Protein AF-0000000075068174 (afdb_homodimer)

Structure (mmCIF, N/CA/C/O backbone):
data_AF-0000000075068174-model_v1
#
loop_
_entity.id
_entity.type
_entity.pdbx_description
1 polymer 'Protein SIEVE ELEMENT OCCLUSION B-like'
#
loop_
_atom_site.group_PDB
_atom_site.id
_atom_site.type_symbol
_atom_site.label_atom_id
_atom_site.label_alt_id
_atom_site.label_comp_id
_atom_site.label_asym_id
_atom_site.label_entity_id
_atom_site.label_seq_id
_atom_site.pdbx_PDB_ins_code
_atom_site.Cartn_x
_atom_site.Cartn_y
_atom_site.Cartn_z
_atom_site.occupancy
_atom_site.B_iso_or_equiv
_atom_site.auth_seq_id
_atom_site.auth_comp_id
_atom_site.auth_asym_id
_atom_site.auth_atom_id
_atom_site.pdbx_PDB_model_num
ATOM 1 N N . MET A 1 1 ? 45.688 10.516 -15.789 1 24.56 1 MET A N 1
ATOM 2 C CA . MET A 1 1 ? 44.562 11.047 -16.531 1 24.56 1 MET A CA 1
ATOM 3 C C . MET A 1 1 ? 43.344 11.258 -15.617 1 24.56 1 MET A C 1
ATOM 5 O O . MET A 1 1 ? 42.844 10.297 -15.023 1 24.56 1 MET A O 1
ATOM 9 N N . SER A 1 2 ? 43.094 12.461 -15.008 1 25.2 2 SER A N 1
ATOM 10 C CA . SER A 1 2 ? 42.375 12.828 -13.797 1 25.2 2 SER A CA 1
ATOM 11 C C . SER A 1 2 ? 40.875 12.891 -14.062 1 25.2 2 SER A C 1
ATOM 13 O O . SER A 1 2 ? 40.406 13.57 -14.984 1 25.2 2 SER A O 1
ATOM 15 N N . LEU A 1 3 ? 40.062 11.859 -13.867 1 28.66 3 LEU A N 1
ATOM 16 C CA . LEU A 1 3 ? 38.656 11.711 -14.164 1 28.66 3 LEU A CA 1
ATOM 17 C C . LEU A 1 3 ? 37.844 12.836 -13.531 1 28.66 3 LEU A C 1
ATOM 19 O O . LEU A 1 3 ? 37.75 12.922 -12.305 1 28.66 3 LEU A O 1
ATOM 23 N N . SER A 1 4 ? 37.719 14 -14.164 1 27.77 4 SER A N 1
ATOM 24 C CA . SER A 1 4 ? 37 15.227 -13.789 1 27.77 4 SER A CA 1
ATOM 25 C C . SER A 1 4 ? 35.5 14.984 -13.672 1 27.77 4 SER A C 1
ATOM 27 O O . SER A 1 4 ? 34.844 14.625 -14.648 1 27.77 4 SER A O 1
ATOM 29 N N . PHE A 1 5 ? 35.062 14.516 -12.516 1 31.42 5 PHE A N 1
ATOM 30 C CA . PHE A 1 5 ? 33.656 14.391 -12.141 1 31.42 5 PHE A CA 1
ATOM 31 C C . PHE A 1 5 ? 32.906 15.703 -12.383 1 31.42 5 PHE A C 1
ATOM 33 O O . PHE A 1 5 ? 33.188 16.719 -11.734 1 31.42 5 PHE A O 1
ATOM 40 N N . SER A 1 6 ? 32.531 15.984 -13.586 1 29.78 6 SER A N 1
ATOM 41 C CA . SER A 1 6 ? 31.719 17.156 -13.93 1 29.78 6 SER A CA 1
ATOM 42 C C . SER A 1 6 ? 30.469 17.25 -13.047 1 29.78 6 SER A C 1
ATOM 44 O O . SER A 1 6 ? 29.688 16.312 -12.961 1 29.78 6 SER A O 1
ATOM 46 N N . THR A 1 7 ? 30.484 17.938 -11.906 1 31.77 7 THR A N 1
ATOM 47 C CA . THR A 1 7 ? 29.484 18.422 -10.961 1 31.77 7 THR A CA 1
ATOM 48 C C . THR A 1 7 ? 28.328 19.062 -11.695 1 31.77 7 THR A C 1
ATOM 50 O O . THR A 1 7 ? 28.453 20.156 -12.242 1 31.77 7 THR A O 1
ATOM 53 N N . ASN A 1 8 ? 27.656 18.469 -12.578 1 33.03 8 ASN A N 1
ATOM 54 C CA . ASN A 1 8 ? 26.5 19.125 -13.188 1 33.03 8 ASN A CA 1
ATOM 55 C C . ASN A 1 8 ? 25.672 19.891 -12.148 1 33.03 8 ASN A C 1
ATOM 57 O O . ASN A 1 8 ? 25.203 19.297 -11.18 1 33.03 8 ASN A O 1
ATOM 61 N N . PRO A 1 9 ? 25.844 21.234 -11.875 1 31.61 9 PRO A N 1
ATOM 62 C CA . PRO A 1 9 ? 25.094 22.031 -10.898 1 31.61 9 PRO A CA 1
ATOM 63 C C . PRO A 1 9 ? 23.594 21.781 -10.961 1 31.61 9 PRO A C 1
ATOM 65 O O . PRO A 1 9 ? 22.938 22.219 -11.914 1 31.61 9 PRO A O 1
ATOM 68 N N . ALA A 1 10 ? 23.062 20.672 -11 1 37.09 10 ALA A N 1
ATOM 69 C CA . ALA A 1 10 ? 21.625 20.562 -10.734 1 37.09 10 ALA A CA 1
ATOM 70 C C . ALA A 1 10 ? 21.125 21.719 -9.875 1 37.09 10 ALA A C 1
ATOM 72 O O . ALA A 1 10 ? 21.578 21.906 -8.75 1 37.09 10 ALA A O 1
ATOM 73 N N . SER A 1 11 ? 20.812 22.969 -10.375 1 37.34 11 SER A N 1
ATOM 74 C CA . SER A 1 11 ? 20.344 24.25 -9.867 1 37.34 11 SER A CA 1
ATOM 75 C C . SER A 1 11 ? 19.438 24.062 -8.648 1 37.34 11 SER A C 1
ATOM 77 O O . SER A 1 11 ? 18.484 23.297 -8.695 1 37.34 11 SER A O 1
ATOM 79 N N . ILE A 1 12 ? 19.734 24.156 -7.445 1 45.12 12 ILE A N 1
ATOM 80 C CA . ILE A 1 12 ? 19.203 24.234 -6.09 1 45.12 12 ILE A CA 1
ATOM 81 C C . ILE A 1 12 ? 17.922 25.078 -6.078 1 45.12 12 ILE A C 1
ATOM 83 O O . ILE A 1 12 ? 17.984 26.312 -6.004 1 45.12 12 ILE A O 1
ATOM 87 N N . ARG A 1 13 ? 17.047 24.953 -6.949 1 51.53 13 ARG A N 1
ATOM 88 C CA . ARG A 1 13 ? 15.836 25.75 -6.984 1 51.53 13 ARG A CA 1
ATOM 89 C C . ARG A 1 13 ? 15.148 25.766 -5.621 1 51.53 13 ARG A C 1
ATOM 91 O O . ARG A 1 13 ? 15.016 24.734 -4.973 1 51.53 13 ARG A O 1
ATOM 98 N N . SER A 1 14 ? 15.258 26.938 -4.945 1 55.69 14 SER A N 1
ATOM 99 C CA . SER A 1 14 ? 14.625 27.359 -3.697 1 55.69 14 SER A CA 1
ATOM 100 C C . SER A 1 14 ? 13.109 27.312 -3.803 1 55.69 14 SER A C 1
ATOM 102 O O . SER A 1 14 ? 12.555 27.266 -4.906 1 55.69 14 SER A O 1
ATOM 104 N N . LEU A 1 15 ? 12.477 26.891 -2.758 1 67.75 15 LEU A N 1
ATOM 105 C CA . LEU A 1 15 ? 11.023 26.969 -2.652 1 67.75 15 LEU A CA 1
ATOM 106 C C . LEU A 1 15 ? 10.5 28.281 -3.223 1 67.75 15 LEU A C 1
ATOM 108 O O . LEU A 1 15 ? 9.32 28.391 -3.572 1 67.75 15 LEU A O 1
ATOM 112 N N . LYS A 1 16 ? 11.477 29.203 -3.445 1 60.44 16 LYS A N 1
ATOM 113 C CA . LYS A 1 16 ? 11.117 30.531 -3.938 1 60.44 16 LYS A CA 1
ATOM 114 C C . LYS A 1 16 ? 10.547 30.453 -5.352 1 60.44 16 LYS A C 1
ATOM 116 O O . LYS A 1 16 ? 9.789 31.328 -5.77 1 60.44 16 LYS A O 1
ATOM 121 N N . HIS A 1 17 ? 10.891 29.391 -5.965 1 61.03 17 HIS A N 1
ATOM 122 C CA . HIS A 1 17 ? 10.367 29.219 -7.312 1 61.03 17 HIS A CA 1
ATOM 123 C C . HIS A 1 17 ? 8.914 28.75 -7.285 1 61.03 17 HIS A C 1
ATOM 125 O O . HIS A 1 17 ? 8.211 28.812 -8.297 1 61.03 17 HIS A O 1
ATOM 131 N N . PHE A 1 18 ? 8.531 28.375 -6.195 1 75.81 18 PHE A N 1
ATOM 132 C CA . PHE A 1 18 ? 7.137 28 -6.023 1 75.81 18 PHE A CA 1
ATOM 133 C C . PHE A 1 18 ? 6.398 29.016 -5.156 1 75.81 18 PHE A C 1
ATOM 135 O O . PHE A 1 18 ? 6.051 28.719 -4.012 1 75.81 18 PHE A O 1
ATOM 142 N N . SER A 1 19 ? 6.293 30.25 -5.812 1 80.38 19 SER A N 1
ATOM 143 C CA . SER A 1 19 ? 5.535 31.266 -5.094 1 80.38 19 SER A CA 1
ATOM 144 C C . SER A 1 19 ? 4.09 30.828 -4.875 1 80.38 19 SER A C 1
ATOM 146 O O . SER A 1 19 ? 3.574 29.984 -5.609 1 80.38 19 SER A O 1
ATOM 148 N N . ASP A 1 20 ? 3.447 31.391 -3.857 1 87.62 20 ASP A N 1
ATOM 149 C CA . ASP A 1 20 ? 2.043 31.094 -3.586 1 87.62 20 ASP A CA 1
ATOM 150 C C . ASP A 1 20 ? 1.179 31.359 -4.816 1 87.62 20 ASP A C 1
ATOM 152 O O . ASP A 1 20 ? 0.221 30.641 -5.082 1 87.62 20 ASP A O 1
ATOM 156 N N . GLU A 1 21 ? 1.522 32.375 -5.508 1 84.62 21 GLU A N 1
ATOM 157 C CA . GLU A 1 21 ? 0.772 32.719 -6.707 1 84.62 21 GLU A CA 1
ATOM 158 C C . GLU A 1 21 ? 0.924 31.641 -7.785 1 84.62 21 GLU A C 1
ATOM 160 O O . GLU A 1 21 ? -0.054 31.266 -8.43 1 84.62 21 GLU A O 1
ATOM 165 N N . ALA A 1 22 ? 2.121 31.25 -7.934 1 84.12 22 ALA A N 1
ATOM 166 C CA . ALA A 1 22 ? 2.379 30.203 -8.922 1 84.12 22 ALA A CA 1
ATOM 167 C C . ALA A 1 22 ? 1.676 28.906 -8.547 1 84.12 22 ALA A C 1
ATOM 169 O O . ALA A 1 22 ? 1.114 28.219 -9.406 1 84.12 22 ALA A O 1
ATOM 170 N N . VAL A 1 23 ? 1.693 28.609 -7.316 1 87.75 23 VAL A N 1
ATOM 171 C CA . VAL A 1 23 ? 1.051 27.406 -6.812 1 87.75 23 VAL A CA 1
ATOM 172 C C . VAL A 1 23 ? -0.462 27.5 -6.992 1 87.75 23 VAL A C 1
ATOM 174 O O . VAL A 1 23 ? -1.105 26.562 -7.457 1 87.75 23 VAL A O 1
ATOM 177 N N . ALA A 1 24 ? -1.008 28.625 -6.641 1 85.88 24 ALA A N 1
ATOM 178 C CA . ALA A 1 24 ? -2.445 28.844 -6.777 1 85.88 24 ALA A CA 1
ATOM 179 C C . ALA A 1 24 ? -2.891 28.656 -8.227 1 85.88 24 ALA A C 1
ATOM 181 O O . ALA A 1 24 ? -3.926 28.047 -8.492 1 85.88 24 ALA A O 1
ATOM 182 N N . ARG A 1 25 ? -2.168 29.141 -9.156 1 83.81 25 ARG A N 1
ATOM 183 C CA . ARG A 1 25 ? -2.482 29 -10.57 1 83.81 25 ARG A CA 1
ATOM 184 C C . ARG A 1 25 ? -2.488 27.516 -10.977 1 83.81 25 ARG A C 1
ATOM 186 O O . ARG A 1 25 ? -3.369 27.078 -11.711 1 83.81 25 ARG A O 1
ATOM 193 N N . SER A 1 26 ? -1.523 26.797 -10.43 1 82.38 26 SER A N 1
ATOM 194 C CA . SER A 1 26 ? -1.394 25.375 -10.758 1 82.38 26 SER A CA 1
ATOM 195 C C . SER A 1 26 ? -2.564 24.578 -10.203 1 82.38 26 SER A C 1
ATOM 197 O O . SER A 1 26 ? -3.047 23.641 -10.852 1 82.38 26 SER A O 1
ATOM 199 N N . ILE A 1 27 ? -3.029 24.906 -9.016 1 85.31 27 ILE A N 1
ATOM 200 C CA . ILE A 1 27 ? -4.062 24.109 -8.352 1 85.31 27 ILE A CA 1
ATOM 201 C C . ILE A 1 27 ? -5.43 24.453 -8.93 1 85.31 27 ILE A C 1
ATOM 203 O O . ILE A 1 27 ? -6.277 23.578 -9.117 1 85.31 27 ILE A O 1
ATOM 207 N N . TYR A 1 28 ? -5.625 25.688 -9.305 1 81.44 28 TYR A N 1
ATOM 208 C CA . TYR A 1 28 ? -6.93 26.078 -9.812 1 81.44 28 TYR A CA 1
ATOM 209 C C . TYR A 1 28 ? -7.098 25.672 -11.273 1 81.44 28 TYR A C 1
ATOM 211 O O . TYR A 1 28 ? -8.219 25.469 -11.742 1 81.44 28 TYR A O 1
ATOM 219 N N . ALA A 1 29 ? -6.047 25.469 -11.898 1 74.81 29 ALA A N 1
ATOM 220 C CA . ALA A 1 29 ? -6.105 25 -13.289 1 74.81 29 ALA A CA 1
ATOM 221 C C . ALA A 1 29 ? -6.555 23.547 -13.359 1 74.81 29 ALA A C 1
ATOM 223 O O . ALA A 1 29 ? -7.141 23.125 -14.359 1 74.81 29 ALA A O 1
ATOM 224 N N . ARG A 1 30 ? -6.309 22.875 -12.32 1 72.5 30 ARG A N 1
ATOM 225 C CA . ARG A 1 30 ? -6.535 21.438 -12.367 1 72.5 30 ARG A CA 1
ATOM 226 C C . ARG A 1 30 ? -7.7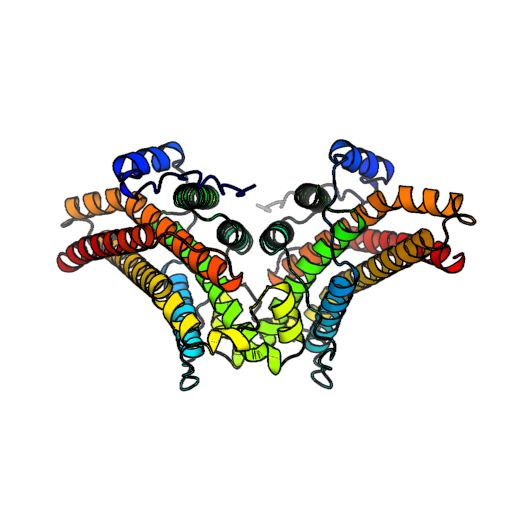34 21.047 -11.508 1 72.5 30 ARG A C 1
ATOM 228 O O . ARG A 1 30 ? -8.281 19.953 -11.664 1 72.5 30 ARG A O 1
ATOM 235 N N . HIS A 1 31 ? -8.047 21.969 -10.719 1 71.75 31 HIS A N 1
ATOM 236 C CA . HIS A 1 31 ? -9.055 21.578 -9.742 1 71.75 31 HIS A CA 1
ATOM 237 C C . HIS A 1 31 ? -10.461 21.875 -10.25 1 71.75 31 HIS A C 1
ATOM 239 O O . HIS A 1 31 ? -10.742 23 -10.672 1 71.75 31 HIS A O 1
ATOM 245 N N . ARG A 1 32 ? -11.203 20.891 -10.422 1 67.25 32 ARG A N 1
ATOM 246 C CA . ARG A 1 32 ? -12.562 21 -10.938 1 67.25 32 ARG A CA 1
ATOM 247 C C . ARG A 1 32 ? -13.578 21.078 -9.805 1 67.25 32 ARG A C 1
ATOM 249 O O . ARG A 1 32 ? -13.406 20.422 -8.766 1 67.25 32 ARG A O 1
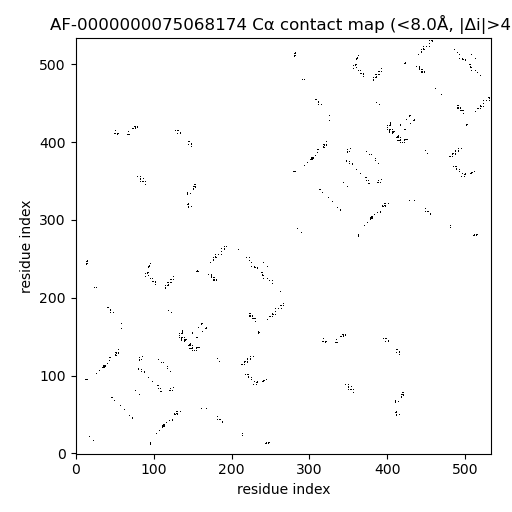ATOM 256 N N . ASP A 1 33 ? -14.461 22.016 -10.055 1 64.88 33 ASP A N 1
ATOM 257 C CA . ASP A 1 33 ? -15.594 22.156 -9.141 1 64.88 33 ASP A CA 1
ATOM 258 C C . ASP A 1 33 ? -16.609 21.047 -9.352 1 64.88 33 ASP A C 1
ATOM 260 O O . ASP A 1 33 ? -16.859 20.625 -10.492 1 64.88 33 ASP A O 1
ATOM 264 N N . GLY A 1 34 ? -16.766 20.109 -8.406 1 68.19 34 GLY A N 1
ATOM 265 C CA . GLY A 1 34 ? -17.812 19.094 -8.422 1 68.19 34 GLY A CA 1
ATOM 266 C C . GLY A 1 34 ? -18.25 18.672 -7.035 1 68.19 34 GLY A C 1
ATOM 267 O O . GLY A 1 34 ? -17.859 19.297 -6.039 1 68.19 34 GLY A O 1
ATOM 268 N N . LYS A 1 35 ? -19.297 17.875 -7.129 1 76.31 35 LYS A N 1
ATOM 269 C CA . LYS A 1 35 ? -19.766 17.328 -5.859 1 76.31 35 LYS A CA 1
ATOM 270 C C . LYS A 1 35 ? -18.641 16.656 -5.086 1 76.31 35 LYS A C 1
ATOM 272 O O . LYS A 1 35 ? -17.875 15.875 -5.652 1 76.31 35 LYS A O 1
ATOM 277 N N . LYS A 1 36 ? -18.547 17.078 -3.863 1 83.25 36 LYS A N 1
ATOM 278 C CA . LYS A 1 36 ? -17.469 16.547 -3.033 1 83.25 36 LYS A CA 1
ATOM 279 C C . LYS A 1 36 ? -17.953 15.383 -2.176 1 83.25 36 LYS A C 1
ATOM 281 O O . LYS A 1 36 ? -19.094 15.367 -1.733 1 83.25 36 LYS A O 1
ATOM 286 N N . ILE A 1 37 ? -17.078 14.398 -2.031 1 87.38 37 ILE A N 1
ATOM 287 C CA . ILE A 1 37 ? -17.344 13.219 -1.206 1 87.38 37 ILE A CA 1
ATOM 288 C C . ILE A 1 37 ? -17.297 13.609 0.271 1 87.38 37 ILE A C 1
ATOM 290 O O . ILE A 1 37 ? -16.406 14.352 0.7 1 87.38 37 ILE A O 1
ATOM 294 N N . LYS A 1 38 ? -18.297 13.195 0.969 1 86.31 38 LYS A N 1
ATOM 295 C CA . LYS A 1 38 ? -18.281 13.383 2.416 1 86.31 38 LYS A CA 1
ATOM 296 C C . LYS A 1 38 ? -17.219 12.5 3.072 1 86.31 38 LYS A C 1
ATOM 298 O O . LYS A 1 38 ? -17.078 11.328 2.736 1 86.31 38 LYS A O 1
ATOM 303 N N . PHE A 1 39 ? -16.438 13.109 3.912 1 90.25 39 PHE A N 1
ATOM 304 C CA . PHE A 1 39 ? -15.32 12.422 4.547 1 90.25 39 PHE A CA 1
ATOM 305 C C . PHE A 1 39 ? -15.25 12.773 6.031 1 90.25 39 PHE A C 1
ATOM 307 O O . PHE A 1 39 ? -15.438 13.93 6.414 1 90.25 39 PHE A O 1
ATOM 314 N N . ASP A 1 40 ? -15.125 11.68 6.863 1 89 40 ASP A N 1
ATOM 315 C CA . ASP A 1 40 ? -15.031 11.844 8.312 1 89 40 ASP A CA 1
ATOM 316 C C . ASP A 1 40 ? -13.648 12.352 8.719 1 89 40 ASP A C 1
ATOM 318 O O . ASP A 1 40 ? -12.82 11.578 9.195 1 89 40 ASP A O 1
ATOM 322 N N . ILE A 1 41 ? -13.445 13.586 8.742 1 92.19 41 ILE A N 1
ATOM 323 C CA . ILE A 1 41 ? -12.148 14.227 8.938 1 92.19 41 ILE A CA 1
ATOM 324 C C . ILE A 1 41 ? -11.688 14.023 10.383 1 92.19 41 ILE A C 1
ATOM 326 O O . ILE A 1 41 ? -10.539 13.633 10.617 1 92.19 41 ILE A O 1
ATOM 330 N N . ASP A 1 42 ? -12.547 14.125 11.352 1 91.44 42 ASP A N 1
ATOM 331 C CA . ASP A 1 42 ? -12.164 14.133 12.758 1 91.44 42 ASP A CA 1
ATOM 332 C C . ASP A 1 42 ? -11.648 12.766 13.195 1 91.44 42 ASP A C 1
ATOM 334 O O . ASP A 1 42 ? -10.617 12.672 13.867 1 91.44 42 ASP A O 1
ATOM 338 N N . ASN A 1 43 ? -12.344 11.75 12.812 1 90.69 43 ASN A N 1
ATOM 339 C CA . ASN A 1 43 ? -11.906 10.406 13.188 1 90.69 43 ASN A CA 1
ATOM 340 C C . ASN A 1 43 ? -10.562 10.055 12.562 1 90.69 43 ASN A C 1
ATOM 342 O O . ASN A 1 43 ? -9.734 9.398 13.188 1 90.69 43 ASN A O 1
ATOM 346 N N . TYR A 1 44 ? -10.336 10.516 11.352 1 94 44 TYR A N 1
ATOM 347 C CA . TYR A 1 44 ? -9.062 10.242 10.695 1 94 44 TYR A CA 1
ATOM 348 C C . TYR A 1 44 ? -7.93 11.031 11.352 1 94 44 TYR A C 1
ATOM 350 O O . TYR A 1 44 ? -6.824 10.516 11.516 1 94 44 TYR A O 1
ATOM 358 N N . ILE A 1 45 ? -8.211 12.242 11.758 1 94.88 45 ILE A N 1
ATOM 359 C CA . ILE A 1 45 ? -7.211 13.031 12.461 1 94.88 45 ILE A CA 1
ATOM 360 C C . ILE A 1 45 ? -6.812 12.32 13.758 1 94.88 45 ILE A C 1
ATOM 362 O O . ILE A 1 45 ? -5.625 12.219 14.078 1 94.88 45 ILE A O 1
ATOM 366 N N . ALA A 1 46 ? -7.781 11.836 14.438 1 92.38 46 ALA A N 1
ATOM 367 C CA . ALA A 1 46 ? -7.52 11.148 15.703 1 92.38 46 ALA A CA 1
ATOM 368 C C . ALA A 1 46 ? -6.68 9.891 15.477 1 92.38 46 ALA A C 1
ATOM 370 O O . ALA A 1 46 ? -5.758 9.609 16.25 1 92.38 46 ALA A O 1
ATOM 371 N N . LEU A 1 47 ? -7.004 9.156 14.469 1 92.12 47 LEU A N 1
ATOM 372 C CA . LEU A 1 47 ? -6.273 7.934 14.156 1 92.12 47 LEU A CA 1
ATOM 373 C C . LEU A 1 47 ? -4.832 8.242 13.766 1 92.12 47 LEU A C 1
ATOM 375 O O . LEU A 1 47 ? -3.904 7.578 14.234 1 92.12 47 LEU A O 1
ATOM 379 N N . VAL A 1 48 ? -4.703 9.211 12.914 1 94.5 48 VAL A N 1
ATOM 380 C CA . VAL A 1 48 ? -3.377 9.602 12.453 1 94.5 48 VAL A CA 1
ATOM 381 C C . VAL A 1 48 ? -2.537 10.078 13.641 1 94.5 48 VAL A C 1
ATOM 383 O O . VAL A 1 48 ? -1.362 9.719 13.758 1 94.5 48 VAL A O 1
ATOM 386 N N . ASP A 1 49 ? -3.133 10.836 14.477 1 93.12 49 ASP A N 1
ATOM 387 C CA . ASP A 1 49 ? -2.455 11.312 15.68 1 93.12 49 ASP A CA 1
ATOM 388 C C . ASP A 1 49 ? -1.977 10.148 16.547 1 93.12 49 ASP A C 1
ATOM 390 O O . ASP A 1 49 ? -0.834 10.141 17 1 93.12 49 ASP A O 1
ATOM 394 N N . SER A 1 50 ? -2.773 9.195 16.688 1 90.88 50 SER A N 1
ATOM 395 C CA . SER A 1 50 ? -2.432 8.008 17.469 1 90.88 50 SER A CA 1
ATOM 396 C C . SER A 1 50 ? -1.263 7.254 16.844 1 90.88 50 SER A C 1
ATOM 398 O O . SER A 1 50 ? -0.337 6.844 17.547 1 90.88 50 SER A O 1
ATOM 400 N N . ILE A 1 51 ? -1.29 7.09 15.555 1 93.12 51 ILE A N 1
ATOM 401 C CA . ILE A 1 51 ? -0.262 6.332 14.852 1 93.12 51 ILE A CA 1
ATOM 402 C C . ILE A 1 51 ? 1.081 7.047 14.977 1 93.12 51 ILE A C 1
ATOM 404 O O . ILE A 1 51 ? 2.084 6.441 15.352 1 93.12 51 ILE A O 1
ATOM 408 N N . ILE A 1 52 ? 1.065 8.328 14.641 1 91 52 ILE A N 1
ATOM 409 C CA . ILE A 1 52 ? 2.309 9.094 14.617 1 91 52 ILE A CA 1
ATOM 410 C C . ILE A 1 52 ? 2.898 9.156 16.031 1 91 52 ILE A C 1
ATOM 412 O O . ILE A 1 52 ? 4.098 8.945 16.203 1 91 52 ILE A O 1
ATOM 416 N N . THR A 1 53 ? 2.09 9.352 17.016 1 88.56 53 THR A N 1
ATOM 417 C CA . THR A 1 53 ? 2.559 9.461 18.391 1 88.56 53 THR A CA 1
ATOM 418 C C . THR A 1 53 ? 3.1 8.125 18.891 1 88.56 53 THR A C 1
ATOM 420 O O . THR A 1 53 ? 4.145 8.07 19.547 1 88.56 53 THR A O 1
ATOM 423 N N . THR A 1 54 ? 2.43 7.074 18.594 1 87.56 54 THR A N 1
ATOM 424 C CA . THR A 1 54 ? 2.855 5.75 19.047 1 87.56 54 THR A CA 1
ATOM 425 C C . THR A 1 54 ? 4.133 5.324 18.328 1 87.56 54 THR A C 1
ATOM 427 O O . THR A 1 54 ? 5.043 4.766 18.938 1 87.56 54 THR A O 1
ATOM 430 N N . ALA A 1 55 ? 4.141 5.594 17.031 1 83.56 55 ALA A N 1
ATOM 431 C CA . ALA A 1 55 ? 5.34 5.258 16.266 1 83.56 55 ALA A CA 1
ATOM 432 C C . ALA A 1 55 ? 6.555 6.023 16.766 1 83.56 55 ALA A C 1
ATOM 434 O O . ALA A 1 55 ? 7.648 5.469 16.875 1 83.56 55 ALA A O 1
ATOM 435 N N . ASP A 1 56 ? 6.355 7.234 17.062 1 79.19 56 ASP A N 1
ATOM 436 C CA . ASP A 1 56 ? 7.438 8.07 17.578 1 79.19 56 ASP A CA 1
ATOM 437 C C . ASP A 1 56 ? 7.938 7.539 18.922 1 79.19 56 ASP A C 1
ATOM 439 O O . ASP A 1 56 ? 9.141 7.57 19.203 1 79.19 56 ASP A O 1
ATOM 443 N N . ARG A 1 57 ? 7.066 7.059 19.719 1 78.88 57 ARG A N 1
ATOM 444 C CA . ARG A 1 57 ? 7.445 6.496 21 1 78.88 57 ARG A CA 1
ATOM 445 C C . ARG A 1 57 ? 8.297 5.242 20.828 1 78.88 57 ARG A C 1
ATOM 447 O O . ARG A 1 57 ? 9.258 5.023 21.562 1 78.88 57 ARG A O 1
ATOM 454 N N . ILE A 1 58 ? 7.945 4.453 19.844 1 75.06 58 ILE A N 1
ATOM 455 C CA . ILE A 1 58 ? 8.695 3.238 19.547 1 75.06 58 ILE A CA 1
ATOM 456 C C . ILE A 1 58 ? 10.109 3.602 19.109 1 75.06 58 ILE A C 1
ATOM 458 O O . ILE A 1 58 ? 11.086 2.982 19.547 1 75.06 58 ILE A O 1
ATOM 462 N N . THR A 1 59 ? 10.242 4.602 18.312 1 71.31 59 THR A N 1
ATOM 463 C CA . THR A 1 59 ? 11.539 5.02 17.797 1 71.31 59 THR A CA 1
ATOM 464 C C . THR A 1 59 ? 12.414 5.57 18.922 1 71.31 59 THR A C 1
ATOM 466 O O . THR A 1 59 ? 13.641 5.461 18.859 1 71.31 59 THR A O 1
ATOM 469 N N . LYS A 1 60 ? 11.766 6.117 19.922 1 71.94 60 LYS A N 1
ATOM 470 C CA . LYS A 1 60 ? 12.508 6.711 21.031 1 71.94 60 LYS A CA 1
ATOM 471 C C . LYS A 1 60 ? 12.781 5.68 22.125 1 71.94 60 LYS A C 1
ATOM 473 O O . LYS A 1 60 ? 13.461 5.973 23.109 1 71.94 60 LYS A O 1
ATOM 478 N N . GLY A 1 61 ? 12.406 4.398 21.875 1 67.44 61 GLY A N 1
ATOM 479 C CA . GLY A 1 61 ? 12.68 3.322 22.812 1 67.44 61 GLY A CA 1
ATOM 480 C C . GLY A 1 61 ? 11.75 3.318 24.016 1 67.44 61 GLY A C 1
ATOM 481 O O . GLY A 1 61 ? 12.031 2.672 25.016 1 67.44 61 GLY A O 1
ATOM 482 N N . ASN A 1 62 ? 10.812 4.211 24.078 1 60.03 62 ASN A N 1
ATOM 483 C CA . ASN A 1 62 ? 9.875 4.254 25.188 1 60.03 62 ASN A CA 1
ATOM 484 C C . ASN A 1 62 ? 8.703 3.295 24.969 1 60.03 62 ASN A C 1
ATOM 486 O O . ASN A 1 62 ? 7.766 3.607 24.234 1 60.03 62 ASN A O 1
ATOM 490 N N . LYS A 1 63 ? 8.875 2.16 25.266 1 57.03 63 LYS A N 1
ATOM 491 C CA . LYS A 1 63 ? 7.871 1.114 25.094 1 57.03 63 LYS A CA 1
ATOM 492 C C . LYS A 1 63 ? 6.723 1.282 26.078 1 57.03 63 LYS A C 1
ATOM 494 O O . LYS A 1 63 ? 5.695 0.613 25.969 1 57.03 63 LYS A O 1
ATOM 499 N N . GLU A 1 64 ? 6.828 2.111 27.172 1 53.72 64 GLU A N 1
ATOM 500 C CA . GLU A 1 64 ? 5.863 2.162 28.266 1 53.72 64 GLU A CA 1
ATOM 501 C C . GLU A 1 64 ? 4.633 2.98 27.875 1 53.72 64 GLU A C 1
ATOM 503 O O . GLU A 1 64 ? 4.742 3.965 27.141 1 53.72 64 GLU A O 1
ATOM 508 N N . GLY A 1 65 ? 3.318 2.414 28.156 1 51.84 65 GLY A N 1
ATOM 509 C CA . GLY A 1 65 ? 2.049 3.09 28.375 1 51.84 65 GLY A CA 1
ATOM 510 C C . GLY A 1 65 ? 1.238 3.25 27.109 1 51.84 65 GLY A C 1
ATOM 511 O O . GLY A 1 65 ? 0.641 4.305 26.875 1 51.84 65 GLY A O 1
ATOM 512 N N . PHE A 1 66 ? 1.377 2.336 26.234 1 57 66 PHE A N 1
ATOM 513 C CA . PHE A 1 66 ? 0.541 2.52 25.062 1 57 66 PHE A CA 1
ATOM 514 C C . PHE A 1 66 ? -0.936 2.527 25.438 1 57 66 PHE A C 1
ATOM 516 O O . PHE A 1 66 ? -1.393 1.666 26.188 1 57 66 PHE A O 1
ATOM 523 N N . LYS A 1 67 ? -1.572 3.732 25.438 1 56.81 67 LYS A N 1
ATOM 524 C CA . LYS A 1 67 ? -3.006 3.781 25.719 1 56.81 67 LYS A CA 1
ATOM 525 C C . LYS A 1 67 ? -3.818 3.455 24.469 1 56.81 67 LYS A C 1
ATOM 527 O O . LYS A 1 67 ? -3.543 3.979 23.375 1 56.81 67 LYS A O 1
ATOM 532 N N . PHE A 1 68 ? -4.523 2.268 24.516 1 58.06 68 PHE A N 1
ATOM 533 C CA . PHE A 1 68 ? -5.551 1.99 23.516 1 58.06 68 PHE A CA 1
ATOM 534 C C . PHE A 1 68 ? -6.551 3.137 23.438 1 58.06 68 PHE A C 1
ATOM 536 O O . PHE A 1 68 ? -6.898 3.734 24.469 1 58.06 68 PHE A O 1
ATOM 543 N N . SER A 1 69 ? -6.547 3.803 22.391 1 54.09 69 SER A N 1
ATOM 544 C CA . SER A 1 69 ? -7.66 4.738 22.297 1 54.09 69 SER A CA 1
ATOM 545 C C . SER A 1 69 ? -9 4.027 22.484 1 54.09 69 SER A C 1
ATOM 547 O O . SER A 1 69 ? -9.234 2.979 21.875 1 54.09 69 SER A O 1
ATOM 549 N N . ASP A 1 70 ? -9.602 4.129 23.734 1 50.91 70 ASP A N 1
ATOM 550 C CA . ASP A 1 70 ? -10.906 3.562 24.047 1 50.91 70 ASP A CA 1
ATOM 551 C C . ASP A 1 70 ? -11.875 3.715 22.875 1 50.91 70 ASP A C 1
ATOM 553 O O . ASP A 1 70 ? -12.859 2.979 22.781 1 50.91 70 ASP A O 1
ATOM 557 N N . ASP A 1 71 ? -11.773 4.793 22.188 1 52.03 71 ASP A N 1
ATOM 558 C CA . ASP A 1 71 ? -12.836 5.082 21.234 1 52.03 71 ASP A CA 1
ATOM 559 C C . ASP A 1 71 ? -12.578 4.379 19.906 1 52.03 71 ASP A C 1
ATOM 561 O O . ASP A 1 71 ? -11.539 4.598 19.266 1 52.03 71 ASP A O 1
ATOM 565 N N . PHE A 1 72 ? -13.133 3.102 19.859 1 54.78 72 PHE A N 1
ATOM 566 C CA . PHE A 1 72 ? -13.18 2.449 18.562 1 54.78 72 PHE A CA 1
ATOM 567 C C . PHE A 1 72 ? -13.469 3.461 17.453 1 54.78 72 PHE A C 1
ATOM 569 O O . PHE A 1 72 ? -14.586 3.973 17.344 1 54.78 72 PHE A O 1
ATOM 576 N N . LEU A 1 73 ? -12.375 4.176 17.016 1 66.12 73 LEU A N 1
ATOM 577 C CA . LEU A 1 73 ? -12.578 5.094 15.906 1 66.12 73 LEU A CA 1
ATOM 578 C C . LEU A 1 73 ? -12.953 4.336 14.633 1 66.12 73 LEU A C 1
ATOM 580 O O . LEU A 1 73 ? -12.242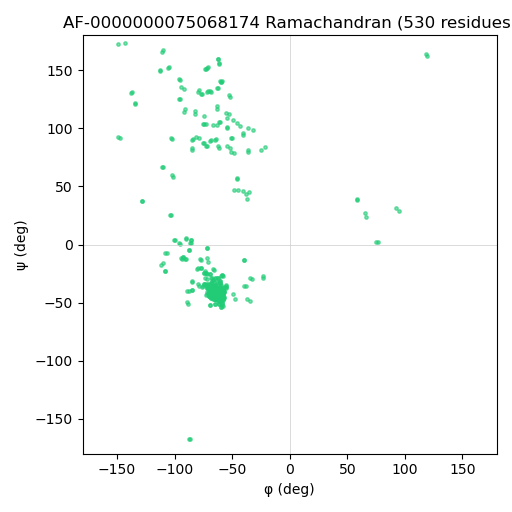 3.426 14.211 1 66.12 73 LEU A O 1
ATOM 584 N N . ASN A 1 74 ? -14.32 4.156 14.484 1 72.38 74 ASN A N 1
ATOM 585 C CA . ASN A 1 74 ? -14.836 3.467 13.312 1 72.38 74 ASN A CA 1
ATOM 586 C C . ASN A 1 74 ? -14.734 4.34 12.062 1 72.38 74 ASN A C 1
ATOM 588 O O . ASN A 1 74 ? -15.305 5.43 12.016 1 72.38 74 ASN A O 1
ATOM 592 N N . VAL A 1 75 ? -13.758 4.027 11.25 1 83.81 75 VAL A N 1
ATOM 593 C CA . VAL A 1 75 ? -13.656 4.738 9.977 1 83.81 75 VAL A CA 1
ATOM 594 C C . VAL A 1 75 ? -13.93 3.781 8.82 1 83.81 75 VAL A C 1
ATOM 596 O O . VAL A 1 75 ? -13.898 2.562 9 1 83.81 75 VAL A O 1
ATOM 599 N N . ASP A 1 76 ? -14.461 4.352 7.762 1 84.19 76 ASP A N 1
ATOM 600 C CA . ASP A 1 76 ? -14.578 3.656 6.484 1 84.19 76 ASP A CA 1
ATOM 601 C C . ASP A 1 76 ? -13.508 4.125 5.5 1 84.19 76 ASP A C 1
ATOM 603 O O . ASP A 1 76 ? -13.742 5.039 4.707 1 84.19 76 ASP A O 1
ATOM 607 N N . PRO A 1 77 ? -12.43 3.416 5.539 1 88 77 PRO A N 1
ATOM 608 C CA . PRO A 1 77 ? -11.297 3.936 4.777 1 88 77 PRO A CA 1
ATOM 609 C C . PRO A 1 77 ? -11.43 3.699 3.277 1 88 77 PRO A C 1
ATOM 611 O O . PRO A 1 77 ? -11.758 2.59 2.852 1 88 77 PRO A O 1
ATOM 614 N N . PRO A 1 78 ? -11.242 4.754 2.494 1 90 78 PRO A N 1
ATOM 615 C CA . PRO A 1 78 ? -11.117 4.547 1.049 1 90 78 PRO A CA 1
ATOM 616 C C . PRO A 1 78 ? -9.789 3.902 0.657 1 90 78 PRO A C 1
ATOM 618 O O . PRO A 1 78 ? -8.883 4.594 0.183 1 90 78 PRO A O 1
ATOM 621 N N . ILE A 1 79 ? -9.719 2.623 0.714 1 88.06 79 ILE A N 1
ATOM 622 C CA . ILE A 1 79 ? -8.492 1.843 0.638 1 88.06 79 ILE A CA 1
ATOM 623 C C . ILE A 1 79 ? -7.816 2.072 -0.714 1 88.06 79 ILE A C 1
ATOM 625 O O . ILE A 1 79 ? -6.602 2.283 -0.782 1 88.06 79 ILE A O 1
ATOM 629 N N . PHE A 1 80 ? -8.57 1.993 -1.794 1 88.44 80 PHE A N 1
ATOM 630 C CA . PHE A 1 80 ? -8.023 2.188 -3.131 1 88.44 80 PHE A CA 1
ATOM 631 C C . PHE A 1 80 ? -7.355 3.555 -3.248 1 88.44 80 PHE A C 1
ATOM 633 O O . PHE A 1 80 ? -6.246 3.666 -3.77 1 88.44 80 PHE A O 1
ATOM 640 N N . THR A 1 81 ? -8.023 4.578 -2.768 1 93.25 81 THR A N 1
ATOM 641 C CA . THR A 1 81 ? -7.508 5.945 -2.805 1 93.25 81 THR A CA 1
ATOM 642 C C . THR A 1 81 ? -6.25 6.07 -1.95 1 93.25 81 THR A C 1
ATOM 644 O O . THR A 1 81 ? -5.262 6.676 -2.375 1 93.25 81 THR A O 1
ATOM 647 N N . LEU A 1 82 ? -6.254 5.52 -0.782 1 94.88 82 LEU A N 1
ATOM 648 C CA . LEU A 1 82 ? -5.094 5.574 0.104 1 94.88 82 LEU A CA 1
ATOM 649 C C . LEU A 1 82 ? -3.896 4.875 -0.525 1 94.88 82 LEU A C 1
ATOM 651 O O . LEU A 1 82 ? -2.764 5.348 -0.406 1 94.88 82 LEU A O 1
ATOM 655 N N . ASN A 1 83 ? -4.141 3.793 -1.217 1 92.94 83 ASN A N 1
ATOM 656 C CA . ASN A 1 83 ? -3.062 3.086 -1.9 1 92.94 83 ASN A CA 1
ATOM 657 C C . ASN A 1 83 ? -2.48 3.918 -3.039 1 92.94 83 ASN A C 1
ATOM 659 O O . ASN A 1 83 ? -1.277 3.871 -3.297 1 92.94 83 ASN A O 1
ATOM 663 N N . GLN A 1 84 ? -3.357 4.598 -3.723 1 95.31 84 GLN A N 1
ATOM 664 C CA . GLN A 1 84 ? -2.879 5.488 -4.777 1 95.31 84 GLN A CA 1
ATOM 665 C C . GLN A 1 84 ? -1.933 6.543 -4.215 1 95.31 84 GLN A C 1
ATOM 667 O O . GLN A 1 84 ? -0.875 6.809 -4.793 1 95.31 84 GLN A O 1
ATOM 672 N N . ILE A 1 85 ? -2.332 7.133 -3.104 1 97.19 85 ILE A N 1
ATOM 673 C CA . ILE A 1 85 ? -1.505 8.156 -2.475 1 97.19 85 ILE A CA 1
ATOM 674 C C . ILE A 1 85 ? -0.187 7.543 -2.008 1 97.19 85 ILE A C 1
ATOM 676 O O . ILE A 1 85 ? 0.884 8.117 -2.23 1 97.19 85 ILE A O 1
ATOM 680 N N . SER A 1 86 ? -0.305 6.387 -1.393 1 94.81 86 SER A N 1
ATOM 681 C CA . SER A 1 86 ? 0.887 5.695 -0.913 1 94.81 86 SER A CA 1
ATOM 682 C C . SER A 1 86 ? 1.864 5.426 -2.051 1 94.81 86 SER A C 1
ATOM 684 O O . SER A 1 86 ? 3.08 5.535 -1.872 1 94.81 86 SER A O 1
ATOM 686 N N . THR A 1 87 ? 1.328 5.039 -3.166 1 94.44 87 THR A N 1
ATOM 687 C CA . THR A 1 87 ? 2.164 4.793 -4.336 1 94.44 87 THR A CA 1
ATOM 688 C C . THR A 1 87 ? 2.93 6.051 -4.727 1 94.44 87 THR A C 1
ATOM 690 O O . THR A 1 87 ? 4.141 6.004 -4.961 1 94.44 87 THR A O 1
ATOM 693 N N . GLU A 1 88 ? 2.256 7.188 -4.742 1 93.88 88 GLU A N 1
ATOM 694 C CA . GLU A 1 88 ? 2.912 8.445 -5.066 1 93.88 88 GLU A CA 1
ATOM 695 C C . GLU A 1 88 ? 3.98 8.797 -4.035 1 93.88 88 GLU A C 1
ATOM 697 O O . GLU A 1 88 ? 5.055 9.281 -4.387 1 93.88 88 GLU A O 1
ATOM 702 N N . LEU A 1 89 ? 3.689 8.531 -2.785 1 93.69 89 LEU A N 1
ATOM 703 C CA . LEU A 1 89 ? 4.598 8.883 -1.699 1 93.69 89 LEU A CA 1
ATOM 704 C C . LEU A 1 89 ? 5.859 8.031 -1.745 1 93.69 89 LEU A C 1
ATOM 706 O O . LEU A 1 89 ? 6.906 8.438 -1.23 1 93.69 89 LEU A O 1
ATOM 710 N N . THR A 1 90 ? 5.742 6.879 -2.326 1 88.5 90 THR A N 1
ATOM 711 C CA . THR A 1 90 ? 6.887 5.973 -2.322 1 88.5 90 THR A CA 1
ATOM 712 C C . THR A 1 90 ? 7.688 6.109 -3.613 1 88.5 90 THR A C 1
ATOM 714 O O . THR A 1 90 ? 8.656 5.379 -3.826 1 88.5 90 THR A O 1
ATOM 717 N N . ARG A 1 91 ? 7.215 7.004 -4.41 1 82.69 91 ARG A N 1
ATOM 718 C CA . ARG A 1 91 ? 7.973 7.262 -5.633 1 82.69 91 ARG A CA 1
ATOM 719 C C . ARG A 1 91 ? 9.359 7.809 -5.312 1 82.69 91 ARG A C 1
ATOM 721 O O . ARG A 1 91 ? 9.508 8.641 -4.418 1 82.69 91 ARG A O 1
ATOM 728 N N . LYS A 1 92 ? 10.398 7.164 -5.68 1 68.44 92 LYS A N 1
ATOM 729 C CA . LYS A 1 92 ? 11.773 7.602 -5.449 1 68.44 92 LYS A CA 1
ATOM 730 C C . LYS A 1 92 ? 12.117 8.828 -6.301 1 68.44 92 LYS A C 1
ATOM 732 O O . LYS A 1 92 ? 12.352 8.703 -7.504 1 68.44 92 LYS A O 1
ATOM 737 N N . ALA A 1 93 ? 11.867 9.93 -5.793 1 65.56 93 ALA A N 1
ATOM 738 C CA . ALA A 1 93 ? 12.211 11.086 -6.621 1 65.56 93 ALA A CA 1
ATOM 739 C C . ALA A 1 93 ? 12.633 12.273 -5.766 1 65.56 93 ALA A C 1
ATOM 741 O O . ALA A 1 93 ? 11.797 13.086 -5.363 1 65.56 93 ALA A O 1
ATOM 742 N N . PRO A 1 94 ? 13.922 12.281 -5.578 1 67.62 94 PRO A N 1
ATOM 743 C CA . PRO A 1 94 ? 14.352 13.438 -4.785 1 67.62 94 PRO A CA 1
ATOM 744 C C . PRO A 1 94 ? 14.258 14.75 -5.562 1 67.62 94 PRO A C 1
ATOM 746 O O . PRO A 1 94 ? 14.258 14.742 -6.797 1 67.62 94 PRO A O 1
ATOM 749 N N . GLY A 1 95 ? 14.055 15.844 -4.84 1 76.5 95 GLY A N 1
ATOM 750 C CA . GLY A 1 95 ? 14.102 17.203 -5.367 1 76.5 95 GLY A CA 1
ATOM 751 C C . GLY A 1 95 ? 12.781 17.938 -5.23 1 76.5 95 GLY A C 1
ATOM 752 O O . GLY A 1 95 ? 11.727 17.312 -5.078 1 76.5 95 GLY A O 1
ATOM 753 N N . ILE A 1 96 ? 12.914 19.188 -5.375 1 82.19 96 ILE A N 1
ATOM 754 C CA . ILE A 1 96 ? 11.781 20.094 -5.168 1 82.19 96 ILE A CA 1
ATOM 755 C C . ILE A 1 96 ? 10.766 19.906 -6.293 1 82.19 96 ILE A C 1
ATOM 757 O O . ILE A 1 96 ? 9.555 19.891 -6.043 1 82.19 96 ILE A O 1
ATOM 761 N N . GLU A 1 97 ? 11.25 19.766 -7.477 1 84.06 97 GLU A N 1
ATOM 762 C CA . GLU A 1 97 ? 10.367 19.625 -8.633 1 84.06 97 GLU A CA 1
ATOM 763 C C . GLU A 1 97 ? 9.57 18.328 -8.562 1 84.06 97 GLU A C 1
ATOM 765 O O . GLU A 1 97 ? 8.383 18.297 -8.898 1 84.06 97 GLU A O 1
ATOM 770 N N . LYS A 1 98 ? 10.234 17.391 -8.102 1 88.81 98 LYS A N 1
ATOM 771 C CA . LYS A 1 98 ? 9.562 16.094 -7.992 1 88.81 98 LYS A CA 1
ATOM 772 C C . LYS A 1 98 ? 8.531 16.109 -6.867 1 88.81 98 LYS A C 1
ATOM 774 O O . LYS A 1 98 ? 7.469 15.484 -6.98 1 88.81 98 LYS A O 1
ATOM 779 N N . ALA A 1 99 ? 8.906 16.797 -5.812 1 91.56 99 ALA A N 1
ATOM 780 C CA . ALA A 1 99 ? 7.938 16.922 -4.723 1 91.56 99 ALA A CA 1
ATOM 781 C C . ALA A 1 99 ? 6.695 17.688 -5.18 1 91.56 99 ALA A C 1
ATOM 783 O O . ALA A 1 99 ? 5.574 17.312 -4.836 1 91.56 99 ALA A O 1
ATOM 784 N N . HIS A 1 100 ? 6.875 18.719 -5.961 1 91.19 100 HIS A N 1
ATOM 785 C CA . HIS A 1 100 ? 5.77 19.5 -6.508 1 91.19 100 HIS A CA 1
ATOM 786 C C . HIS A 1 100 ? 4.902 18.656 -7.43 1 91.19 100 HIS A C 1
ATOM 788 O O . HIS A 1 100 ? 3.674 18.656 -7.316 1 91.19 100 HIS A O 1
ATOM 794 N N . GLN A 1 101 ? 5.527 17.953 -8.289 1 91.56 101 GLN A N 1
ATOM 795 C CA . GLN A 1 101 ? 4.793 17.094 -9.219 1 91.56 101 GLN A CA 1
ATOM 796 C C . GLN A 1 101 ? 3.996 16.031 -8.469 1 91.56 101 GLN A C 1
ATOM 798 O O . GLN A 1 101 ? 2.842 15.766 -8.805 1 91.56 101 GLN A O 1
ATOM 803 N N . THR A 1 102 ? 4.66 15.43 -7.531 1 94.44 102 THR A N 1
ATOM 804 C CA . THR A 1 102 ? 3.988 14.422 -6.719 1 94.44 102 THR A CA 1
ATOM 805 C C . THR A 1 102 ? 2.793 15.031 -5.988 1 94.44 102 THR A C 1
ATOM 807 O O . THR A 1 102 ? 1.733 14.406 -5.898 1 94.44 102 THR A O 1
ATOM 810 N N . THR A 1 103 ? 3 16.219 -5.492 1 95.06 103 THR A N 1
ATOM 811 C CA . THR A 1 103 ? 1.916 16.922 -4.816 1 95.06 103 THR A CA 1
ATOM 812 C C . THR A 1 103 ? 0.737 17.141 -5.762 1 95.06 103 THR A C 1
ATOM 814 O O . THR A 1 103 ? -0.412 16.891 -5.395 1 95.06 103 THR A O 1
ATOM 817 N N . LEU A 1 104 ? 1.022 17.547 -6.957 1 93.5 104 LEU A N 1
ATOM 818 C CA . LEU A 1 104 ? -0.035 17.781 -7.934 1 93.5 104 LEU A CA 1
ATOM 819 C C . LEU A 1 104 ? -0.728 16.469 -8.297 1 93.5 104 LEU A C 1
ATOM 821 O O . LEU A 1 104 ? -1.945 16.438 -8.484 1 93.5 104 LEU A O 1
ATOM 825 N N . ASN A 1 105 ? 0.011 15.422 -8.406 1 93.94 105 ASN A N 1
ATOM 826 C CA . ASN A 1 105 ? -0.571 14.109 -8.68 1 93.94 105 ASN A CA 1
ATOM 827 C C . ASN A 1 105 ? -1.526 13.68 -7.566 1 93.94 105 ASN A C 1
ATOM 829 O O . ASN A 1 105 ? -2.6 13.141 -7.84 1 93.94 105 ASN A O 1
ATOM 833 N N . ILE A 1 106 ? -1.132 13.906 -6.336 1 96.44 106 ILE A N 1
ATOM 834 C CA . ILE A 1 106 ? -1.968 13.555 -5.195 1 96.44 106 ILE A CA 1
ATOM 835 C C . ILE A 1 106 ? -3.254 14.375 -5.227 1 96.44 106 ILE A C 1
ATOM 837 O O . ILE A 1 106 ? -4.344 13.844 -4.992 1 96.44 106 ILE A O 1
ATOM 841 N N . LEU A 1 107 ? -3.131 15.633 -5.543 1 95.25 107 LEU A N 1
ATOM 842 C CA . LEU A 1 107 ? -4.309 16.484 -5.633 1 95.25 107 LEU A CA 1
ATOM 843 C C . LEU A 1 107 ? -5.25 16.016 -6.734 1 95.25 107 LEU A C 1
ATOM 845 O O . LEU A 1 107 ? -6.469 16.109 -6.602 1 95.25 107 LEU A O 1
ATOM 849 N N . GLU A 1 108 ? -4.664 15.477 -7.746 1 93.5 108 GLU A N 1
ATOM 850 C CA . GLU A 1 108 ? -5.48 14.93 -8.828 1 93.5 108 GLU A CA 1
ATOM 851 C C . GLU A 1 108 ? -6.211 13.664 -8.383 1 93.5 108 GLU A C 1
ATOM 853 O O . GLU A 1 108 ? -7.387 13.477 -8.711 1 93.5 108 GLU A O 1
ATOM 858 N N . ILE A 1 109 ? -5.551 12.805 -7.711 1 94.38 109 ILE A N 1
ATOM 859 C CA . ILE A 1 109 ? -6.156 11.594 -7.16 1 94.38 109 ILE A CA 1
ATOM 860 C C . ILE A 1 109 ? -7.344 11.969 -6.277 1 94.38 109 ILE A C 1
ATOM 862 O O . ILE A 1 109 ? -8.367 11.289 -6.277 1 94.38 109 ILE A O 1
ATOM 866 N N . LEU A 1 110 ? -7.199 13.109 -5.582 1 95.19 110 LEU A N 1
ATOM 867 C CA . LEU A 1 110 ? -8.156 13.469 -4.543 1 95.19 110 LEU A CA 1
ATOM 868 C C . LEU A 1 110 ? -9.109 14.555 -5.035 1 95.19 110 LEU A C 1
ATOM 870 O O . LEU A 1 110 ? -9.656 15.312 -4.234 1 95.19 110 LEU A O 1
ATOM 874 N N . VAL A 1 111 ? -9.312 14.648 -6.277 1 92.5 111 VAL A N 1
ATOM 875 C CA . VAL A 1 111 ? -10.055 15.75 -6.883 1 92.5 111 VAL A CA 1
ATOM 876 C C . VAL A 1 111 ? -11.477 15.781 -6.336 1 92.5 111 VAL A C 1
ATOM 878 O O . VAL A 1 111 ? -12.055 16.859 -6.148 1 92.5 111 VAL A O 1
ATOM 881 N N . SER A 1 112 ? -12.062 14.656 -5.992 1 91.81 112 SER A N 1
ATOM 882 C CA . SER A 1 112 ? -13.461 14.57 -5.582 1 91.81 112 SER A CA 1
ATOM 883 C C . SER A 1 112 ? -13.617 14.836 -4.09 1 91.81 112 SER A C 1
ATOM 885 O O . SER A 1 112 ? -14.734 14.867 -3.57 1 91.81 112 SER A O 1
ATOM 887 N N . TYR A 1 113 ? -12.57 15.117 -3.398 1 92.81 113 TYR A N 1
ATOM 888 C CA . TYR A 1 113 ? -12.625 15.359 -1.96 1 92.81 113 TYR A CA 1
ATOM 889 C C . TYR A 1 113 ? -12.492 16.844 -1.649 1 92.81 113 TYR A C 1
ATOM 891 O O . TYR A 1 113 ? -11.898 17.594 -2.428 1 92.81 113 TYR A O 1
ATOM 899 N N . PRO A 1 114 ? -13.078 17.266 -0.505 1 91.62 114 PRO A N 1
ATOM 900 C CA . PRO A 1 114 ? -12.812 18.641 -0.062 1 91.62 114 PRO A CA 1
ATOM 901 C C . PRO A 1 114 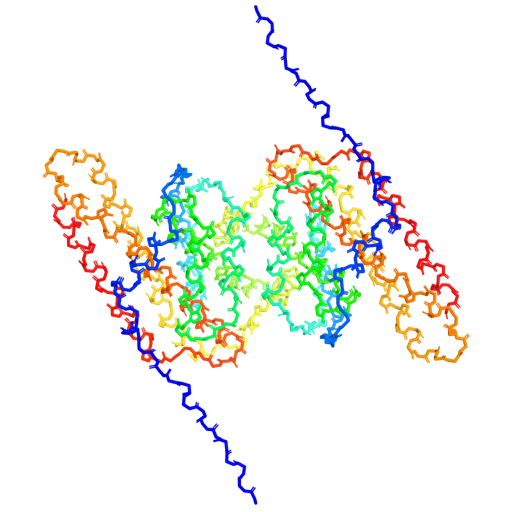? -11.336 18.891 0.255 1 91.62 114 PRO A C 1
ATOM 903 O O . PRO A 1 114 ? -10.609 17.938 0.563 1 91.62 114 PRO A O 1
ATOM 906 N N . TRP A 1 115 ? -10.922 20.094 0.254 1 91.31 115 TRP A N 1
ATOM 907 C CA . TRP A 1 115 ? -9.516 20.453 0.392 1 91.31 115 TRP A CA 1
ATOM 908 C C . TRP A 1 115 ? -8.961 19.969 1.726 1 91.31 115 TRP A C 1
ATOM 910 O O . TRP A 1 115 ? -7.844 19.438 1.784 1 91.31 115 TRP A O 1
ATOM 920 N N . GLU A 1 116 ? -9.719 20.156 2.783 1 90.94 116 GLU A N 1
ATOM 921 C CA . GLU A 1 116 ? -9.242 19.703 4.094 1 90.94 116 GLU A CA 1
ATOM 922 C C . GLU A 1 116 ? -9.039 18.203 4.125 1 90.94 116 GLU A C 1
ATOM 924 O O . GLU A 1 116 ? -8.078 17.703 4.719 1 90.94 116 GLU A O 1
ATOM 929 N N . ALA A 1 117 ? -9.961 17.562 3.443 1 95 117 ALA A N 1
ATOM 930 C CA . ALA A 1 117 ? -9.875 16.094 3.4 1 95 117 ALA A CA 1
ATOM 931 C C . ALA A 1 117 ? -8.641 15.648 2.629 1 95 117 ALA A C 1
ATOM 933 O O . ALA A 1 117 ? -8.055 14.602 2.938 1 95 117 ALA A O 1
ATOM 934 N N . LYS A 1 118 ? -8.203 16.422 1.657 1 96.56 118 LYS A N 1
ATOM 935 C CA . LYS A 1 118 ? -7.035 16.062 0.856 1 96.56 118 LYS A CA 1
ATOM 936 C C . LYS A 1 118 ? -5.781 16 1.72 1 96.56 118 LYS A C 1
ATOM 938 O O . LYS A 1 118 ? -4.988 15.062 1.604 1 96.56 118 LYS A O 1
ATOM 943 N N . ALA A 1 119 ? -5.633 16.969 2.566 1 97.56 119 ALA A N 1
ATOM 944 C CA . ALA A 1 119 ? -4.488 17 3.469 1 97.56 119 ALA A CA 1
ATOM 945 C C . ALA A 1 119 ? -4.559 15.844 4.469 1 97.56 119 ALA A C 1
ATOM 947 O O . ALA A 1 119 ? -3.557 15.172 4.723 1 97.56 119 ALA A O 1
ATOM 948 N N . VAL A 1 120 ? -5.754 15.594 4.973 1 97.56 120 VAL A N 1
ATOM 949 C CA . VAL A 1 120 ? -5.945 14.547 5.973 1 97.56 120 VAL A CA 1
ATOM 950 C C . VAL A 1 120 ? -5.664 13.18 5.348 1 97.56 120 VAL A C 1
ATOM 952 O O . VAL A 1 120 ? -4.984 12.344 5.945 1 97.56 120 VAL A O 1
ATOM 955 N N . LEU A 1 121 ? -6.152 12.969 4.176 1 97.94 121 LEU A N 1
ATOM 956 C CA . LEU A 1 121 ? -5.953 11.695 3.494 1 97.94 121 LEU A CA 1
ATOM 957 C C . LEU A 1 121 ? -4.48 11.477 3.17 1 97.94 121 LEU A C 1
ATOM 959 O O . LEU A 1 121 ? -3.973 10.359 3.295 1 97.94 121 LEU A O 1
ATOM 963 N N . THR A 1 122 ? -3.82 12.5 2.762 1 98.38 122 THR A N 1
ATOM 964 C CA . THR A 1 122 ? -2.393 12.391 2.477 1 98.38 122 THR A CA 1
ATOM 965 C C . THR A 1 122 ? -1.614 12.039 3.738 1 98.38 122 THR A C 1
ATOM 967 O O . THR A 1 122 ? -0.762 11.148 3.717 1 98.38 122 THR A O 1
ATOM 970 N N . LEU A 1 123 ? -1.938 12.727 4.793 1 98.31 123 LEU A N 1
ATOM 971 C CA . LEU A 1 123 ? -1.268 12.43 6.059 1 98.31 123 LEU A CA 1
ATOM 972 C C . LEU A 1 123 ? -1.608 11.023 6.539 1 98.31 123 LEU A C 1
ATOM 974 O O . LEU A 1 123 ? -0.769 10.352 7.141 1 98.31 123 LEU A O 1
ATOM 978 N N . THR A 1 124 ? -2.846 10.633 6.305 1 97.44 124 THR A N 1
ATOM 979 C CA . THR A 1 124 ? -3.262 9.281 6.668 1 97.44 124 THR A CA 1
ATOM 980 C C . THR A 1 124 ? -2.416 8.242 5.934 1 97.44 124 THR A C 1
ATOM 982 O O . THR A 1 124 ? -1.934 7.289 6.539 1 97.44 124 THR A O 1
ATOM 985 N N . ALA A 1 125 ? -2.273 8.445 4.648 1 97.31 125 ALA A N 1
ATOM 986 C CA . ALA A 1 125 ? -1.444 7.531 3.869 1 97.31 125 ALA A CA 1
ATOM 987 C C . ALA A 1 125 ? -0.01 7.512 4.391 1 97.31 125 ALA A C 1
ATOM 989 O O . ALA A 1 125 ? 0.588 6.441 4.539 1 97.31 125 ALA A O 1
ATOM 990 N N . PHE A 1 126 ? 0.528 8.633 4.676 1 96.88 126 PHE A N 1
ATOM 991 C CA . PHE A 1 126 ? 1.87 8.727 5.238 1 96.88 126 PHE A CA 1
ATOM 992 C C . PHE A 1 126 ? 1.956 7.988 6.566 1 96.88 126 PHE A C 1
ATOM 994 O O . PHE A 1 126 ? 2.873 7.191 6.777 1 96.88 126 PHE A O 1
ATOM 1001 N N . ALA A 1 127 ? 1.059 8.344 7.441 1 96.31 127 ALA A N 1
ATOM 1002 C CA . ALA A 1 127 ? 1.062 7.754 8.773 1 96.31 127 ALA A CA 1
ATOM 1003 C C . ALA A 1 127 ? 0.966 6.23 8.703 1 96.31 127 ALA A C 1
ATOM 1005 O O . ALA A 1 127 ? 1.601 5.523 9.484 1 96.31 127 ALA A O 1
ATOM 1006 N N . THR A 1 128 ? 0.161 5.75 7.832 1 94.88 128 THR A N 1
ATOM 1007 C CA . THR A 1 128 ? -0.011 4.309 7.676 1 94.88 128 THR A CA 1
ATOM 1008 C C . THR A 1 128 ? 1.309 3.645 7.293 1 94.88 128 THR A C 1
ATOM 1010 O O . THR A 1 128 ? 1.694 2.635 7.887 1 94.88 128 THR A O 1
ATOM 1013 N N . GLU A 1 129 ? 1.976 4.211 6.332 1 92.06 129 GLU A N 1
ATOM 1014 C CA . GLU A 1 129 ? 3.264 3.666 5.914 1 92.06 129 GLU A CA 1
ATOM 1015 C C . GLU A 1 129 ? 4.297 3.771 7.035 1 92.06 129 GLU A C 1
ATOM 1017 O O . GLU A 1 129 ? 5.027 2.816 7.305 1 92.06 129 GLU A O 1
ATOM 1022 N N . TYR A 1 130 ? 4.324 4.934 7.605 1 90.75 130 TYR A N 1
ATOM 1023 C CA . TYR A 1 130 ? 5.27 5.191 8.688 1 90.75 130 TYR A CA 1
ATOM 1024 C C . TYR A 1 130 ? 5.02 4.254 9.859 1 90.75 130 TYR A C 1
ATOM 1026 O O . TYR A 1 130 ? 5.957 3.646 10.391 1 90.75 130 TYR A O 1
ATOM 1034 N N . GLY A 1 131 ? 3.799 4.168 10.266 1 91.62 131 GLY A N 1
ATOM 1035 C CA . GLY A 1 131 ? 3.438 3.27 11.344 1 91.62 131 GLY A CA 1
ATOM 1036 C C . GLY A 1 131 ? 3.732 1.814 11.039 1 91.62 131 GLY A C 1
ATOM 1037 O O . GLY A 1 131 ? 4.188 1.069 11.906 1 91.62 131 GLY A O 1
ATOM 1038 N N . ASP A 1 132 ? 3.424 1.425 9.852 1 91.94 132 ASP A N 1
ATOM 1039 C CA . ASP A 1 132 ? 3.654 0.047 9.422 1 91.94 132 ASP A CA 1
ATOM 1040 C C . ASP A 1 132 ? 5.133 -0.321 9.531 1 91.94 132 ASP A C 1
ATOM 1042 O O . ASP A 1 132 ? 5.473 -1.429 9.953 1 91.94 132 ASP A O 1
ATOM 1046 N N . ILE A 1 133 ? 5.973 0.56 9.102 1 87.94 133 ILE A N 1
ATOM 1047 C CA . ILE A 1 133 ? 7.41 0.329 9.156 1 87.94 133 ILE A CA 1
ATOM 1048 C C . ILE A 1 133 ? 7.836 0.069 10.602 1 87.94 133 ILE A C 1
ATOM 1050 O O . ILE A 1 133 ? 8.555 -0.896 10.875 1 87.94 133 ILE A O 1
ATOM 1054 N N . TRP A 1 134 ? 7.406 0.843 11.453 1 86.62 134 TRP A N 1
ATOM 1055 C CA . TRP A 1 134 ? 7.859 0.719 12.828 1 86.62 134 TRP A CA 1
ATOM 1056 C C . TRP A 1 134 ? 7.188 -0.466 13.516 1 86.62 134 TRP A C 1
ATOM 1058 O O . TRP A 1 134 ? 7.797 -1.122 14.367 1 86.62 134 TRP A O 1
ATOM 1068 N N . HIS A 1 135 ? 5.953 -0.7 13.195 1 89.75 135 HIS A N 1
ATOM 1069 C CA . HIS A 1 135 ? 5.266 -1.878 13.711 1 89.75 135 HIS A CA 1
ATOM 1070 C C . HIS A 1 135 ? 5.988 -3.158 13.312 1 89.75 135 HIS A C 1
ATOM 1072 O O . HIS A 1 135 ? 6.234 -4.027 14.156 1 89.75 135 HIS A O 1
ATOM 1078 N N . LEU A 1 136 ? 6.281 -3.271 12.07 1 90.31 136 LEU A N 1
ATOM 1079 C CA . LEU A 1 136 ? 6.969 -4.457 11.562 1 90.31 136 LEU A CA 1
ATOM 1080 C C . LEU A 1 136 ? 8.375 -4.547 12.141 1 90.31 136 LEU A C 1
ATOM 1082 O O . LEU A 1 136 ? 8.859 -5.645 12.43 1 90.31 136 LEU A O 1
ATOM 1086 N N . ASN A 1 137 ? 9 -3.395 12.219 1 84.94 137 ASN A N 1
ATOM 1087 C CA . ASN A 1 137 ? 10.328 -3.396 12.828 1 84.94 137 ASN A CA 1
ATOM 1088 C C . ASN A 1 137 ? 10.297 -3.945 14.25 1 84.94 137 ASN A C 1
ATOM 1090 O O . ASN A 1 137 ? 11.219 -4.652 14.672 1 84.94 137 ASN A O 1
ATOM 1094 N N . HIS A 1 138 ? 9.312 -3.645 14.961 1 83 138 HIS A N 1
ATOM 1095 C CA . HIS A 1 138 ? 9.164 -4.078 16.344 1 83 138 HIS A CA 1
ATOM 1096 C C . HIS A 1 138 ? 8.93 -5.582 16.438 1 83 138 HIS A C 1
ATOM 1098 O O . HIS A 1 138 ? 9.43 -6.238 17.344 1 83 138 HIS A O 1
ATOM 1104 N N . TYR A 1 139 ? 8.266 -6.184 15.516 1 87.38 139 TYR A N 1
ATOM 1105 C CA . TYR A 1 139 ? 7.82 -7.566 15.656 1 87.38 139 TYR A CA 1
ATOM 1106 C C . TYR A 1 139 ? 8.625 -8.492 14.75 1 87.38 139 TYR A C 1
ATOM 1108 O O . TYR A 1 139 ? 8.492 -9.711 14.82 1 87.38 139 TYR A O 1
ATOM 1116 N N . SER A 1 140 ? 9.461 -7.961 13.898 1 86.25 140 SER A N 1
ATOM 1117 C CA . SER A 1 140 ? 10.164 -8.75 12.898 1 86.25 140 SER A CA 1
ATOM 1118 C C . SER A 1 140 ? 11.016 -9.836 13.539 1 86.25 140 SER A C 1
ATOM 1120 O O . SER A 1 140 ? 11.266 -10.883 12.938 1 86.25 140 SER A O 1
ATOM 1122 N N . LEU A 1 141 ? 11.43 -9.594 14.781 1 81.88 141 LEU A N 1
ATOM 1123 C CA . LEU A 1 141 ? 12.273 -10.586 15.445 1 81.88 141 LEU A CA 1
ATOM 1124 C C . LEU A 1 141 ? 11.422 -11.555 16.266 1 81.88 141 LEU A C 1
ATOM 1126 O O . LEU A 1 141 ? 11.906 -12.609 16.688 1 81.88 141 LEU A O 1
ATOM 1130 N N . LEU A 1 142 ? 10.188 -11.242 16.422 1 83.12 142 LEU A N 1
ATOM 1131 C CA . LEU A 1 142 ? 9.336 -12.016 17.328 1 83.12 142 LEU A CA 1
ATOM 1132 C C . LEU A 1 142 ? 8.336 -12.859 16.531 1 83.12 142 LEU A C 1
ATOM 1134 O O . LEU A 1 142 ? 7.852 -13.875 17.031 1 83.12 142 LEU A O 1
ATOM 1138 N N . ASP A 1 143 ? 8.047 -12.492 15.328 1 88.06 143 ASP A N 1
ATOM 1139 C CA . ASP A 1 143 ? 7 -13.094 14.516 1 88.06 143 ASP A CA 1
ATOM 1140 C C . ASP A 1 143 ? 7.492 -13.359 13.094 1 88.06 143 ASP A C 1
ATOM 1142 O O . ASP A 1 143 ? 7.855 -12.43 12.375 1 88.06 143 ASP A O 1
ATOM 1146 N N . PRO A 1 144 ? 7.438 -14.648 12.688 1 88.62 144 PRO A N 1
ATOM 1147 C CA . PRO A 1 144 ? 7.934 -14.984 11.352 1 88.62 144 PRO A CA 1
ATOM 1148 C C . PRO A 1 144 ? 7.176 -14.266 10.242 1 88.62 144 PRO A C 1
ATOM 1150 O O . PRO A 1 144 ? 7.762 -13.945 9.203 1 88.62 144 PRO A O 1
ATOM 1153 N N . LEU A 1 145 ? 5.902 -14.125 10.414 1 91.38 145 LEU A N 1
ATOM 1154 C CA . LEU A 1 145 ? 5.137 -13.391 9.422 1 91.38 145 LEU A CA 1
ATOM 1155 C C . LEU A 1 145 ? 5.617 -11.945 9.328 1 91.38 145 LEU A C 1
ATOM 1157 O O . LEU A 1 145 ? 5.828 -11.422 8.227 1 91.38 145 LEU A O 1
ATOM 1161 N N . ALA A 1 146 ? 5.785 -11.305 10.492 1 91.12 146 ALA A N 1
ATOM 1162 C CA . ALA A 1 146 ? 6.312 -9.938 10.516 1 91.12 146 ALA A CA 1
ATOM 1163 C C . ALA A 1 146 ? 7.707 -9.875 9.898 1 91.12 146 ALA A C 1
ATOM 1165 O O . ALA A 1 146 ? 8.055 -8.898 9.234 1 91.12 146 ALA A O 1
ATOM 1166 N N . ASN A 1 147 ? 8.453 -10.875 10.148 1 89.44 147 ASN A N 1
ATOM 1167 C CA . ASN A 1 147 ? 9.797 -10.938 9.578 1 89.44 147 ASN A CA 1
ATOM 1168 C C . ASN A 1 147 ? 9.758 -10.953 8.055 1 89.44 147 ASN A C 1
ATOM 1170 O O . ASN A 1 147 ? 10.438 -10.156 7.402 1 89.44 147 ASN A O 1
ATOM 1174 N N . SER A 1 148 ? 8.977 -11.836 7.477 1 90.62 148 SER A N 1
ATOM 1175 C CA . SER A 1 148 ? 8.852 -11.938 6.027 1 90.62 148 SER A CA 1
ATOM 1176 C C . SER A 1 148 ? 8.273 -10.664 5.434 1 90.62 148 SER A C 1
ATOM 1178 O O . SER A 1 148 ? 8.734 -10.188 4.395 1 90.62 148 SER A O 1
ATOM 1180 N N . LEU A 1 149 ? 7.273 -10.086 6.078 1 92.69 149 LEU A N 1
ATOM 1181 C CA . LEU A 1 149 ? 6.664 -8.844 5.613 1 92.69 149 LEU A CA 1
ATOM 1182 C C . LEU A 1 149 ? 7.676 -7.707 5.629 1 92.69 149 LEU A C 1
ATOM 1184 O O . LEU A 1 149 ? 7.711 -6.891 4.703 1 92.69 149 LEU A O 1
ATOM 1188 N N . SER A 1 150 ? 8.477 -7.633 6.684 1 90.38 150 SER A N 1
ATOM 1189 C CA . SER A 1 150 ? 9.477 -6.574 6.801 1 90.38 150 SER A CA 1
ATOM 1190 C C . SER A 1 150 ? 10.477 -6.629 5.652 1 90.38 150 SER A C 1
ATOM 1192 O O . SER A 1 150 ? 10.945 -5.59 5.184 1 90.38 150 SER A O 1
ATOM 1194 N N . MET A 1 151 ? 10.781 -7.77 5.156 1 88.81 151 MET A N 1
ATOM 1195 C CA . MET A 1 151 ? 11.719 -7.934 4.051 1 88.81 151 MET A CA 1
ATOM 1196 C C . MET A 1 151 ? 11.133 -7.387 2.752 1 88.81 151 MET A C 1
ATOM 1198 O O . MET A 1 151 ? 11.812 -6.668 2.016 1 88.81 151 MET A O 1
ATOM 1202 N N . ILE A 1 152 ? 9.891 -7.672 2.518 1 90.62 152 ILE A N 1
ATOM 1203 C CA . ILE A 1 152 ? 9.258 -7.254 1.272 1 90.62 152 ILE A CA 1
ATOM 1204 C C . ILE A 1 152 ? 8.984 -5.754 1.308 1 90.62 152 ILE A C 1
ATOM 1206 O O . ILE A 1 152 ? 9.078 -5.074 0.282 1 90.62 152 ILE A O 1
ATOM 1210 N N . LYS A 1 153 ? 8.672 -5.234 2.486 1 88.88 153 LYS A N 1
ATOM 1211 C CA . LYS A 1 153 ? 8.352 -3.814 2.607 1 88.88 153 LYS A CA 1
ATOM 1212 C C . LYS A 1 153 ? 9.617 -2.982 2.793 1 88.88 153 LYS A C 1
ATOM 1214 O O . LYS A 1 153 ? 9.547 -1.758 2.924 1 88.88 153 LYS A O 1
ATOM 1219 N N . GLY A 1 154 ? 10.711 -3.621 2.734 1 82.38 154 GLY A N 1
ATOM 1220 C CA . GLY A 1 154 ? 11.984 -2.924 2.816 1 82.38 154 GLY A CA 1
ATOM 1221 C C . GLY A 1 154 ? 12.211 -2.258 4.16 1 82.38 154 GLY A C 1
ATOM 1222 O O . GLY A 1 154 ? 12.719 -1.135 4.227 1 82.38 154 GLY A O 1
ATOM 1223 N N . VAL A 1 155 ? 11.586 -2.83 5.125 1 79.5 155 VAL A N 1
ATOM 1224 C CA . VAL A 1 155 ? 11.789 -2.287 6.461 1 79.5 155 VAL A CA 1
ATOM 1225 C C . VAL A 1 155 ? 13.234 -2.518 6.895 1 79.5 155 VAL A C 1
ATOM 1227 O O . VAL A 1 155 ? 13.75 -3.635 6.793 1 79.5 155 VAL A O 1
ATOM 1230 N N . PRO A 1 156 ? 13.984 -1.233 6.762 1 60.78 156 PRO A N 1
ATOM 1231 C CA . PRO A 1 156 ? 15.367 -1.42 7.203 1 60.78 156 PRO A CA 1
ATOM 1232 C C . PRO A 1 156 ? 15.469 -2.18 8.523 1 60.78 156 PRO A C 1
ATOM 1234 O O . PRO A 1 156 ? 14.57 -2.096 9.359 1 60.78 156 PRO A O 1
ATOM 1237 N N . PHE A 1 157 ? 15.844 -3.414 8.406 1 53.66 157 PHE A N 1
ATOM 1238 C CA . PHE A 1 157 ? 16.156 -3.889 9.75 1 53.66 157 PHE A CA 1
ATOM 1239 C C . PHE A 1 157 ? 16.812 -2.789 10.578 1 53.66 157 PHE A C 1
ATOM 1241 O O . PHE A 1 157 ? 18.016 -2.561 10.477 1 53.66 157 PHE A O 1
ATOM 1248 N N . LEU A 1 158 ? 16.203 -1.705 10.281 1 49.16 158 LEU A N 1
ATOM 1249 C CA . LEU A 1 158 ? 16.562 -0.543 11.086 1 49.16 158 LEU A CA 1
ATOM 1250 C C . LEU A 1 158 ? 17.141 -0.97 12.43 1 49.16 158 LEU A C 1
ATOM 1252 O O . LEU A 1 158 ? 17.547 -0.127 13.234 1 49.16 158 LEU A O 1
ATOM 1256 N N . LYS A 1 159 ? 16.828 -2.049 12.93 1 48.53 159 LYS A N 1
ATOM 1257 C CA . LYS A 1 159 ? 17.562 -2.402 14.133 1 48.53 159 LYS A CA 1
ATOM 1258 C C . LYS A 1 159 ? 19.016 -1.953 14.039 1 48.53 159 LYS A C 1
ATOM 1260 O O . LYS A 1 159 ? 19.578 -1.427 15 1 48.53 159 LYS A O 1
ATOM 1265 N N . LYS A 1 160 ? 19.5 -2.279 12.953 1 47.75 160 LYS A N 1
ATOM 1266 C CA . LYS A 1 160 ? 20.922 -1.954 12.922 1 47.75 160 LYS A CA 1
ATOM 1267 C C . LYS A 1 160 ? 21.141 -0.446 12.828 1 47.75 160 LYS A C 1
ATOM 1269 O O . LYS A 1 160 ? 22.016 0.1 13.5 1 47.75 160 LYS A O 1
ATOM 1274 N N . GLN A 1 161 ? 20.391 0.277 12.016 1 49.09 161 GLN A N 1
ATOM 1275 C CA . GLN A 1 161 ? 20.688 1.689 11.797 1 49.09 161 GLN A CA 1
ATOM 1276 C C . GLN A 1 161 ? 20 2.561 12.852 1 49.09 161 GLN A C 1
ATOM 1278 O O . GLN A 1 161 ? 20.547 3.605 13.234 1 49.09 161 GLN A O 1
ATOM 1283 N N . LEU A 1 162 ? 18.719 2.23 13.227 1 51.44 162 LEU A N 1
ATOM 1284 C CA . LEU A 1 162 ? 18 3.049 14.203 1 51.44 162 LEU A CA 1
ATOM 1285 C C . LEU A 1 162 ? 18.781 3.109 15.523 1 51.44 162 LEU A C 1
ATOM 1287 O O . LEU A 1 162 ? 18.625 4.062 16.297 1 51.44 162 LEU A O 1
ATOM 1291 N N . ASN A 1 163 ? 19.484 2.094 15.633 1 53.97 163 ASN A N 1
ATOM 1292 C CA . ASN A 1 163 ? 20.281 2.182 16.859 1 53.97 163 ASN A CA 1
ATOM 1293 C C . ASN A 1 163 ? 21.391 3.223 16.734 1 53.97 163 ASN A C 1
ATOM 1295 O O . ASN A 1 163 ? 22.062 3.541 17.719 1 53.97 163 ASN A O 1
ATOM 1299 N N . SER A 1 164 ? 21.328 3.713 15.461 1 58.47 164 SER A N 1
ATOM 1300 C CA . SER A 1 164 ? 22.422 4.672 15.422 1 58.47 164 SER A CA 1
ATOM 1301 C C . SER A 1 164 ? 21.938 6.086 15.711 1 58.47 164 SER A C 1
ATOM 1303 O O . SER A 1 164 ? 20.812 6.449 15.344 1 58.47 164 SER A O 1
ATOM 1305 N N . ILE A 1 165 ? 22.484 6.707 16.625 1 61 165 ILE A N 1
ATOM 1306 C CA . ILE A 1 165 ? 22.312 8.117 16.953 1 61 165 ILE A CA 1
ATOM 1307 C C . ILE A 1 165 ? 22.109 8.93 15.68 1 61 165 ILE A C 1
ATOM 1309 O O . ILE A 1 165 ? 21.281 9.844 15.648 1 61 165 ILE A O 1
ATOM 1313 N N . LYS A 1 166 ? 22.672 8.422 14.664 1 63.41 166 LYS A N 1
ATOM 1314 C CA . LYS A 1 166 ? 22.594 9.156 13.398 1 63.41 166 LYS A CA 1
ATOM 1315 C C . LYS A 1 166 ? 21.188 9.055 12.805 1 63.41 166 LYS A C 1
ATOM 1317 O O . LYS A 1 166 ? 20.641 10.047 12.32 1 63.41 166 LYS A O 1
ATOM 1322 N N . TYR A 1 167 ? 20.578 7.969 13 1 62.22 167 TYR A N 1
ATOM 1323 C CA . TYR A 1 167 ? 19.25 7.754 12.438 1 62.22 167 TYR A CA 1
ATOM 1324 C C . TYR A 1 167 ? 18.203 8.586 13.172 1 62.22 167 TYR A C 1
ATOM 1326 O O . TYR A 1 167 ? 17.328 9.18 12.547 1 62.22 167 TYR A O 1
ATOM 1334 N N . ARG A 1 168 ? 18.484 8.688 14.352 1 68.44 168 ARG A N 1
ATOM 1335 C CA . ARG A 1 168 ? 17.531 9.461 15.148 1 68.44 168 ARG A CA 1
ATOM 1336 C C . ARG A 1 168 ? 17.609 10.945 14.797 1 68.44 168 ARG A C 1
ATOM 1338 O O . ARG A 1 168 ? 16.594 11.625 14.727 1 68.44 168 ARG A O 1
ATOM 1345 N N . GLN A 1 169 ? 18.734 11.297 14.555 1 71.62 169 GLN A N 1
ATOM 1346 C CA . GLN A 1 169 ? 18.953 12.711 14.273 1 71.62 169 GLN A CA 1
ATOM 1347 C C . GLN A 1 169 ? 18.391 13.094 12.906 1 71.62 169 GLN A C 1
ATOM 1349 O O . GLN A 1 169 ? 17.797 14.172 12.75 1 71.62 169 GLN A O 1
ATOM 1354 N N . VAL A 1 170 ? 18.484 12.18 12.023 1 72.44 170 VAL A N 1
ATOM 1355 C CA . VAL A 1 170 ? 18.078 12.492 10.656 1 72.44 170 VAL A CA 1
ATOM 1356 C C . VAL A 1 170 ? 16.562 12.539 10.57 1 72.44 170 VAL A C 1
ATOM 1358 O O . VAL A 1 170 ? 16 13.266 9.742 1 72.44 170 VAL A O 1
ATOM 1361 N N . LEU A 1 171 ? 15.914 11.844 11.492 1 81 171 LEU A N 1
ATOM 1362 C CA . LEU A 1 171 ? 14.453 11.781 11.438 1 81 171 LEU A CA 1
ATOM 1363 C C . LEU A 1 171 ? 13.836 12.961 12.188 1 81 171 LEU A C 1
ATOM 1365 O O . LEU A 1 171 ? 12.633 13.203 12.07 1 81 171 LEU A O 1
ATOM 1369 N N . LEU A 1 172 ? 14.641 13.766 12.82 1 83.81 172 LEU A N 1
ATOM 1370 C CA . LEU A 1 172 ? 14.125 14.852 13.648 1 83.81 172 LEU A CA 1
ATOM 1371 C C . LEU A 1 172 ? 13.398 15.883 12.797 1 83.81 172 LEU A C 1
ATOM 1373 O O . LEU A 1 172 ? 12.258 16.25 13.094 1 83.81 172 LEU A O 1
ATOM 1377 N N . CYS A 1 173 ? 14.047 16.234 11.734 1 87.56 173 CYS A N 1
ATOM 1378 C CA . CYS A 1 173 ? 13.477 17.297 10.906 1 87.56 173 CYS A CA 1
ATOM 1379 C C . CYS A 1 173 ? 12.211 16.812 10.211 1 87.56 173 CYS A C 1
ATOM 1381 O O . CYS A 1 173 ? 11.156 17.438 10.336 1 87.56 173 CYS A O 1
ATOM 1383 N N . PRO A 1 174 ? 12.234 15.68 9.508 1 90.19 174 PRO A N 1
ATOM 1384 C CA . PRO A 1 174 ? 11 15.219 8.875 1 90.19 174 PRO A CA 1
ATOM 1385 C C . PRO A 1 174 ? 9.875 14.969 9.883 1 90.19 174 PRO A C 1
ATOM 1387 O O . PRO A 1 174 ? 8.711 15.25 9.594 1 90.19 174 PRO A O 1
ATOM 1390 N N . ASN A 1 175 ? 10.219 14.508 11.031 1 89.19 175 ASN A N 1
ATOM 1391 C CA . ASN A 1 175 ? 9.195 14.266 12.039 1 89.19 175 ASN A CA 1
ATOM 1392 C C . ASN A 1 175 ? 8.578 15.562 12.547 1 89.19 175 ASN A C 1
ATOM 1394 O O . ASN A 1 175 ? 7.367 15.648 12.758 1 89.19 175 ASN A O 1
ATOM 1398 N N . SER A 1 176 ? 9.43 16.516 12.758 1 93.38 176 SER A N 1
ATOM 1399 C CA . SER A 1 176 ? 8.938 17.812 13.188 1 93.38 176 SER A CA 1
ATOM 1400 C C . SER A 1 176 ? 7.988 18.422 12.156 1 93.38 176 SER A C 1
ATOM 1402 O O . SER A 1 176 ? 6.961 19 12.508 1 93.38 176 SER A O 1
ATOM 1404 N N . LEU A 1 177 ? 8.344 18.25 10.922 1 95.88 177 LEU A N 1
ATOM 1405 C CA . LEU A 1 177 ? 7.496 18.75 9.836 1 95.88 177 LEU A CA 1
ATOM 1406 C C . LEU A 1 177 ? 6.133 18.047 9.859 1 95.88 177 LEU A C 1
ATOM 1408 O O . LEU A 1 177 ? 5.098 18.703 9.727 1 95.88 177 LEU A O 1
ATOM 1412 N N . ILE A 1 178 ? 6.141 16.797 10.062 1 96.56 178 ILE A N 1
ATOM 1413 C CA . ILE A 1 178 ? 4.91 16 10.055 1 96.56 178 ILE A CA 1
ATOM 1414 C C . ILE A 1 178 ? 4.031 16.422 11.234 1 96.56 178 ILE A C 1
ATOM 1416 O O . ILE A 1 178 ? 2.816 16.578 11.086 1 96.56 178 ILE A O 1
ATOM 1420 N N . TYR A 1 179 ? 4.621 16.656 12.375 1 95.81 179 TYR A N 1
ATOM 1421 C CA . TYR A 1 179 ? 3.855 17.109 13.531 1 95.81 179 TYR A CA 1
ATOM 1422 C C . TYR A 1 179 ? 3.225 18.469 13.273 1 95.81 179 TYR A C 1
ATOM 1424 O O . TYR A 1 179 ? 2.082 18.719 13.664 1 95.81 179 TYR A O 1
ATOM 1432 N N . SER A 1 180 ? 3.977 19.297 12.688 1 97.38 180 SER A N 1
ATOM 1433 C CA . SER A 1 180 ? 3.457 20.625 12.352 1 97.38 180 SER A CA 1
ATOM 1434 C C . SER A 1 180 ? 2.305 20.516 11.352 1 97.38 180 SER A C 1
ATOM 1436 O O . SER A 1 180 ? 1.334 21.281 11.445 1 97.38 180 SER A O 1
ATOM 1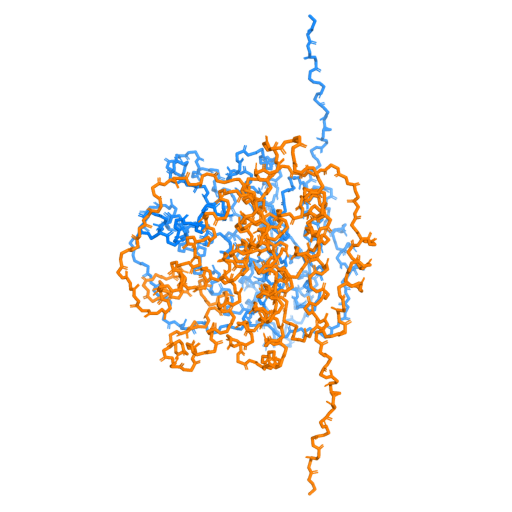438 N N . CYS A 1 181 ? 2.432 19.609 10.391 1 98 181 CYS A N 1
ATOM 1439 C CA . CYS A 1 181 ? 1.347 19.391 9.438 1 98 181 CYS A CA 1
ATOM 1440 C C . CYS A 1 181 ? 0.092 18.906 10.148 1 98 181 CYS A C 1
ATOM 1442 O O . CYS A 1 181 ? -1.016 19.344 9.844 1 98 181 CYS A O 1
ATOM 1444 N N . LEU A 1 182 ? 0.297 17.969 11.07 1 97.56 182 LEU A N 1
ATOM 1445 C CA . LEU A 1 182 ? -0.831 17.469 11.844 1 97.56 182 LEU A CA 1
ATOM 1446 C C . LEU A 1 182 ? -1.511 18.594 12.609 1 97.56 182 LEU A C 1
ATOM 1448 O O . LEU A 1 182 ? -2.74 18.688 12.633 1 97.56 182 LEU A O 1
ATOM 1452 N N . ARG A 1 183 ? -0.745 19.484 13.195 1 97.12 183 ARG A N 1
ATOM 1453 C CA . ARG A 1 183 ? -1.286 20.641 13.914 1 97.12 183 ARG A CA 1
ATOM 1454 C C . ARG A 1 183 ? -2.051 21.562 12.969 1 97.12 183 ARG A C 1
ATOM 1456 O O . ARG A 1 183 ? -3.133 22.047 13.312 1 97.12 183 ARG A O 1
ATOM 1463 N N . ALA A 1 184 ? -1.508 21.797 11.836 1 97.56 184 ALA A N 1
ATOM 1464 C CA . ALA A 1 184 ? -2.172 22.656 10.859 1 97.56 184 ALA A CA 1
ATOM 1465 C C . ALA A 1 184 ? -3.523 22.078 10.453 1 97.56 184 ALA A C 1
ATOM 1467 O O . ALA A 1 184 ? -4.512 22.797 10.336 1 97.56 184 ALA A O 1
ATOM 1468 N N . ILE A 1 185 ? -3.551 20.797 10.211 1 97.56 185 ILE A N 1
ATOM 1469 C CA . ILE A 1 185 ? -4.773 20.094 9.82 1 97.56 185 ILE A CA 1
ATOM 1470 C C . ILE A 1 185 ? -5.809 20.219 10.938 1 97.56 185 ILE A C 1
ATOM 1472 O O . ILE A 1 185 ? -6.988 20.469 10.672 1 97.56 185 ILE A O 1
ATOM 1476 N N . LYS A 1 186 ? -5.371 20.078 12.156 1 96 186 LYS A N 1
ATOM 1477 C CA . LYS A 1 186 ? -6.266 20.219 13.305 1 96 186 LYS A CA 1
ATOM 1478 C C . LYS A 1 186 ? -6.836 21.641 13.375 1 96 186 LYS A C 1
ATOM 1480 O O . LYS A 1 186 ? -8.031 21.812 13.609 1 96 186 LYS A O 1
ATOM 1485 N N . TYR A 1 187 ? -5.957 22.609 13.18 1 95.69 187 TYR A N 1
ATOM 1486 C CA . TYR A 1 187 ? -6.402 24 13.195 1 95.69 187 TYR A CA 1
ATOM 1487 C C . TYR A 1 187 ? -7.43 24.25 12.094 1 95.69 187 TYR A C 1
ATOM 1489 O O . TYR A 1 187 ? -8.461 24.891 12.336 1 95.69 187 TYR A O 1
ATOM 1497 N N . MET A 1 188 ? -7.184 23.75 10.891 1 94.62 188 MET A N 1
ATOM 1498 C CA . MET A 1 188 ? -8.109 23.922 9.773 1 94.62 188 MET A CA 1
ATOM 1499 C C . MET A 1 188 ? -9.469 23.312 10.102 1 94.62 188 MET A C 1
ATOM 1501 O O . MET A 1 188 ? -10.508 23.922 9.828 1 94.62 188 MET A O 1
ATOM 1505 N N . SER A 1 189 ? -9.453 22.094 10.641 1 93.12 189 SER A N 1
ATOM 1506 C CA . SER A 1 189 ? -10.695 21.406 10.984 1 93.12 189 SER A CA 1
ATOM 1507 C C . SER A 1 189 ? -11.477 22.172 12.047 1 93.12 189 SER A C 1
ATOM 1509 O O . SER A 1 189 ? -12.695 22.297 11.953 1 93.12 189 SER A O 1
ATOM 1511 N N . GLN A 1 190 ? -10.812 22.719 13.047 1 92.56 190 GLN A N 1
ATOM 1512 C CA . GLN A 1 190 ? -11.445 23.484 14.117 1 92.56 190 GLN A CA 1
ATOM 1513 C C . GLN A 1 190 ? -12.062 24.781 13.578 1 92.56 190 GLN A C 1
ATOM 1515 O O . GLN A 1 190 ? -13.18 25.141 13.945 1 92.56 190 GLN A O 1
ATOM 1520 N N . LEU A 1 191 ? -11.336 25.438 12.758 1 91.31 191 LEU A N 1
ATOM 1521 C CA . LEU A 1 191 ? -11.805 26.688 12.18 1 91.31 191 LEU A CA 1
ATOM 1522 C C . LEU A 1 191 ? -13.047 26.453 11.328 1 91.31 191 LEU A C 1
ATOM 1524 O O . LEU A 1 191 ? -14.008 27.234 11.391 1 91.31 191 LEU A O 1
ATOM 1528 N N . LYS A 1 192 ? -13.016 25.438 10.578 1 87.94 192 LYS A N 1
ATOM 1529 C CA . LYS A 1 192 ? -14.172 25.125 9.75 1 87.94 192 LYS A CA 1
ATOM 1530 C C . LYS A 1 192 ? -15.414 24.875 10.602 1 87.94 192 LYS A C 1
ATOM 1532 O O . LYS A 1 192 ? -16.516 25.297 10.242 1 87.94 192 LYS A O 1
ATOM 1537 N N . LYS A 1 193 ? -15.266 24.188 11.664 1 86.5 193 LYS A N 1
ATOM 1538 C CA . LYS A 1 193 ? -16.375 23.906 12.57 1 86.5 193 LYS A CA 1
ATOM 1539 C C . LYS A 1 193 ? -16.922 25.188 13.203 1 86.5 193 LYS A C 1
ATOM 1541 O O . LYS A 1 193 ? -18.125 25.359 13.344 1 86.5 193 LYS A O 1
ATOM 1546 N N . HIS A 1 194 ? -16.031 26.094 13.484 1 85 194 HIS A N 1
ATOM 1547 C CA . HIS A 1 194 ? -16.438 27.359 14.094 1 85 194 HIS A CA 1
ATOM 1548 C C . HIS A 1 194 ? -17.172 28.25 13.094 1 85 194 HIS A C 1
ATOM 1550 O O . HIS A 1 194 ? -18.156 28.906 13.445 1 85 194 HIS A O 1
ATOM 1556 N N . PHE A 1 195 ? -16.672 28.266 11.914 1 82.88 195 PHE A N 1
ATOM 1557 C CA . PHE A 1 195 ? -17.281 29.141 10.914 1 82.88 195 PHE A CA 1
ATOM 1558 C C . PHE A 1 195 ? -18.609 28.578 10.445 1 82.88 195 PHE A C 1
ATOM 1560 O O . PHE A 1 195 ? -19.484 29.328 9.984 1 82.88 195 PHE A O 1
ATOM 1567 N N . LYS A 1 196 ? -18.781 27.328 10.469 1 75.38 196 LYS A N 1
ATOM 1568 C CA . LYS A 1 196 ? -20.062 26.719 10.125 1 75.38 196 LYS A CA 1
ATOM 1569 C C . LYS A 1 196 ? -21.141 27.109 11.133 1 75.38 196 LYS A C 1
ATOM 1571 O O . LYS A 1 196 ? -22.297 27.312 10.773 1 75.38 196 LYS A O 1
ATOM 1576 N N . HIS A 1 197 ? -20.781 27.25 12.359 1 69.06 197 HIS A N 1
ATOM 1577 C CA . HIS A 1 197 ? -21.734 27.531 13.422 1 69.06 197 HIS A CA 1
ATOM 1578 C C . HIS A 1 197 ? -22 29.031 13.523 1 69.06 197 HIS A C 1
ATOM 1580 O O . HIS A 1 197 ? -23.094 29.438 13.953 1 69.06 197 HIS A O 1
ATOM 1586 N N . ASP A 1 198 ? -20.906 29.875 13.188 1 63.09 198 ASP A N 1
ATOM 1587 C CA . ASP A 1 198 ? -21.078 31.297 13.43 1 63.09 198 ASP A CA 1
ATOM 1588 C C . ASP A 1 198 ? -21.391 32.031 12.125 1 63.09 198 ASP A C 1
ATOM 1590 O O . ASP A 1 198 ? -20.516 32.656 11.539 1 63.09 198 ASP A O 1
ATOM 1594 N N . VAL A 1 199 ? -22.453 31.719 11.352 1 57.94 199 VAL A N 1
ATOM 1595 C CA . VAL A 1 199 ? -22.891 32.188 10.039 1 57.94 199 VAL A CA 1
ATOM 1596 C C . VAL A 1 199 ? -22.875 33.719 10.008 1 57.94 199 VAL A C 1
ATOM 1598 O O . VAL A 1 199 ? -22.484 34.312 9.008 1 57.94 199 VAL A O 1
ATOM 1601 N N . ASN A 1 200 ? -23.297 34.406 10.953 1 56.66 200 ASN A N 1
ATOM 1602 C CA . ASN A 1 200 ? -23.641 35.812 10.766 1 56.66 200 ASN A CA 1
ATOM 1603 C C . ASN A 1 200 ? -22.438 36.719 10.984 1 56.66 200 ASN A C 1
ATOM 1605 O O . ASN A 1 200 ? -22.203 37.625 10.195 1 56.66 200 ASN A O 1
ATOM 1609 N N . GLN A 1 201 ? -21.688 36.656 12.055 1 55.84 201 GLN A N 1
ATOM 1610 C CA . GLN A 1 201 ? -20.828 37.719 12.562 1 55.84 201 GLN A CA 1
ATOM 1611 C C . GLN A 1 201 ? -19.422 37.625 11.984 1 55.84 201 GLN A C 1
ATOM 1613 O O . GLN A 1 201 ? -18.734 38.625 11.867 1 55.84 201 GLN A O 1
ATOM 1618 N N . LEU A 1 202 ? -19.141 36.406 11.312 1 64.19 202 LEU A N 1
ATOM 1619 C CA . LEU A 1 202 ? -17.734 36.281 10.953 1 64.19 202 LEU A CA 1
ATOM 1620 C C . LEU A 1 202 ? -17.578 35.938 9.477 1 64.19 202 LEU A C 1
ATOM 1622 O O . LEU A 1 202 ? -16.641 35.25 9.094 1 64.19 202 LEU A O 1
ATOM 1626 N N . SER A 1 203 ? -18.531 36.625 8.852 1 72.31 203 SER A N 1
ATOM 1627 C CA . SER A 1 203 ? -18.672 36.219 7.449 1 72.31 203 SER A CA 1
ATOM 1628 C C . SER A 1 203 ? -17.422 36.594 6.648 1 72.31 203 SER A C 1
ATOM 1630 O O . SER A 1 203 ? -16.938 35.781 5.859 1 72.31 203 SER A O 1
ATOM 1632 N N . GLU A 1 204 ? -16.891 37.812 6.918 1 78.69 204 GLU A N 1
ATOM 1633 C CA . GLU A 1 204 ? -15.727 38.219 6.156 1 78.69 204 GLU A CA 1
ATOM 1634 C C . GLU A 1 204 ? -14.508 37.344 6.488 1 78.69 204 GLU A C 1
ATOM 1636 O O . GLU A 1 204 ? -13.75 36.969 5.594 1 78.69 204 GLU A O 1
ATOM 1641 N N . LEU A 1 205 ? -14.453 37.094 7.738 1 78.75 205 LEU A N 1
ATOM 1642 C CA . LEU A 1 205 ? -13.352 36.281 8.211 1 78.75 205 LEU A CA 1
ATOM 1643 C C . LEU A 1 205 ? -13.453 34.844 7.656 1 78.75 205 LEU A C 1
ATOM 1645 O O . LEU A 1 205 ? -12.453 34.281 7.246 1 78.75 205 LEU A O 1
ATOM 1649 N N . SER A 1 206 ? -14.641 34.406 7.594 1 80.94 206 SER A N 1
ATOM 1650 C CA . SER A 1 206 ? -14.891 33.062 7.074 1 80.94 206 SER A CA 1
ATOM 1651 C C . SER A 1 206 ? -14.562 32.969 5.59 1 80.94 206 SER A C 1
ATOM 1653 O O . SER A 1 206 ? -14.008 31.969 5.129 1 80.94 206 SER A O 1
ATOM 1655 N N . SER A 1 207 ? -14.875 33.969 4.961 1 82.5 207 SER A N 1
ATOM 1656 C CA . SER A 1 207 ? -14.586 34.031 3.529 1 82.5 207 SER A CA 1
ATOM 1657 C C . SER A 1 207 ? -13.086 34.094 3.271 1 82.5 207 SER A C 1
ATOM 1659 O O . SER A 1 207 ? -12.57 33.469 2.354 1 82.5 207 SER A O 1
ATOM 1661 N N . ALA A 1 208 ? -12.438 34.906 4.02 1 82 208 ALA A N 1
ATOM 1662 C CA . ALA A 1 208 ? -10.984 35.062 3.895 1 82 208 ALA A CA 1
ATOM 1663 C C . ALA A 1 208 ? -10.289 33.719 4.168 1 82 208 ALA A C 1
ATOM 1665 O O . ALA A 1 208 ? -9.359 33.344 3.449 1 82 208 ALA A O 1
ATOM 1666 N N . PHE A 1 209 ? -10.773 33.062 5.199 1 85.81 209 PHE A N 1
ATOM 1667 C CA . PHE A 1 209 ? -10.219 31.75 5.547 1 85.81 209 PHE A CA 1
ATOM 1668 C C . PHE A 1 209 ? -10.477 30.75 4.438 1 85.81 209 PHE A C 1
ATOM 1670 O O . PHE A 1 209 ? -9.57 30.016 4.035 1 85.81 209 PHE A O 1
ATOM 1677 N N . SER A 1 210 ? -11.633 30.781 3.887 1 84.56 210 SER A N 1
ATOM 1678 C CA . SER A 1 210 ? -12.031 29.812 2.863 1 84.56 210 SER A CA 1
ATOM 1679 C C . SER A 1 210 ? -11.18 29.969 1.606 1 84.56 210 SER A C 1
ATOM 1681 O O . SER A 1 210 ? -10.891 28.969 0.934 1 84.56 210 SER A O 1
ATOM 1683 N N . ARG A 1 211 ? -10.727 31.125 1.38 1 84.94 211 ARG A N 1
ATOM 1684 C CA . ARG A 1 211 ? -9.938 31.391 0.181 1 84.94 211 ARG A CA 1
ATOM 1685 C C . ARG A 1 211 ? -8.516 30.875 0.332 1 84.94 211 ARG A C 1
ATOM 1687 O O . ARG A 1 211 ? -7.836 30.594 -0.662 1 84.94 211 ARG A O 1
ATOM 1694 N N . GLN A 1 212 ? -8.094 30.672 1.538 1 89.69 212 GLN A N 1
ATOM 1695 C CA . GLN A 1 212 ? -6.723 30.25 1.791 1 89.69 212 GLN A CA 1
ATOM 1696 C C . GLN A 1 212 ? -6.613 28.734 1.88 1 89.69 212 GLN A C 1
ATOM 1698 O O . GLN A 1 212 ? -5.52 28.172 1.785 1 89.69 212 GLN A O 1
ATOM 1703 N N . ILE A 1 213 ? -7.703 28.031 1.968 1 91.38 213 ILE A N 1
ATOM 1704 C CA . ILE A 1 213 ? -7.727 26.625 2.305 1 91.38 213 ILE A CA 1
ATOM 1705 C C . ILE A 1 213 ? -7.035 25.812 1.204 1 91.38 213 ILE A C 1
ATOM 1707 O O . ILE A 1 213 ? -6.219 24.938 1.487 1 91.38 213 ILE A O 1
ATOM 1711 N N . PRO A 1 214 ? -7.273 26.156 -0.084 1 92.56 214 PRO A N 1
ATOM 1712 C CA . PRO A 1 214 ? -6.609 25.375 -1.136 1 92.56 214 PRO A CA 1
ATOM 1713 C C . PRO A 1 214 ? -5.09 25.516 -1.101 1 92.56 214 PRO A C 1
ATOM 1715 O O . PRO A 1 214 ? -4.375 24.516 -1.234 1 92.56 214 PRO A O 1
ATOM 1718 N N . LEU A 1 215 ? -4.629 26.672 -0.873 1 93.81 215 LEU A N 1
ATOM 1719 C CA . LEU A 1 215 ? -3.193 26.922 -0.836 1 93.81 215 LEU A CA 1
ATOM 1720 C C . LEU A 1 215 ? -2.559 26.25 0.382 1 93.81 215 LEU A C 1
ATOM 1722 O O . LEU A 1 215 ? -1.486 25.656 0.279 1 93.81 215 LEU A O 1
ATOM 1726 N N . VAL A 1 216 ? -3.207 26.422 1.518 1 95.69 216 VAL A N 1
ATOM 1727 C CA . VAL A 1 216 ? -2.721 25.797 2.738 1 95.69 216 VAL A CA 1
ATOM 1728 C C . VAL A 1 216 ? -2.668 24.281 2.553 1 95.69 216 VAL A C 1
ATOM 1730 O O . VAL A 1 216 ? -1.683 23.641 2.922 1 95.69 216 VAL A O 1
ATOM 1733 N N . SER A 1 217 ? -3.746 23.734 1.973 1 96 217 SER A N 1
ATOM 1734 C CA . SER A 1 217 ? -3.793 22.297 1.734 1 96 217 SER A CA 1
ATOM 1735 C C . SER A 1 217 ? -2.648 21.844 0.834 1 96 217 SER A C 1
ATOM 1737 O O . SER A 1 217 ? -2.014 20.828 1.093 1 96 217 SER A O 1
ATOM 1739 N N . TYR A 1 218 ? -2.395 22.609 -0.159 1 95.62 218 TYR A N 1
ATOM 1740 C CA . TYR A 1 218 ? -1.28 22.297 -1.047 1 95.62 218 TYR A CA 1
ATOM 1741 C C . TYR A 1 218 ? 0.032 22.219 -0.275 1 95.62 218 TYR A C 1
ATOM 1743 O O . TYR A 1 218 ? 0.79 21.266 -0.408 1 95.62 218 TYR A O 1
ATOM 1751 N N . TRP A 1 219 ? 0.317 23.203 0.451 1 96.19 219 TRP A N 1
ATOM 1752 C CA . TRP A 1 219 ? 1.602 23.281 1.14 1 96.19 219 TRP A CA 1
ATOM 1753 C C . TRP A 1 219 ? 1.72 22.156 2.178 1 96.19 219 TRP A C 1
ATOM 1755 O O . TRP A 1 219 ? 2.795 21.594 2.361 1 96.19 219 TRP A O 1
ATOM 1765 N N . VAL A 1 220 ? 0.669 21.906 2.855 1 97.88 220 VAL A N 1
ATOM 1766 C CA . VAL A 1 220 ? 0.681 20.812 3.818 1 97.88 220 VAL A CA 1
ATOM 1767 C C . VAL A 1 220 ? 1.018 19.5 3.107 1 97.88 220 VAL A C 1
ATOM 1769 O O . VAL A 1 220 ? 1.89 18.75 3.553 1 97.88 220 VAL A O 1
ATOM 1772 N N . ILE A 1 221 ? 0.397 19.234 2 1 97.81 221 ILE A N 1
ATOM 1773 C CA . ILE A 1 221 ? 0.646 18 1.239 1 97.81 221 ILE A CA 1
ATOM 1774 C C . ILE A 1 221 ? 2.084 18 0.729 1 97.81 221 ILE A C 1
ATOM 1776 O O . ILE A 1 221 ? 2.773 16.984 0.805 1 97.81 221 ILE A O 1
ATOM 1780 N N . HIS A 1 222 ? 2.49 19.141 0.236 1 96.5 222 HIS A N 1
ATOM 1781 C CA . HIS A 1 222 ? 3.854 19.266 -0.268 1 96.5 222 HIS A CA 1
ATOM 1782 C C . HIS A 1 222 ? 4.875 18.938 0.818 1 96.5 222 HIS A C 1
ATOM 1784 O O . HIS A 1 222 ? 5.875 18.266 0.556 1 96.5 222 HIS A O 1
ATOM 1790 N N . ILE A 1 223 ? 4.668 19.438 1.959 1 96.88 223 ILE A N 1
ATOM 1791 C CA . ILE A 1 223 ? 5.582 19.203 3.074 1 96.88 223 ILE A CA 1
ATOM 1792 C C . ILE A 1 223 ? 5.574 17.734 3.459 1 96.88 223 ILE A C 1
ATOM 1794 O O . ILE A 1 223 ? 6.629 17.141 3.732 1 96.88 223 ILE A O 1
ATOM 1798 N N . ILE A 1 224 ? 4.402 17.094 3.496 1 96.88 224 ILE A N 1
ATOM 1799 C CA . ILE A 1 224 ? 4.305 15.664 3.787 1 96.88 224 ILE A CA 1
ATOM 1800 C C . ILE A 1 224 ? 5.117 14.875 2.764 1 96.88 224 ILE A C 1
ATOM 1802 O O . ILE A 1 224 ? 5.875 13.969 3.127 1 96.88 224 ILE A O 1
ATOM 1806 N N . VAL A 1 225 ? 4.961 15.234 1.487 1 95.88 225 VAL A N 1
ATOM 1807 C CA . VAL A 1 225 ? 5.672 14.57 0.401 1 95.88 225 VAL A CA 1
ATOM 1808 C C . VAL A 1 225 ? 7.18 14.727 0.602 1 95.88 225 VAL A C 1
ATOM 1810 O O . VAL A 1 225 ? 7.926 13.75 0.513 1 95.88 225 VAL A O 1
ATOM 1813 N N . ALA A 1 226 ? 7.594 15.906 0.894 1 93.69 226 ALA A N 1
ATOM 1814 C CA . ALA A 1 226 ? 9.016 16.172 1.081 1 93.69 226 ALA A CA 1
ATOM 1815 C C . ALA A 1 226 ? 9.57 15.391 2.268 1 93.69 226 ALA A C 1
ATOM 1817 O O . ALA A 1 226 ? 10.672 14.852 2.199 1 93.69 226 ALA A O 1
ATOM 1818 N N . ALA A 1 227 ? 8.812 15.406 3.338 1 93.19 227 ALA A N 1
ATOM 1819 C CA . ALA A 1 227 ? 9.227 14.656 4.523 1 93.19 227 ALA A CA 1
ATOM 1820 C C . ALA A 1 227 ? 9.344 13.164 4.215 1 93.19 227 ALA A C 1
ATOM 1822 O O . ALA A 1 227 ? 10.305 12.516 4.629 1 93.19 227 ALA A O 1
ATOM 1823 N N . GLN A 1 228 ? 8.359 12.617 3.533 1 93 228 GLN A N 1
ATOM 1824 C CA . GLN A 1 228 ? 8.383 11.211 3.154 1 93 228 GLN A CA 1
ATOM 1825 C C . GLN A 1 228 ? 9.602 10.891 2.295 1 93 228 GLN A C 1
ATOM 1827 O O . GLN A 1 228 ? 10.25 9.859 2.482 1 93 228 GLN A O 1
ATOM 1832 N N . PHE A 1 229 ? 9.859 11.75 1.322 1 90.19 229 PHE A N 1
ATOM 1833 C CA . PHE A 1 229 ? 11.016 11.539 0.454 1 90.19 229 PHE A CA 1
ATOM 1834 C C . PHE A 1 229 ? 12.305 11.547 1.261 1 90.19 229 PHE A C 1
ATOM 1836 O O . PHE A 1 229 ? 13.219 10.758 0.985 1 90.19 229 PHE A O 1
ATOM 1843 N N . GLU A 1 230 ? 12.375 12.43 2.24 1 88.69 230 GLU A N 1
ATOM 1844 C CA . GLU A 1 230 ? 13.547 12.492 3.109 1 88.69 230 GLU A CA 1
ATOM 1845 C C . GLU A 1 230 ? 13.719 11.203 3.908 1 88.69 230 GLU A C 1
ATOM 1847 O O . GLU A 1 230 ? 14.82 10.656 3.992 1 88.69 230 GLU A O 1
ATOM 1852 N N . ILE A 1 231 ? 12.703 10.719 4.477 1 85.75 231 ILE A N 1
ATOM 1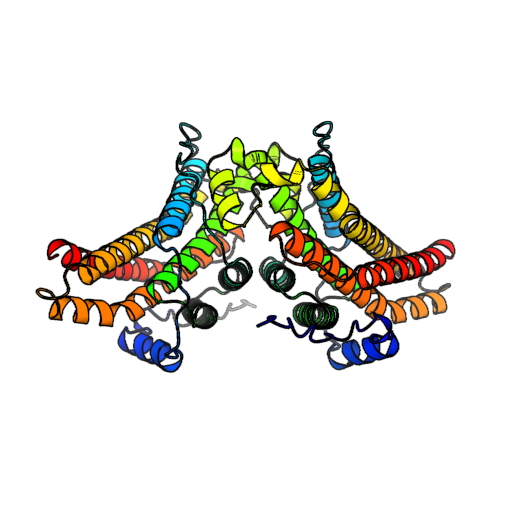853 C CA . ILE A 1 231 ? 12.734 9.484 5.258 1 85.75 231 ILE A CA 1
ATOM 1854 C C . ILE A 1 231 ? 13.141 8.312 4.359 1 85.75 231 ILE A C 1
ATOM 1856 O O . ILE A 1 231 ? 13.984 7.496 4.738 1 85.75 231 ILE A O 1
ATOM 1860 N N . SER A 1 232 ? 12.508 8.25 3.195 1 83.56 232 SER A N 1
ATOM 1861 C CA . SER A 1 232 ? 12.797 7.176 2.25 1 83.56 232 SER A CA 1
ATOM 1862 C C . SER A 1 232 ? 14.266 7.195 1.831 1 83.56 232 SER A C 1
ATOM 1864 O O . SER A 1 232 ? 14.883 6.141 1.654 1 83.56 232 SER A O 1
ATOM 1866 N N . SER A 1 233 ? 14.758 8.359 1.545 1 82.31 233 SER A N 1
ATOM 1867 C CA . SER A 1 233 ? 16.156 8.469 1.161 1 82.31 233 SER A CA 1
ATOM 1868 C C . SER A 1 233 ? 17.078 7.91 2.244 1 82.31 233 SER A C 1
ATOM 1870 O O . SER A 1 233 ? 18.062 7.242 1.94 1 82.31 233 SER A O 1
ATOM 1872 N N . TYR A 1 234 ? 16.766 8.164 3.414 1 77.81 234 TYR A N 1
ATOM 1873 C CA . TYR A 1 234 ? 17.562 7.66 4.527 1 77.81 234 TYR A CA 1
ATOM 1874 C C . TYR A 1 234 ? 17.438 6.145 4.641 1 77.81 234 TYR A C 1
ATOM 1876 O O . TYR A 1 234 ? 18.438 5.449 4.852 1 77.81 234 TYR A O 1
ATOM 1884 N N . LEU A 1 235 ? 16.281 5.637 4.555 1 74.31 235 LEU A N 1
ATOM 1885 C CA . LEU A 1 235 ? 16.047 4.203 4.672 1 74.31 235 LEU A CA 1
ATOM 1886 C C . LEU A 1 235 ? 16.75 3.443 3.549 1 74.31 235 LEU A C 1
ATOM 1888 O O . LEU A 1 235 ? 17.172 2.299 3.736 1 74.31 235 LEU A O 1
ATOM 1892 N N . ASN A 1 236 ? 16.891 4.113 2.447 1 73.62 236 ASN A N 1
ATOM 1893 C CA . ASN A 1 236 ? 17.516 3.471 1.291 1 73.62 236 ASN A CA 1
ATOM 1894 C C . ASN A 1 236 ? 18.969 3.867 1.147 1 73.62 236 ASN A C 1
ATOM 1896 O O . ASN A 1 236 ? 19.625 3.5 0.17 1 73.62 236 ASN A O 1
ATOM 1900 N N . ASP A 1 237 ? 19.453 4.633 2.08 1 75.25 237 ASP A N 1
ATOM 1901 C CA . ASP A 1 237 ? 20.844 5.082 2.104 1 75.25 237 ASP A CA 1
ATOM 1902 C C . ASP A 1 237 ? 21.188 5.859 0.834 1 75.25 237 ASP A C 1
ATOM 1904 O O . ASP A 1 237 ? 22.188 5.582 0.187 1 75.25 237 ASP A O 1
ATOM 1908 N N . THR A 1 238 ? 20.234 6.637 0.403 1 77.62 238 THR A N 1
ATOM 1909 C CA . THR A 1 238 ? 20.453 7.539 -0.722 1 77.62 238 THR A CA 1
ATOM 1910 C C . THR A 1 238 ? 20.453 8.992 -0.256 1 77.62 238 THR A C 1
ATOM 1912 O O . THR A 1 238 ? 20.156 9.281 0.905 1 77.62 238 THR A O 1
ATOM 1915 N N . GLU A 1 239 ? 20.938 9.805 -1.151 1 76.75 239 GLU A N 1
ATOM 1916 C CA . GLU A 1 239 ? 21 11.219 -0.807 1 76.75 239 GLU A CA 1
ATOM 1917 C C . GLU A 1 239 ? 19.609 11.789 -0.553 1 76.75 239 GLU A C 1
ATOM 1919 O O . GLU A 1 239 ? 18.672 11.508 -1.304 1 76.75 239 GLU A O 1
ATOM 1924 N N . GLY A 1 240 ? 19.484 12.539 0.503 1 78 240 GLY A N 1
ATOM 1925 C CA . GLY A 1 240 ? 18.219 13.156 0.865 1 78 240 GLY A CA 1
ATOM 1926 C C . GLY A 1 240 ? 18 14.5 0.196 1 78 240 GLY A C 1
ATOM 1927 O O . GLY A 1 240 ? 18.656 14.82 -0.798 1 78 240 GLY A O 1
ATOM 1928 N N . GLN A 1 241 ? 17.016 15.164 0.71 1 82.31 241 GLN A N 1
ATOM 1929 C CA . GLN A 1 241 ? 16.688 16.5 0.225 1 82.31 241 GLN A CA 1
ATOM 1930 C C . GLN A 1 241 ? 17.734 17.516 0.677 1 82.31 241 GLN A C 1
ATOM 1932 O O . GLN A 1 241 ? 18.344 17.359 1.741 1 82.31 241 GLN A O 1
ATOM 1937 N N . PRO A 1 242 ? 17.906 18.562 -0.147 1 83.5 242 PRO A N 1
ATOM 1938 C CA . PRO A 1 242 ? 18.781 19.641 0.31 1 83.5 242 PRO A CA 1
ATOM 1939 C C . PRO A 1 242 ? 18.312 20.281 1.612 1 83.5 242 PRO A C 1
ATOM 1941 O O . PRO A 1 242 ? 17.109 20.516 1.784 1 83.5 242 PRO A O 1
ATOM 1944 N N . GLN A 1 243 ? 19.281 20.594 2.512 1 84.12 243 GLN A N 1
ATOM 1945 C CA . GLN A 1 243 ? 18.938 21.141 3.822 1 84.12 243 GLN A CA 1
ATOM 1946 C C . GLN A 1 243 ? 18.219 22.469 3.691 1 84.12 243 GLN A C 1
ATOM 1948 O O . GLN A 1 243 ? 17.297 22.766 4.465 1 84.12 243 GLN A O 1
ATOM 1953 N N . ASN A 1 244 ? 18.656 23.266 2.816 1 87.38 244 ASN A N 1
ATOM 1954 C CA . ASN A 1 244 ? 18.016 24.562 2.602 1 87.38 244 ASN A CA 1
ATOM 1955 C C . ASN A 1 244 ? 16.531 24.391 2.244 1 87.38 244 ASN A C 1
ATOM 1957 O O . ASN A 1 244 ? 15.703 25.188 2.66 1 87.38 244 ASN A O 1
ATOM 1961 N N . TYR A 1 245 ? 16.25 23.406 1.513 1 90.06 245 TYR A N 1
ATOM 1962 C CA . TYR A 1 245 ? 14.875 23.094 1.146 1 90.06 245 TYR A CA 1
ATOM 1963 C C . TYR A 1 245 ? 14.055 22.703 2.373 1 90.06 245 TYR A C 1
ATOM 1965 O O . TYR A 1 245 ? 12.945 23.203 2.564 1 90.06 245 TYR A O 1
ATOM 1973 N N . LEU A 1 246 ? 14.57 21.953 3.211 1 90.31 246 LEU A N 1
ATOM 1974 C CA . LEU A 1 246 ? 13.875 21.516 4.426 1 90.31 246 LEU A CA 1
ATOM 1975 C C . LEU A 1 246 ? 13.672 22.703 5.375 1 90.31 246 LEU A C 1
ATOM 1977 O O . LEU A 1 246 ? 12.633 22.797 6.023 1 90.31 246 LEU A O 1
ATOM 1981 N N . ASP A 1 247 ? 14.594 23.531 5.434 1 91.19 247 ASP A N 1
ATOM 1982 C CA . ASP A 1 247 ? 14.484 24.719 6.258 1 91.19 247 ASP A CA 1
ATOM 1983 C C . ASP A 1 247 ? 13.367 25.641 5.758 1 91.19 247 ASP A C 1
ATOM 1985 O O . ASP A 1 247 ? 12.609 26.188 6.555 1 91.19 247 ASP A O 1
ATOM 1989 N N . GLU A 1 248 ? 13.352 25.797 4.512 1 92.94 248 GLU A N 1
ATOM 1990 C CA . GLU A 1 248 ? 12.305 26.609 3.914 1 92.94 248 GLU A CA 1
ATOM 1991 C C . GLU A 1 248 ? 10.922 26.031 4.18 1 92.94 248 GLU A C 1
ATOM 1993 O O . GLU A 1 248 ? 9.961 26.766 4.398 1 92.94 248 GLU A O 1
ATOM 1998 N N . LEU A 1 249 ? 10.867 24.797 4.121 1 94.5 249 LEU A N 1
ATOM 1999 C CA . LEU A 1 249 ? 9.594 24.141 4.41 1 94.5 249 LEU A CA 1
ATOM 2000 C C . LEU A 1 249 ? 9.195 24.359 5.867 1 94.5 249 LEU A C 1
ATOM 2002 O O . LEU A 1 249 ? 8.016 24.547 6.168 1 94.5 249 LEU A O 1
ATOM 2006 N N . SER A 1 250 ? 10.172 24.328 6.738 1 95.12 250 SER A N 1
ATOM 2007 C CA . SER A 1 250 ? 9.914 24.609 8.148 1 95.12 250 SER A CA 1
ATOM 2008 C C . SER A 1 250 ? 9.375 26.016 8.352 1 95.12 250 SER A C 1
ATOM 2010 O O . SER A 1 250 ? 8.438 26.234 9.125 1 95.12 250 SER A O 1
ATOM 2012 N N . GLU A 1 251 ? 9.93 26.891 7.648 1 95 251 GLU A N 1
ATOM 2013 C CA . GLU A 1 251 ? 9.469 28.281 7.727 1 95 251 GLU A CA 1
ATOM 2014 C C . GLU A 1 251 ? 8.055 28.406 7.18 1 95 251 GLU A C 1
ATOM 2016 O O . GLU A 1 251 ? 7.238 29.156 7.734 1 95 251 GLU A O 1
ATOM 2021 N N . LYS A 1 252 ? 7.832 27.797 6.117 1 94.69 252 LYS A N 1
ATOM 2022 C CA . LYS A 1 252 ? 6.516 27.859 5.48 1 94.69 252 LYS A CA 1
ATOM 2023 C C . LYS A 1 252 ? 5.434 27.312 6.41 1 94.69 252 LYS A C 1
ATOM 2025 O O . LYS A 1 252 ? 4.379 27.938 6.566 1 94.69 252 LYS A O 1
ATOM 2030 N N . ILE A 1 253 ? 5.656 26.156 7.004 1 97.12 253 ILE A N 1
ATOM 2031 C CA . ILE A 1 253 ? 4.637 25.547 7.852 1 97.12 253 ILE A CA 1
ATOM 2032 C C . ILE A 1 253 ? 4.453 26.391 9.117 1 97.12 253 ILE A C 1
ATOM 2034 O O . ILE A 1 253 ? 3.342 26.484 9.641 1 97.12 253 ILE A O 1
ATOM 2038 N N . ASP A 1 254 ? 5.484 26.984 9.57 1 96.75 254 ASP A N 1
ATOM 2039 C CA . ASP A 1 254 ? 5.367 27.875 10.711 1 96.75 254 ASP A CA 1
ATOM 2040 C C . ASP A 1 254 ? 4.492 29.094 10.375 1 96.75 254 ASP A C 1
ATOM 2042 O O . ASP A 1 254 ? 3.678 29.516 11.195 1 96.75 254 ASP A O 1
ATOM 2046 N N . SER A 1 255 ? 4.742 29.625 9.25 1 96 255 SER A N 1
ATOM 2047 C CA . SER A 1 255 ? 3.924 30.75 8.805 1 96 255 SER A CA 1
ATOM 2048 C C . SER A 1 255 ? 2.453 30.359 8.703 1 96 255 SER A C 1
ATOM 2050 O O . SER A 1 255 ? 1.572 31.125 9.102 1 96 255 SER A O 1
ATOM 2052 N N . ILE A 1 256 ? 2.189 29.219 8.188 1 96.12 256 ILE A N 1
ATOM 2053 C CA . ILE A 1 256 ? 0.829 28.703 8.055 1 96.12 256 ILE A CA 1
ATOM 2054 C C . ILE A 1 256 ? 0.207 28.531 9.445 1 96.12 256 ILE A C 1
ATOM 2056 O O . ILE A 1 256 ? -0.924 28.969 9.68 1 96.12 256 ILE A O 1
ATOM 2060 N N . LEU A 1 257 ? 0.94 27.984 10.312 1 97.25 257 LEU A N 1
ATOM 2061 C CA . LEU A 1 257 ? 0.45 27.75 11.672 1 97.25 257 LEU A CA 1
ATOM 2062 C C . LEU A 1 257 ? 0.155 29.078 12.375 1 97.25 257 LEU A C 1
ATOM 2064 O O . LEU A 1 257 ? -0.845 29.188 13.086 1 97.25 257 LEU A O 1
ATOM 2068 N N . ASN A 1 258 ? 0.992 30 12.156 1 95.81 258 ASN A N 1
ATOM 2069 C CA . ASN A 1 258 ? 0.76 31.328 12.734 1 95.81 258 ASN A CA 1
ATOM 2070 C C . ASN A 1 258 ? -0.512 31.969 12.18 1 95.81 258 ASN A C 1
ATOM 2072 O O . ASN A 1 258 ? -1.299 32.531 12.93 1 95.81 258 ASN A O 1
ATOM 2076 N N . THR A 1 259 ? -0.668 31.891 10.922 1 94 259 THR A N 1
ATOM 2077 C CA . THR A 1 259 ? -1.858 32.438 10.289 1 94 259 THR A CA 1
ATOM 2078 C C . THR A 1 259 ? -3.117 31.75 10.797 1 94 259 THR A C 1
ATOM 2080 O O . THR A 1 259 ? -4.082 32.406 11.188 1 94 259 THR A O 1
ATOM 2083 N N . LEU A 1 260 ? -3.119 30.469 10.812 1 94.5 260 LEU A N 1
ATOM 2084 C CA . LEU A 1 260 ? -4.273 29.703 11.281 1 94.5 260 LEU A CA 1
ATOM 2085 C C . LEU A 1 260 ? -4.523 29.953 12.766 1 94.5 260 LEU A C 1
ATOM 2087 O O . LEU A 1 260 ? -5.672 30.078 13.195 1 94.5 260 LEU A O 1
ATOM 2091 N N . GLY A 1 261 ? -3.445 30.016 13.461 1 93.62 261 GLY A N 1
ATOM 2092 C CA . GLY A 1 261 ? -3.553 30.328 14.883 1 93.62 261 GLY A CA 1
ATOM 2093 C C . GLY A 1 261 ? -4.184 31.688 15.148 1 93.62 261 GLY A C 1
ATOM 2094 O O . GLY A 1 261 ? -4.961 31.828 16.094 1 93.62 261 GLY A O 1
ATOM 2095 N N . SER A 1 262 ? -3.85 32.625 14.344 1 91.62 262 SER A N 1
ATOM 2096 C CA . SER A 1 262 ? -4.434 33.938 14.484 1 91.62 262 SER A CA 1
ATOM 2097 C C . SER A 1 262 ? -5.941 33.906 14.25 1 91.62 262 SER A C 1
ATOM 2099 O O . SER A 1 262 ? -6.695 34.594 14.953 1 91.62 262 SER A O 1
ATOM 2101 N N . TYR A 1 263 ? -6.379 33.125 13.305 1 88.56 263 TYR A N 1
ATOM 2102 C CA . TYR A 1 263 ? -7.809 32.969 13.07 1 88.56 263 TYR A CA 1
ATOM 2103 C C . TYR A 1 263 ? -8.492 32.344 14.273 1 88.56 263 TYR A C 1
ATOM 2105 O O . TYR A 1 263 ? -9.594 32.75 14.656 1 88.56 263 TYR A O 1
ATOM 2113 N N . LEU A 1 264 ? -7.855 31.406 14.805 1 90.12 264 LEU A N 1
ATOM 2114 C CA . LEU A 1 264 ? -8.43 30.672 15.922 1 90.12 264 LEU A CA 1
ATOM 2115 C C . LEU A 1 264 ? -8.57 31.578 17.141 1 90.12 264 LEU A C 1
ATOM 2117 O O . LEU A 1 264 ? -9.484 31.406 17.953 1 90.12 264 LEU A O 1
ATOM 2121 N N . ASN A 1 265 ? -7.664 32.5 17.266 1 88.44 265 ASN A N 1
ATOM 2122 C CA . ASN A 1 265 ? -7.707 33.406 18.406 1 88.44 265 ASN A CA 1
ATOM 2123 C C . ASN A 1 265 ? -8.844 34.438 18.266 1 88.44 265 ASN A C 1
ATOM 2125 O O . ASN A 1 265 ? -9.289 35 19.25 1 88.44 265 ASN A O 1
ATOM 2129 N N . ILE A 1 266 ? -9.227 34.625 17.078 1 81.75 266 ILE A N 1
ATOM 2130 C CA . ILE A 1 266 ? -10.289 35.594 16.812 1 81.75 266 ILE A CA 1
ATOM 2131 C C . ILE A 1 266 ? -11.648 34.938 16.984 1 81.75 266 ILE A C 1
ATOM 2133 O O . ILE A 1 266 ? -12.586 35.562 17.5 1 81.75 266 ILE A O 1
ATOM 2137 N N . VAL A 1 267 ? -11.758 33.781 16.578 1 78 267 VAL A N 1
ATOM 2138 C CA . VAL A 1 267 ? -13.047 33.125 16.656 1 78 267 VAL A CA 1
ATOM 2139 C C . VAL A 1 267 ? -13.258 32.562 18.062 1 78 267 VAL A C 1
ATOM 2141 O O . VAL A 1 267 ? -14.383 32.531 18.562 1 78 267 VAL A O 1
ATOM 2144 N N . MET B 1 1 ? -48.188 -1.139 -5.312 1 24.75 1 MET B N 1
ATOM 2145 C CA . MET B 1 1 ? -47.375 -0.764 -6.473 1 24.75 1 MET B CA 1
ATOM 2146 C C . MET B 1 1 ? -46 -1.41 -6.414 1 24.75 1 MET B C 1
ATOM 2148 O O . MET B 1 1 ? -45.25 -1.171 -5.473 1 24.75 1 MET B O 1
ATOM 2152 N N . SER B 1 2 ? -45.75 -2.621 -7.02 1 25.53 2 SER B N 1
ATOM 2153 C CA . SER B 1 2 ? -44.75 -3.664 -6.781 1 25.53 2 SER B CA 1
ATOM 2154 C C . SER B 1 2 ? -43.406 -3.295 -7.383 1 25.53 2 SER B C 1
ATOM 2156 O O . SER B 1 2 ? -43.312 -2.957 -8.57 1 25.53 2 SER B O 1
ATOM 2158 N N . LEU B 1 3 ? -42.5 -2.668 -6.695 1 29.75 3 LEU B N 1
ATOM 2159 C CA . LEU B 1 3 ? -41.188 -2.158 -7.145 1 29.75 3 LEU B CA 1
ATOM 2160 C C . LEU B 1 3 ? -40.406 -3.248 -7.852 1 29.75 3 LEU B C 1
ATOM 2162 O O . LEU B 1 3 ? -39.969 -4.223 -7.223 1 29.75 3 LEU B O 1
ATOM 2166 N N . SER B 1 4 ? -40.625 -3.512 -9.117 1 28.58 4 SER B N 1
ATOM 2167 C CA . SER B 1 4 ? -40 -4.477 -10.023 1 28.58 4 SER B CA 1
ATOM 2168 C C . SER B 1 4 ? -38.5 -4.207 -10.195 1 28.58 4 SER B C 1
ATOM 2170 O O . SER B 1 4 ? -38.125 -3.141 -10.672 1 28.58 4 SER B O 1
ATOM 2172 N N . PHE B 1 5 ? -37.688 -4.688 -9.266 1 31.81 5 PHE B N 1
ATOM 2173 C CA . PHE B 1 5 ? -36.219 -4.719 -9.352 1 31.81 5 PHE B CA 1
ATOM 2174 C C . PHE B 1 5 ? -35.781 -5.277 -10.695 1 31.81 5 PHE B C 1
ATOM 2176 O O . PHE B 1 5 ? -36 -6.453 -10.984 1 31.81 5 PHE B O 1
ATOM 2183 N N . SER B 1 6 ? -35.812 -4.512 -11.742 1 30.55 6 SER B N 1
ATOM 2184 C CA . SER B 1 6 ? -35.312 -4.895 -13.055 1 30.55 6 SER B CA 1
ATOM 2185 C C . SER B 1 6 ? -33.875 -5.469 -12.961 1 30.55 6 SER B C 1
ATOM 2187 O O . SER B 1 6 ? -32.969 -4.812 -12.445 1 30.55 6 SER B O 1
ATOM 2189 N N . THR B 1 7 ? -33.719 -6.781 -12.805 1 32.56 7 THR B N 1
ATOM 2190 C CA . THR B 1 7 ? -32.594 -7.684 -12.875 1 32.56 7 THR B CA 1
ATOM 2191 C C . THR B 1 7 ? -31.75 -7.395 -14.117 1 32.56 7 THR B C 1
ATOM 2193 O O . THR B 1 7 ? -32.188 -7.652 -15.242 1 32.56 7 THR B O 1
ATOM 2196 N N . ASN B 1 8 ? -31.25 -6.262 -14.336 1 34.25 8 ASN B N 1
ATOM 2197 C CA . ASN B 1 8 ? -30.375 -6.066 -15.492 1 34.25 8 ASN B CA 1
ATOM 2198 C C . ASN B 1 8 ? -29.438 -7.25 -15.688 1 34.25 8 ASN B C 1
ATOM 2200 O O . ASN B 1 8 ? -28.656 -7.582 -14.789 1 34.25 8 ASN B O 1
ATOM 2204 N N . PRO B 1 9 ? -29.734 -8.305 -16.578 1 30.33 9 PRO B N 1
ATOM 2205 C CA . PRO B 1 9 ? -28.875 -9.477 -16.797 1 30.33 9 PRO B CA 1
ATOM 2206 C C . PRO B 1 9 ? -27.422 -9.109 -17.031 1 30.33 9 PRO B C 1
ATOM 2208 O O . PRO B 1 9 ? -27.062 -8.578 -18.094 1 30.33 9 PRO B O 1
ATOM 2211 N N . ALA B 1 10 ? -26.828 -8.281 -16.297 1 40.16 10 ALA B N 1
ATOM 2212 C CA . ALA B 1 10 ? -25.375 -8.281 -16.359 1 40.16 10 ALA B CA 1
ATOM 2213 C C . ALA B 1 10 ? -24.844 -9.609 -16.891 1 40.16 10 ALA B C 1
ATOM 2215 O O . ALA B 1 10 ? -25.062 -10.656 -16.281 1 40.16 10 ALA B O 1
ATOM 2216 N N . SER B 1 11 ? -24.734 -9.938 -18.25 1 37.94 11 SER B N 1
ATOM 2217 C CA . SER B 1 11 ? -24.312 -11.094 -19.047 1 37.94 11 SER B CA 1
ATOM 2218 C C . SER B 1 11 ? -23.141 -11.812 -18.391 1 37.94 11 SER B C 1
ATOM 2220 O O . SER B 1 11 ? -22.125 -11.188 -18.078 1 37.94 11 SER B O 1
ATOM 2222 N N . ILE B 1 12 ? -23.156 -12.859 -17.703 1 45.16 12 ILE B N 1
ATOM 2223 C CA . ILE B 1 12 ? -22.328 -13.883 -17.094 1 45.16 12 ILE B CA 1
ATOM 2224 C C . ILE B 1 12 ? -21.203 -14.281 -18.031 1 45.16 12 ILE B C 1
ATOM 2226 O O . ILE B 1 12 ? -21.375 -15.148 -18.891 1 45.16 12 ILE B O 1
ATOM 2230 N N . ARG B 1 13 ? -20.531 -13.438 -18.625 1 51.94 13 ARG B N 1
ATOM 2231 C CA . ARG B 1 13 ? -19.484 -13.805 -19.578 1 51.94 13 ARG B CA 1
ATOM 2232 C C . ARG B 1 13 ? -18.484 -14.758 -18.953 1 51.94 13 ARG B C 1
ATOM 2234 O O . ARG B 1 13 ? -18.047 -14.555 -17.812 1 51.94 13 ARG B O 1
ATOM 2241 N N . SER B 1 14 ? -18.531 -16.016 -19.391 1 57 14 SER B N 1
ATOM 2242 C CA . SER B 1 14 ? -17.656 -17.156 -19.094 1 57 14 SER B CA 1
ATOM 2243 C C . SER B 1 14 ? -16.219 -16.859 -19.516 1 57 14 SER B C 1
ATOM 2245 O O . SER B 1 14 ? -15.969 -15.945 -20.297 1 57 14 SER B O 1
ATOM 2247 N N . LEU B 1 15 ? -15.289 -17.297 -18.703 1 68.75 15 LEU B N 1
ATOM 2248 C CA . LEU B 1 15 ? -13.875 -17.25 -19.047 1 68.75 15 LEU B CA 1
ATOM 2249 C C . LEU B 1 15 ? -13.664 -17.609 -20.516 1 68.75 15 LEU B C 1
ATOM 2251 O O . LEU B 1 15 ? -12.625 -17.281 -21.094 1 68.75 15 LEU B O 1
ATOM 2255 N N . LYS B 1 16 ? -14.742 -18.156 -21.094 1 61.19 16 LYS B N 1
ATOM 2256 C CA . LYS B 1 16 ? -14.672 -18.609 -22.484 1 61.19 16 LYS B CA 1
ATOM 2257 C C . LYS B 1 16 ? -14.5 -17.438 -23.438 1 61.19 16 LYS B C 1
ATOM 2259 O O . LYS B 1 16 ? -13.984 -17.594 -24.547 1 61.19 16 LYS B O 1
ATOM 2264 N N . HIS B 1 17 ? -14.867 -16.328 -22.922 1 61.53 17 HIS B N 1
ATOM 2265 C CA . HIS B 1 17 ? -14.703 -15.133 -23.75 1 61.53 17 HIS B CA 1
ATOM 2266 C C . HIS B 1 17 ? -13.25 -14.672 -23.781 1 61.53 17 HIS B C 1
ATOM 2268 O O . HIS B 1 17 ? -12.859 -13.883 -24.641 1 61.53 17 HIS B O 1
ATOM 2274 N N . PHE B 1 18 ? -12.555 -15.195 -22.938 1 76.12 18 PHE B N 1
ATOM 2275 C CA . PHE B 1 18 ? -11.125 -14.906 -22.922 1 76.12 18 PHE B CA 1
ATOM 2276 C C . PHE B 1 18 ? -10.312 -16.125 -23.328 1 76.12 18 PHE B C 1
ATOM 2278 O O . PHE B 1 18 ? -9.648 -16.75 -22.5 1 76.12 18 PHE B O 1
ATOM 2285 N N . SER B 1 19 ? -10.547 -16.438 -24.688 1 80.38 19 SER B N 1
ATOM 2286 C CA . SER B 1 19 ? -9.758 -17.547 -25.203 1 80.38 19 SER B CA 1
ATOM 2287 C C . SER B 1 19 ? -8.266 -17.25 -25.125 1 80.38 19 SER B C 1
ATOM 2289 O O . SER B 1 19 ? -7.855 -16.094 -25.078 1 80.38 19 SER B O 1
ATOM 2291 N N . ASP B 1 20 ? -7.449 -18.297 -25.078 1 87.56 20 ASP B N 1
ATOM 2292 C CA . ASP B 1 20 ? -6 -18.141 -25.047 1 87.56 20 ASP B CA 1
ATOM 2293 C C . ASP B 1 20 ? -5.516 -17.312 -26.234 1 87.56 20 ASP B C 1
ATOM 2295 O O . ASP B 1 20 ? -4.574 -16.516 -26.094 1 87.56 20 ASP B O 1
ATOM 2299 N N . GLU B 1 21 ? -6.133 -17.484 -27.312 1 84.5 21 GLU B N 1
ATOM 2300 C CA . GLU B 1 21 ? -5.762 -16.719 -28.5 1 84.5 21 GLU B CA 1
ATOM 2301 C C . GLU B 1 21 ? -6.055 -15.234 -28.328 1 84.5 21 GLU B C 1
ATOM 2303 O O . GLU B 1 21 ? -5.238 -14.391 -28.688 1 84.5 21 GLU B O 1
ATOM 2308 N N . ALA B 1 22 ? -7.203 -15.008 -27.812 1 83.81 22 ALA B N 1
ATOM 2309 C CA . ALA B 1 22 ? -7.578 -13.617 -27.562 1 83.81 22 ALA B CA 1
ATOM 2310 C C . ALA B 1 22 ? -6.652 -12.961 -26.547 1 83.81 22 ALA B C 1
ATOM 2312 O O . ALA B 1 22 ? -6.25 -11.812 -26.703 1 83.81 22 ALA B O 1
ATOM 2313 N N . VAL B 1 23 ? -6.324 -13.695 -25.562 1 87.5 23 VAL B N 1
ATOM 2314 C CA . VAL B 1 23 ? -5.434 -13.211 -24.516 1 87.5 23 VAL B CA 1
ATOM 2315 C C . VAL B 1 23 ? -4.043 -12.969 -25.094 1 87.5 23 VAL B C 1
ATOM 2317 O O . VAL B 1 23 ? -3.43 -11.93 -24.844 1 87.5 23 VAL B O 1
ATOM 2320 N N . ALA B 1 24 ? -3.572 -13.891 -25.875 1 85.44 24 ALA B N 1
ATOM 2321 C CA . ALA B 1 24 ? -2.256 -13.758 -26.484 1 85.44 24 ALA B CA 1
ATOM 2322 C C . ALA B 1 24 ? -2.18 -12.5 -27.344 1 85.44 24 ALA B C 1
ATOM 2324 O O . ALA B 1 24 ? -1.181 -11.773 -27.312 1 85.44 24 ALA B O 1
ATOM 2325 N N . ARG B 1 25 ? -3.168 -12.203 -28.094 1 83.56 25 ARG B N 1
ATOM 2326 C CA . ARG B 1 25 ? -3.211 -11.008 -28.922 1 83.56 25 ARG B CA 1
ATOM 2327 C C . ARG B 1 25 ? -3.129 -9.742 -28.062 1 83.56 25 ARG B C 1
ATOM 2329 O O . ARG B 1 25 ? -2.424 -8.797 -28.406 1 83.56 25 ARG B O 1
ATOM 2336 N N . SER B 1 26 ? -3.832 -9.797 -26.922 1 82.31 26 SER B N 1
ATOM 2337 C CA . SER B 1 26 ? -3.865 -8.648 -26.031 1 82.31 26 SER B CA 1
ATOM 2338 C C . SER B 1 26 ? -2.5 -8.398 -25.391 1 82.31 26 SER B C 1
ATOM 2340 O O . SER B 1 26 ? -2.094 -7.254 -25.203 1 82.31 26 SER B O 1
ATOM 2342 N N . ILE B 1 27 ? -1.788 -9.453 -25.062 1 85.31 27 ILE B N 1
ATOM 2343 C CA . ILE B 1 27 ? -0.522 -9.32 -24.344 1 85.31 27 ILE B CA 1
ATOM 2344 C C . ILE B 1 27 ? 0.582 -8.922 -25.328 1 85.31 27 ILE B C 1
ATOM 2346 O O . ILE B 1 27 ? 1.441 -8.102 -25 1 85.31 27 ILE B O 1
ATOM 2350 N N . TYR B 1 28 ? 0.52 -9.414 -26.516 1 80.81 28 TYR B N 1
ATOM 2351 C CA . TYR B 1 28 ? 1.586 -9.125 -27.469 1 80.81 28 TYR B CA 1
ATOM 2352 C C . TYR B 1 28 ? 1.41 -7.746 -28.094 1 80.81 28 TYR B C 1
ATOM 2354 O O . TYR B 1 28 ? 2.383 -7.133 -28.531 1 80.81 28 TYR B O 1
ATOM 2362 N N . ALA B 1 29 ? 0.276 -7.273 -28.031 1 74.31 29 ALA B N 1
ATOM 2363 C CA . ALA B 1 29 ? 0.025 -5.926 -28.531 1 74.31 29 ALA B CA 1
ATOM 2364 C C . ALA B 1 29 ? 0.617 -4.867 -27.609 1 74.31 29 ALA B C 1
ATOM 2366 O O . ALA B 1 29 ? 0.956 -3.768 -28.047 1 74.31 29 ALA B O 1
ATOM 2367 N N . ARG B 1 30 ? 0.759 -5.238 -26.438 1 71.06 30 ARG B N 1
ATOM 2368 C CA . ARG B 1 30 ? 1.138 -4.238 -25.438 1 71.06 30 ARG B CA 1
ATOM 2369 C C . ARG B 1 30 ? 2.553 -4.484 -24.922 1 71.06 30 ARG B C 1
ATOM 2371 O O . ARG B 1 30 ? 3.172 -3.59 -24.344 1 71.06 30 ARG B O 1
ATOM 2378 N N . HIS B 1 31 ? 2.959 -5.637 -25.172 1 71.62 31 HIS B N 1
ATOM 2379 C CA . HIS B 1 31 ? 4.215 -6.004 -24.531 1 71.62 31 HIS B CA 1
ATOM 2380 C C . HIS B 1 31 ? 5.41 -5.688 -25.422 1 71.62 31 HIS B C 1
ATOM 2382 O O . HIS B 1 31 ? 5.457 -6.113 -26.578 1 71.62 31 HIS B O 1
ATOM 2388 N N . ARG B 1 32 ? 6.191 -4.805 -25.016 1 66.56 32 ARG B N 1
ATOM 2389 C CA . ARG B 1 32 ? 7.355 -4.332 -25.766 1 66.56 32 ARG B CA 1
ATOM 2390 C C . ARG B 1 32 ? 8.602 -5.125 -25.391 1 66.56 32 ARG B C 1
ATOM 2392 O O . ARG B 1 32 ? 8.773 -5.512 -24.234 1 66.56 32 ARG B O 1
ATOM 2399 N N . ASP B 1 33 ? 9.234 -5.473 -26.469 1 64.81 33 ASP B N 1
ATOM 2400 C CA . ASP B 1 33 ? 10.523 -6.145 -26.328 1 64.81 33 ASP B CA 1
ATOM 2401 C C . ASP B 1 33 ? 11.617 -5.152 -25.922 1 64.81 33 ASP B C 1
ATOM 2403 O O . ASP B 1 33 ? 11.68 -4.043 -26.453 1 64.81 33 ASP B O 1
ATOM 2407 N N . GLY B 1 34 ? 12.023 -5.164 -24.641 1 67.94 34 GLY B N 1
ATOM 2408 C CA . GLY B 1 34 ? 13.164 -4.379 -24.188 1 67.94 34 GLY B CA 1
ATOM 2409 C C . GLY B 1 34 ? 13.992 -5.082 -23.125 1 67.94 34 GLY B C 1
ATOM 2410 O O . GLY B 1 34 ? 13.781 -6.266 -22.859 1 67.94 34 GLY B O 1
ATOM 2411 N N . LYS B 1 35 ? 15.078 -4.391 -22.859 1 75.5 35 LYS B N 1
ATOM 2412 C CA . LYS B 1 35 ? 15.922 -4.914 -21.797 1 75.5 35 LYS B CA 1
ATOM 2413 C C . LYS B 1 35 ? 15.117 -5.168 -20.516 1 75.5 35 LYS B C 1
ATOM 2415 O O . LYS B 1 35 ? 14.352 -4.305 -20.078 1 75.5 35 LYS B O 1
ATOM 2420 N N . LYS B 1 36 ? 15.281 -6.379 -20.078 1 82.69 36 LYS B N 1
ATOM 2421 C CA . LYS B 1 36 ? 14.523 -6.762 -18.891 1 82.69 36 LYS B CA 1
ATOM 2422 C C . LYS B 1 36 ? 15.352 -6.578 -17.625 1 82.69 36 LYS B C 1
ATOM 2424 O O . LYS B 1 36 ? 16.562 -6.781 -17.641 1 82.69 36 LYS B O 1
ATOM 2429 N N . ILE B 1 37 ? 14.688 -6.125 -16.562 1 86.94 37 ILE B N 1
ATOM 2430 C CA . ILE B 1 37 ? 15.297 -5.934 -15.258 1 86.94 37 ILE B CA 1
ATOM 2431 C C . ILE B 1 37 ? 15.594 -7.289 -14.617 1 86.94 37 ILE B C 1
ATOM 2433 O O . ILE B 1 37 ? 14.766 -8.203 -14.672 1 86.94 37 ILE B O 1
ATOM 2437 N N . LYS B 1 38 ? 16.766 -7.406 -14.125 1 86.12 38 LYS B N 1
ATOM 2438 C CA . LYS B 1 38 ? 17.109 -8.609 -13.367 1 86.12 38 LYS B CA 1
ATOM 2439 C C . LYS B 1 38 ? 16.359 -8.641 -12.039 1 86.12 38 LYS B C 1
ATOM 2441 O O . LYS B 1 38 ? 16.266 -7.629 -11.344 1 86.12 38 LYS B O 1
ATOM 2446 N N . PHE B 1 39 ? 15.781 -9.781 -11.781 1 90.31 39 PHE B N 1
ATOM 2447 C CA . PHE B 1 39 ? 14.953 -9.938 -10.594 1 90.31 39 PHE B CA 1
ATOM 2448 C C . PHE B 1 39 ? 15.219 -11.273 -9.914 1 90.31 39 PHE B C 1
ATOM 2450 O O . PHE B 1 39 ? 15.359 -12.305 -10.586 1 90.31 39 PHE B O 1
ATOM 2457 N N . ASP B 1 40 ? 15.453 -11.18 -8.547 1 89.12 40 ASP B N 1
ATOM 2458 C CA . ASP B 1 40 ? 15.719 -12.375 -7.758 1 89.12 40 ASP B CA 1
ATOM 2459 C C . ASP B 1 40 ? 14.438 -13.18 -7.527 1 89.12 40 ASP B C 1
ATOM 2461 O O . ASP B 1 40 ? 13.859 -13.133 -6.441 1 89.12 40 ASP B O 1
ATOM 2465 N N . ILE B 1 41 ? 14.102 -14.039 -8.398 1 92.19 41 ILE B N 1
ATOM 2466 C CA . ILE B 1 41 ? 12.836 -14.758 -8.422 1 92.19 41 ILE B CA 1
ATOM 2467 C C . ILE B 1 41 ? 12.789 -15.75 -7.262 1 92.19 41 ILE B C 1
ATOM 2469 O O . ILE B 1 41 ? 11.797 -15.82 -6.531 1 92.19 41 ILE B O 1
ATOM 2473 N N . ASP B 1 42 ? 13.852 -16.438 -6.965 1 91.44 42 ASP B N 1
ATOM 2474 C CA . ASP B 1 42 ? 13.859 -17.531 -6 1 91.44 42 ASP B CA 1
ATOM 2475 C C . ASP B 1 42 ? 13.641 -17.031 -4.582 1 91.44 42 ASP B C 1
ATOM 2477 O O . ASP B 1 42 ? 12.844 -17.594 -3.826 1 91.44 42 ASP B O 1
ATOM 2481 N N . ASN B 1 43 ? 14.328 -15.984 -4.238 1 90.62 43 ASN B N 1
ATOM 2482 C CA . ASN B 1 43 ? 14.164 -15.438 -2.893 1 90.62 43 ASN B CA 1
ATOM 2483 C C . ASN B 1 43 ? 12.758 -14.906 -2.67 1 90.62 43 ASN B C 1
ATOM 2485 O O . ASN B 1 43 ? 12.203 -15.039 -1.577 1 90.62 43 ASN B O 1
ATOM 2489 N N . TYR B 1 44 ? 12.164 -14.336 -3.713 1 94 44 TYR B N 1
ATOM 2490 C CA . TYR B 1 44 ? 10.805 -13.82 -3.578 1 94 44 TYR B CA 1
ATOM 2491 C C . TYR B 1 44 ? 9.805 -14.961 -3.467 1 94 44 TYR B C 1
ATOM 2493 O O . TYR B 1 44 ? 8.844 -14.875 -2.693 1 94 44 TYR B O 1
ATOM 2501 N N . ILE B 1 45 ? 10.031 -16.016 -4.191 1 94.81 45 ILE B N 1
ATOM 2502 C CA . ILE B 1 45 ? 9.164 -17.188 -4.086 1 94.81 45 ILE B CA 1
ATOM 2503 C C . ILE B 1 45 ? 9.195 -17.734 -2.662 1 94.81 45 ILE B C 1
ATOM 2505 O O . ILE B 1 45 ? 8.156 -18.047 -2.084 1 94.81 45 ILE B O 1
ATOM 2509 N N . ALA B 1 46 ? 10.359 -17.797 -2.123 1 92.31 46 ALA B N 1
ATOM 2510 C CA . ALA B 1 46 ? 10.516 -18.328 -0.768 1 92.31 46 ALA B CA 1
ATOM 2511 C C . ALA B 1 46 ? 9.805 -17.438 0.249 1 92.31 46 ALA B C 1
ATOM 2513 O O . ALA B 1 46 ? 9.148 -17.938 1.166 1 92.31 46 ALA B O 1
ATOM 2514 N N . LEU B 1 47 ? 9.945 -16.172 0.089 1 92.19 47 LEU B N 1
ATOM 2515 C CA . LEU B 1 47 ? 9.312 -15.211 0.999 1 92.19 47 LEU B CA 1
ATOM 2516 C C . LEU B 1 47 ? 7.789 -15.297 0.899 1 92.19 47 LEU B C 1
ATOM 2518 O O . LEU B 1 47 ? 7.098 -15.32 1.919 1 92.19 47 LEU B O 1
ATOM 2522 N N . VAL B 1 48 ? 7.328 -15.312 -0.31 1 94.5 48 VAL B N 1
ATOM 2523 C CA . VAL B 1 48 ? 5.891 -15.383 -0.545 1 94.5 48 VAL B CA 1
ATOM 2524 C C . VAL B 1 48 ? 5.332 -16.672 0.044 1 94.5 48 VAL B C 1
ATOM 2526 O O . VAL B 1 48 ? 4.277 -16.672 0.684 1 94.5 48 VAL B O 1
ATOM 2529 N N . ASP B 1 49 ? 6.035 -17.734 -0.173 1 93.12 49 ASP B N 1
ATOM 2530 C CA . ASP B 1 49 ? 5.633 -19.031 0.379 1 93.12 49 ASP B CA 1
ATOM 2531 C C . ASP B 1 49 ? 5.535 -18.969 1.901 1 93.12 49 ASP B C 1
ATOM 2533 O O . ASP B 1 49 ? 4.559 -19.438 2.486 1 93.12 49 ASP B O 1
ATOM 2537 N N . SER B 1 50 ? 6.445 -18.359 2.516 1 91 50 SER B N 1
ATOM 2538 C CA . SER B 1 50 ? 6.461 -18.203 3.967 1 91 50 SER B CA 1
ATOM 2539 C C . SER B 1 50 ? 5.266 -17.375 4.445 1 91 50 SER B C 1
ATOM 2541 O O . SER B 1 50 ? 4.605 -17.734 5.418 1 91 50 SER B O 1
ATOM 2543 N N . ILE B 1 51 ? 4.988 -16.297 3.768 1 93.12 51 ILE B N 1
ATOM 2544 C CA . ILE B 1 51 ? 3.908 -15.398 4.16 1 93.12 51 ILE B CA 1
ATOM 2545 C C . ILE B 1 51 ? 2.568 -16.109 4.043 1 93.12 51 ILE B C 1
ATOM 2547 O O . ILE B 1 51 ? 1.775 -16.125 4.988 1 93.12 51 ILE B O 1
ATOM 2551 N N . ILE B 1 52 ? 2.342 -16.703 2.881 1 91.25 52 ILE B N 1
ATOM 2552 C CA . ILE B 1 52 ? 1.055 -17.344 2.611 1 91.25 52 ILE B CA 1
ATOM 2553 C C . ILE B 1 52 ? 0.839 -18.5 3.576 1 91.25 52 ILE B C 1
ATOM 2555 O O . ILE B 1 52 ? -0.241 -18.641 4.156 1 91.25 52 ILE B O 1
ATOM 2559 N N . THR B 1 53 ? 1.859 -19.266 3.836 1 88.75 53 THR B N 1
ATOM 2560 C CA . THR B 1 53 ? 1.747 -20.422 4.723 1 88.75 53 THR B CA 1
ATOM 2561 C C . THR B 1 53 ? 1.508 -19.984 6.16 1 88.75 53 THR B C 1
ATOM 2563 O O . THR B 1 53 ? 0.677 -20.562 6.867 1 88.75 53 THR B O 1
ATOM 2566 N N . THR B 1 54 ? 2.195 -19 6.605 1 87.81 54 THR B N 1
ATOM 2567 C CA . THR B 1 54 ? 2.053 -18.516 7.973 1 87.81 54 THR B CA 1
ATOM 2568 C C . THR B 1 54 ? 0.69 -17.844 8.172 1 87.81 54 THR B C 1
ATOM 2570 O O . THR B 1 54 ? 0.039 -18.047 9.195 1 87.81 54 THR B O 1
ATOM 2573 N N . ALA B 1 55 ? 0.313 -17.047 7.172 1 83.69 55 ALA B N 1
ATOM 2574 C CA . ALA B 1 55 ? -0.994 -16.391 7.254 1 83.69 55 ALA B CA 1
ATOM 2575 C C . ALA B 1 55 ? -2.115 -17.422 7.309 1 83.69 55 ALA B C 1
ATOM 2577 O O . ALA B 1 55 ? -3.078 -17.266 8.062 1 83.69 55 ALA B O 1
ATOM 2578 N N . ASP B 1 56 ? -1.988 -18.406 6.535 1 79.75 56 ASP B N 1
ATOM 2579 C CA .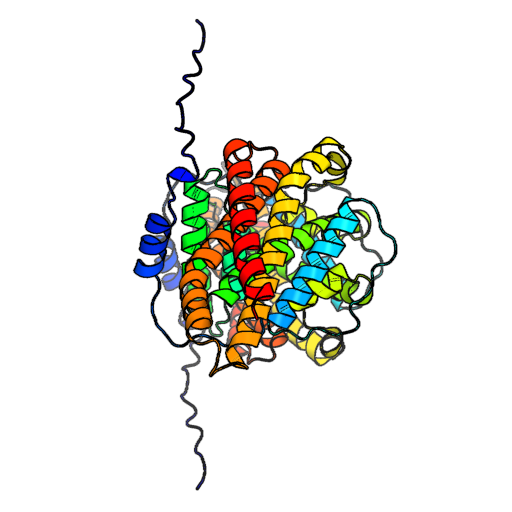 ASP B 1 56 ? -2.986 -19.484 6.512 1 79.75 56 ASP B CA 1
ATOM 2580 C C . ASP B 1 56 ? -3.061 -20.188 7.863 1 79.75 56 ASP B C 1
ATOM 2582 O O . ASP B 1 56 ? -4.145 -20.562 8.32 1 79.75 56 ASP B O 1
ATOM 2586 N N . ARG B 1 57 ? -1.96 -20.359 8.484 1 79.19 57 ARG B N 1
ATOM 2587 C CA . ARG B 1 57 ? -1.927 -21 9.797 1 79.19 57 ARG B CA 1
ATOM 2588 C C . ARG B 1 57 ? -2.637 -20.141 10.836 1 79.19 57 ARG B C 1
ATOM 2590 O O . ARG B 1 57 ? -3.346 -20.656 11.703 1 79.19 57 ARG B O 1
ATOM 2597 N N . ILE B 1 58 ? -2.455 -18.859 10.727 1 75.19 58 ILE B N 1
ATOM 2598 C CA . ILE B 1 58 ? -3.109 -17.922 11.641 1 75.19 58 ILE B CA 1
ATOM 2599 C C . ILE B 1 58 ? -4.625 -18 11.461 1 75.19 58 ILE B C 1
ATOM 2601 O O . ILE B 1 58 ? -5.367 -18.047 12.445 1 75.19 58 ILE B O 1
ATOM 2605 N N . THR B 1 59 ? -5.066 -18.094 10.258 1 71.81 59 THR B N 1
ATOM 2606 C CA . THR B 1 59 ? -6.492 -18.125 9.961 1 71.81 59 THR B CA 1
ATOM 2607 C C . THR B 1 59 ? -7.117 -19.422 10.461 1 71.81 59 THR B C 1
ATOM 2609 O O . THR B 1 59 ? -8.289 -19.453 10.828 1 71.81 59 THR B O 1
ATOM 2612 N N . LYS B 1 60 ? -6.301 -20.438 10.492 1 72.31 60 LYS B N 1
ATOM 2613 C CA . LYS B 1 60 ? -6.801 -21.75 10.922 1 72.31 60 LYS B CA 1
ATOM 2614 C C . LYS B 1 60 ? -6.652 -21.922 12.43 1 72.31 60 LYS B C 1
ATOM 2616 O O . LYS B 1 60 ? -7.082 -22.938 12.984 1 72.31 60 LYS B O 1
ATOM 2621 N N . GLY B 1 61 ? -6.211 -20.844 13.148 1 67.75 61 GLY B N 1
ATOM 2622 C CA . GLY B 1 61 ? -6.105 -20.875 14.594 1 67.75 61 GLY B CA 1
ATOM 2623 C C . GLY B 1 61 ? -4.918 -21.672 15.094 1 67.75 61 GLY B C 1
ATOM 2624 O O . GLY B 1 61 ? -4.859 -22.047 16.266 1 67.75 61 GLY B O 1
ATOM 2625 N N . ASN B 1 62 ? -4.102 -22.203 14.234 1 61.19 62 ASN B N 1
ATOM 2626 C CA . ASN B 1 62 ? -2.922 -22.969 14.633 1 61.19 62 ASN B CA 1
ATOM 2627 C C . ASN B 1 62 ? -1.731 -22.047 14.898 1 61.19 62 ASN B C 1
ATOM 2629 O O . ASN B 1 62 ? -0.994 -21.703 13.977 1 61.19 62 ASN B O 1
ATOM 2633 N N . LYS B 1 63 ? -1.694 -21.5 16 1 56.91 63 LYS B N 1
ATOM 2634 C CA . LYS B 1 63 ? -0.642 -20.562 16.375 1 56.91 63 LYS B CA 1
ATOM 2635 C C . LYS B 1 63 ? 0.683 -21.281 16.609 1 56.91 63 LYS B C 1
ATOM 2637 O O . LYS B 1 63 ? 1.727 -20.641 16.75 1 56.91 63 LYS B O 1
ATOM 2642 N N . GLU B 1 64 ? 0.737 -22.641 16.688 1 54.5 64 GLU B N 1
ATOM 2643 C CA . GLU B 1 64 ? 1.93 -23.375 17.078 1 54.5 64 GLU B CA 1
ATOM 2644 C C . GLU B 1 64 ? 2.91 -23.5 15.922 1 54.5 64 GLU B C 1
ATOM 2646 O O . GLU B 1 64 ? 2.498 -23.641 14.766 1 54.5 64 GLU B O 1
ATOM 2651 N N . GLY B 1 65 ? 4.281 -23.172 16.156 1 53.16 65 GLY B N 1
ATOM 2652 C CA . GLY B 1 65 ? 5.445 -23.641 15.422 1 53.16 65 GLY B CA 1
ATOM 2653 C C . GLY B 1 65 ? 5.883 -22.688 14.328 1 53.16 65 GLY B C 1
ATOM 2654 O O . GLY B 1 65 ? 6.301 -23.125 13.25 1 53.16 65 GLY B O 1
ATOM 2655 N N . PHE B 1 66 ? 5.625 -21.438 14.531 1 57.66 66 PHE B N 1
ATOM 2656 C CA . PHE B 1 66 ? 6.109 -20.562 13.469 1 57.66 66 PHE B CA 1
ATOM 2657 C C . PHE B 1 66 ? 7.625 -20.656 13.344 1 57.66 66 PHE B C 1
ATOM 2659 O O . PHE B 1 66 ? 8.344 -20.594 14.352 1 57.66 66 PHE B O 1
ATOM 2666 N N . LYS B 1 67 ? 8.117 -21.344 12.297 1 58.19 67 LYS B N 1
ATOM 2667 C CA . LYS B 1 67 ? 9.562 -21.406 12.078 1 58.19 67 LYS B CA 1
ATOM 2668 C C . LYS B 1 67 ? 10.062 -20.172 11.352 1 58.19 67 LYS B C 1
ATOM 2670 O O . LYS B 1 67 ? 9.453 -19.719 10.375 1 58.19 67 LYS B O 1
ATOM 2675 N N . PHE B 1 68 ? 10.93 -19.359 12.07 1 58.53 68 PHE B N 1
ATOM 2676 C CA . PHE B 1 68 ? 11.68 -18.312 11.398 1 58.53 68 PHE B CA 1
ATOM 2677 C C . PHE B 1 68 ? 12.492 -18.891 10.242 1 58.53 68 PHE B C 1
ATOM 2679 O O . PHE B 1 68 ? 13.016 -20 10.328 1 58.53 68 PHE B O 1
ATOM 2686 N N . SER B 1 69 ? 12.148 -18.531 9.086 1 54.66 69 SER B N 1
ATOM 2687 C CA . SER B 1 69 ? 13.078 -18.938 8.039 1 54.66 69 SER B CA 1
ATOM 2688 C C . SER B 1 69 ? 14.492 -18.453 8.344 1 54.66 69 SER B C 1
ATOM 2690 O O . SER B 1 69 ? 14.695 -17.297 8.695 1 54.66 69 SER B O 1
ATOM 2692 N N . ASP B 1 70 ? 15.383 -19.391 8.891 1 51.31 70 ASP B N 1
ATOM 2693 C CA . ASP B 1 70 ? 16.781 -19.094 9.18 1 51.31 70 ASP B CA 1
ATOM 2694 C C . ASP B 1 70 ? 17.406 -18.234 8.078 1 51.31 70 ASP B C 1
ATOM 2696 O O . ASP B 1 70 ? 18.422 -17.578 8.305 1 51.31 70 ASP B O 1
ATOM 2700 N N . ASP B 1 71 ? 17.016 -18.469 6.887 1 52.69 71 ASP B N 1
ATOM 2701 C CA . ASP B 1 71 ? 17.75 -17.828 5.801 1 52.69 71 ASP B CA 1
ATOM 2702 C C . ASP B 1 71 ? 17.25 -16.406 5.559 1 52.69 71 ASP B C 1
ATOM 2704 O O . ASP B 1 71 ? 16.062 -16.188 5.289 1 52.69 71 ASP B O 1
ATOM 2708 N N . PHE B 1 72 ? 17.953 -15.477 6.316 1 54.66 72 PHE B N 1
ATOM 2709 C CA . PHE B 1 72 ? 17.75 -14.07 6 1 54.66 72 PHE B CA 1
ATOM 2710 C C . PHE B 1 72 ? 17.578 -13.867 4.5 1 54.66 72 PHE B C 1
ATOM 2712 O O . PHE B 1 72 ? 18.562 -13.953 3.746 1 54.66 72 PHE B O 1
ATOM 2719 N N . LEU B 1 73 ? 16.328 -14.156 3.996 1 66.69 73 LEU B N 1
ATOM 2720 C CA . LEU B 1 73 ? 16.109 -13.898 2.58 1 66.69 73 LEU B CA 1
ATOM 2721 C C . LEU B 1 73 ? 16.219 -12.406 2.277 1 66.69 73 LEU B C 1
ATOM 2723 O O . LEU B 1 73 ? 15.539 -11.586 2.895 1 66.69 73 LEU B O 1
ATOM 2727 N N . ASN B 1 74 ? 17.516 -12.008 1.934 1 72.81 74 ASN B N 1
ATOM 2728 C CA . ASN B 1 74 ? 17.781 -10.617 1.598 1 72.81 74 ASN B CA 1
ATOM 2729 C C . ASN B 1 74 ? 17.266 -10.273 0.202 1 72.81 74 ASN B C 1
ATOM 2731 O O . ASN B 1 74 ? 17.688 -10.883 -0.784 1 72.81 74 ASN B O 1
ATOM 2735 N N . VAL B 1 75 ? 16.156 -9.586 0.184 1 84.06 75 VAL B N 1
ATOM 2736 C CA . VAL B 1 75 ? 15.641 -9.117 -1.102 1 84.06 75 VAL B CA 1
ATOM 2737 C C . VAL B 1 75 ? 15.727 -7.598 -1.172 1 84.06 75 VAL B C 1
ATOM 2739 O O . VAL B 1 75 ? 15.883 -6.93 -0.146 1 84.06 75 VAL B O 1
ATOM 2742 N N . ASP B 1 76 ? 15.906 -7.109 -2.391 1 84.38 76 ASP B N 1
ATOM 2743 C CA . ASP B 1 76 ? 15.781 -5.684 -2.688 1 84.38 76 ASP B CA 1
ATOM 2744 C C . ASP B 1 76 ? 14.445 -5.383 -3.365 1 84.38 76 ASP B C 1
ATOM 2746 O O . ASP B 1 76 ? 14.359 -5.363 -4.594 1 84.38 76 ASP B O 1
ATOM 2750 N N . PRO B 1 77 ? 13.516 -5.09 -2.539 1 88 77 PRO B N 1
ATOM 2751 C CA . PRO B 1 77 ? 12.164 -4.996 -3.102 1 88 77 PRO B CA 1
ATOM 2752 C C . PRO B 1 77 ? 11.938 -3.705 -3.887 1 88 77 PRO B C 1
ATOM 2754 O O . PRO B 1 77 ? 12.281 -2.621 -3.41 1 88 77 PRO B O 1
ATOM 2757 N N . PRO B 1 78 ? 11.43 -3.838 -5.105 1 90 78 PRO B N 1
ATOM 2758 C CA . PRO B 1 78 ? 10.969 -2.641 -5.809 1 90 78 PRO B CA 1
ATOM 2759 C C . PRO B 1 78 ? 9.664 -2.084 -5.227 1 90 78 PRO B C 1
ATOM 2761 O O . PRO B 1 78 ? 8.594 -2.287 -5.801 1 90 78 PRO B O 1
ATOM 2764 N N . ILE B 1 79 ? 9.766 -1.291 -4.219 1 88.38 79 ILE B N 1
ATOM 2765 C CA . ILE B 1 79 ? 8.656 -0.867 -3.367 1 88.38 79 ILE B CA 1
ATOM 2766 C C . ILE B 1 79 ? 7.641 -0.091 -4.195 1 88.38 79 ILE B C 1
ATOM 2768 O O . ILE B 1 79 ? 6.434 -0.323 -4.082 1 88.38 79 ILE B O 1
ATOM 2772 N N . PHE B 1 80 ? 8.086 0.861 -5.004 1 88.56 80 PHE B N 1
ATOM 2773 C CA . PHE B 1 80 ? 7.191 1.662 -5.832 1 88.56 80 PHE B CA 1
ATOM 2774 C C . PHE B 1 80 ? 6.359 0.771 -6.746 1 88.56 80 PHE B C 1
ATOM 2776 O O . PHE B 1 80 ? 5.145 0.954 -6.859 1 88.56 80 PHE B O 1
ATOM 2783 N N . THR B 1 81 ? 6.996 -0.193 -7.383 1 93.38 81 THR B N 1
ATOM 2784 C CA . THR B 1 81 ? 6.328 -1.123 -8.289 1 93.38 81 THR B CA 1
ATOM 2785 C C . THR B 1 81 ? 5.328 -1.991 -7.527 1 93.38 81 THR B C 1
ATOM 2787 O O . THR B 1 81 ? 4.199 -2.184 -7.977 1 93.38 81 THR B O 1
ATOM 2790 N N . LEU B 1 82 ? 5.707 -2.508 -6.406 1 94.94 82 LEU B N 1
ATOM 2791 C CA . LEU B 1 82 ? 4.82 -3.34 -5.602 1 94.94 82 LEU B CA 1
ATOM 2792 C C . LEU B 1 82 ? 3.592 -2.553 -5.156 1 94.94 82 LEU B C 1
ATOM 2794 O O . LEU B 1 82 ? 2.479 -3.086 -5.141 1 94.94 82 LEU B O 1
ATOM 2798 N N . ASN B 1 83 ? 3.779 -1.291 -4.832 1 93 83 ASN B N 1
ATOM 2799 C CA . ASN B 1 83 ? 2.656 -0.445 -4.445 1 93 83 ASN B CA 1
ATOM 2800 C C . ASN B 1 83 ? 1.702 -0.211 -5.613 1 93 83 ASN B C 1
ATOM 2802 O O . ASN B 1 83 ? 0.487 -0.134 -5.426 1 93 83 ASN B O 1
ATOM 2806 N N . GLN B 1 84 ? 2.285 -0.045 -6.773 1 95.31 84 GLN B N 1
ATOM 2807 C CA . GLN B 1 84 ? 1.444 0.099 -7.957 1 95.31 84 GLN B CA 1
ATOM 2808 C C . GLN B 1 84 ? 0.557 -1.127 -8.156 1 95.31 84 GLN B C 1
ATOM 2810 O O . GLN B 1 84 ? -0.637 -0.997 -8.43 1 95.31 84 GLN B O 1
ATOM 2815 N N . ILE B 1 85 ? 1.149 -2.285 -8.008 1 97.19 85 ILE B N 1
ATOM 2816 C CA . ILE B 1 85 ? 0.398 -3.525 -8.172 1 97.19 85 ILE B CA 1
ATOM 2817 C C . ILE B 1 85 ? -0.671 -3.627 -7.086 1 97.19 85 ILE B C 1
ATOM 2819 O O . ILE B 1 85 ? -1.823 -3.963 -7.371 1 97.19 85 ILE B O 1
ATOM 2823 N N . SER B 1 86 ? -0.26 -3.316 -5.879 1 94.81 86 SER B N 1
ATOM 2824 C CA . SER B 1 86 ? -1.197 -3.361 -4.762 1 94.81 86 SER B CA 1
ATOM 2825 C C . SER B 1 86 ? -2.396 -2.451 -5.008 1 94.81 86 SER B C 1
ATOM 2827 O O . SER B 1 86 ? -3.527 -2.795 -4.656 1 94.81 86 SER B O 1
ATOM 2829 N N . THR B 1 87 ? -2.127 -1.304 -5.547 1 94.38 87 THR B N 1
ATOM 2830 C CA . THR B 1 87 ? -3.201 -0.372 -5.871 1 94.38 87 THR B CA 1
ATOM 2831 C C . THR B 1 87 ? -4.188 -1.001 -6.852 1 94.38 87 THR B C 1
ATOM 2833 O O . THR B 1 87 ? -5.398 -0.946 -6.641 1 94.38 87 THR B O 1
ATOM 2836 N N . GLU B 1 88 ? -3.678 -1.66 -7.879 1 93.81 88 GLU B N 1
ATOM 2837 C CA . GLU B 1 88 ? -4.543 -2.326 -8.844 1 93.81 88 GLU B CA 1
ATOM 2838 C C . GLU B 1 88 ? -5.34 -3.451 -8.195 1 93.81 88 GLU B C 1
ATOM 2840 O O . GLU B 1 88 ? -6.523 -3.635 -8.492 1 93.81 88 GLU B O 1
ATOM 2845 N N . LEU B 1 89 ? -4.703 -4.168 -7.305 1 93.75 89 LEU B N 1
ATOM 2846 C CA . LEU B 1 89 ? -5.336 -5.316 -6.664 1 93.75 89 LEU B CA 1
ATOM 2847 C C . LEU B 1 89 ? -6.453 -4.871 -5.73 1 93.75 89 LEU B C 1
ATOM 2849 O O . LEU B 1 89 ? -7.371 -5.641 -5.441 1 93.75 89 LEU B O 1
ATOM 2853 N N . THR B 1 90 ? -6.355 -3.67 -5.258 1 88.44 90 THR B N 1
ATOM 2854 C CA . THR B 1 90 ? -7.34 -3.211 -4.285 1 88.44 90 THR B CA 1
ATOM 2855 C C . THR B 1 90 ? -8.461 -2.436 -4.973 1 88.44 90 THR B C 1
ATOM 2857 O O . THR B 1 90 ? -9.359 -1.919 -4.309 1 88.44 90 THR B O 1
ATOM 2860 N N . ARG B 1 91 ? -8.312 -2.367 -6.258 1 82.62 91 ARG B N 1
ATOM 2861 C CA . ARG B 1 91 ? -9.383 -1.724 -7.004 1 82.62 91 ARG B CA 1
ATOM 2862 C C . ARG B 1 91 ? -10.695 -2.496 -6.859 1 82.62 91 ARG B C 1
ATOM 2864 O O . ARG B 1 91 ? -10.695 -3.729 -6.898 1 82.62 91 ARG B O 1
ATOM 2871 N N . LYS B 1 92 ? -11.703 -1.956 -6.301 1 68.31 92 LYS B N 1
ATOM 2872 C CA . LYS B 1 92 ? -13.008 -2.59 -6.125 1 68.31 92 LYS B CA 1
ATOM 2873 C C . LYS B 1 92 ? -13.711 -2.777 -7.465 1 68.31 92 LYS B C 1
ATOM 2875 O O . LYS B 1 92 ? -14.219 -1.815 -8.047 1 68.31 92 LYS B O 1
ATOM 2880 N N . ALA B 1 93 ? -13.492 -3.863 -8.078 1 65.62 93 ALA B N 1
ATOM 2881 C CA . ALA B 1 93 ? -14.211 -4.027 -9.344 1 65.62 93 ALA B CA 1
ATOM 2882 C C . ALA B 1 93 ? -14.523 -5.496 -9.609 1 65.62 93 ALA B C 1
ATOM 2884 O O . ALA B 1 93 ? -13.711 -6.211 -10.203 1 65.62 93 ALA B O 1
ATOM 2885 N N . PRO B 1 94 ? -15.703 -5.832 -9.148 1 67.94 94 PRO B N 1
ATOM 2886 C CA . PRO B 1 94 ? -16.031 -7.227 -9.43 1 67.94 94 PRO B CA 1
ATOM 2887 C C . PRO B 1 94 ? -16.312 -7.477 -10.906 1 67.94 94 PRO B C 1
ATOM 2889 O O . PRO B 1 94 ? -16.641 -6.543 -11.641 1 67.94 94 PRO B O 1
ATOM 2892 N N . GLY B 1 95 ? -16.062 -8.695 -11.352 1 76.56 95 GLY B N 1
ATOM 2893 C CA . GLY B 1 95 ? -16.406 -9.172 -12.68 1 76.56 95 GLY B CA 1
ATOM 2894 C C . GLY B 1 95 ? -15.188 -9.602 -13.492 1 76.56 95 GLY B C 1
ATOM 2895 O O . GLY B 1 95 ? -14.062 -9.18 -13.195 1 76.56 95 GLY B O 1
ATOM 2896 N N . ILE B 1 96 ? -15.492 -10.328 -14.477 1 82.12 96 ILE B N 1
ATOM 2897 C CA . ILE B 1 96 ? -14.461 -10.938 -15.312 1 82.12 96 ILE B CA 1
ATOM 2898 C C . ILE B 1 96 ? -13.758 -9.859 -16.125 1 82.12 96 ILE B C 1
ATOM 2900 O O . ILE B 1 96 ? -12.531 -9.883 -16.266 1 82.12 96 ILE B O 1
ATOM 2904 N N . GLU B 1 97 ? -14.5 -8.938 -16.625 1 84.06 97 GLU B N 1
ATOM 2905 C CA . GLU B 1 97 ? -13.938 -7.879 -17.453 1 84.06 97 GLU B CA 1
ATOM 2906 C C . GLU B 1 97 ? -13 -6.977 -16.656 1 84.06 97 GLU B C 1
ATOM 2908 O O . GLU B 1 97 ? -11.945 -6.57 -17.141 1 84.06 97 GLU B O 1
ATOM 2913 N N . LYS B 1 98 ? -13.414 -6.789 -15.492 1 88.81 98 LYS B N 1
ATOM 2914 C CA . LYS B 1 98 ? -12.586 -5.938 -14.633 1 88.81 98 LYS B CA 1
ATOM 2915 C C . LYS B 1 98 ? -11.305 -6.656 -14.219 1 88.81 98 LYS B C 1
ATOM 2917 O O . LYS B 1 98 ? -10.25 -6.035 -14.102 1 88.81 98 LYS B O 1
ATOM 2922 N N . ALA B 1 99 ? -11.469 -7.938 -13.992 1 91.56 99 ALA B N 1
ATOM 2923 C CA . ALA B 1 99 ? -10.281 -8.719 -13.672 1 91.56 99 ALA B CA 1
ATOM 2924 C C . ALA B 1 99 ? -9.297 -8.734 -14.836 1 91.56 99 ALA B C 1
ATOM 2926 O O . ALA B 1 99 ? -8.086 -8.609 -14.633 1 91.56 99 ALA B O 1
ATOM 2927 N N . HIS B 1 100 ? -9.797 -8.852 -16.047 1 91.25 100 HIS B N 1
ATOM 2928 C CA . HIS B 1 100 ? -8.969 -8.82 -17.25 1 91.25 100 HIS B CA 1
ATOM 2929 C C . HIS B 1 100 ? -8.266 -7.477 -17.406 1 91.25 100 HIS B C 1
ATOM 2931 O O . HIS B 1 100 ? -7.062 -7.422 -17.641 1 91.25 100 HIS B O 1
ATOM 2937 N N . GLN B 1 101 ? -9.016 -6.453 -17.234 1 91.5 101 GLN B N 1
ATOM 2938 C CA . GLN B 1 101 ? -8.445 -5.117 -17.359 1 91.5 101 GLN B CA 1
ATOM 2939 C C . GLN B 1 101 ? -7.363 -4.883 -16.312 1 91.5 101 GLN B C 1
ATOM 2941 O O . GLN B 1 101 ? -6.309 -4.316 -16.609 1 91.5 101 GLN B O 1
ATOM 2946 N N . THR B 1 102 ? -7.684 -5.258 -15.117 1 94.38 102 THR B N 1
ATOM 2947 C CA . THR B 1 102 ? -6.707 -5.129 -14.039 1 94.38 102 THR B CA 1
ATOM 2948 C C . THR B 1 102 ? -5.445 -5.926 -14.352 1 94.38 102 THR B C 1
ATOM 2950 O O . THR B 1 102 ? -4.332 -5.457 -14.102 1 94.38 102 THR B O 1
ATOM 2953 N N . THR B 1 103 ? -5.66 -7.113 -14.883 1 95 103 THR B N 1
ATOM 2954 C CA . THR B 1 103 ? -4.527 -7.949 -15.266 1 95 103 THR B CA 1
ATOM 2955 C C . THR B 1 103 ? -3.666 -7.246 -16.312 1 95 103 THR B C 1
ATOM 2957 O O . THR B 1 103 ? -2.439 -7.215 -16.188 1 95 103 THR B O 1
ATOM 2960 N N . LEU B 1 104 ? -4.297 -6.664 -17.281 1 93.38 104 LEU B N 1
ATOM 2961 C CA . LEU B 1 104 ? -3.561 -5.957 -18.328 1 93.38 104 LEU B CA 1
ATOM 2962 C C . LEU B 1 104 ? -2.834 -4.746 -17.75 1 93.38 104 LEU B C 1
ATOM 2964 O O . LEU B 1 104 ? -1.71 -4.441 -18.156 1 93.38 104 LEU B O 1
ATOM 2968 N N . ASN B 1 105 ? -3.443 -4.055 -16.844 1 93.75 105 ASN B N 1
ATOM 2969 C CA . ASN B 1 105 ? -2.799 -2.926 -16.188 1 93.75 105 ASN B CA 1
ATOM 2970 C C . ASN B 1 105 ? -1.546 -3.359 -15.43 1 93.75 105 ASN B C 1
ATOM 2972 O O . ASN B 1 105 ? -0.521 -2.674 -15.477 1 93.75 105 ASN B O 1
ATOM 2976 N N . ILE B 1 106 ? -1.646 -4.477 -14.75 1 96.31 106 ILE B N 1
ATOM 2977 C CA . ILE B 1 106 ? -0.509 -5 -13.992 1 96.31 106 ILE B CA 1
ATOM 2978 C C . ILE B 1 106 ? 0.619 -5.363 -14.961 1 96.31 106 ILE B C 1
ATOM 2980 O O . ILE B 1 106 ? 1.786 -5.059 -14.695 1 96.31 106 ILE B O 1
ATOM 2984 N N . LEU B 1 107 ? 0.264 -5.961 -16.062 1 95.19 107 LEU B N 1
ATOM 2985 C CA . LEU B 1 107 ? 1.268 -6.316 -17.062 1 95.19 107 LEU B CA 1
ATOM 2986 C C . LEU B 1 107 ? 1.942 -5.07 -17.609 1 95.19 107 LEU B C 1
ATOM 2988 O O . LEU B 1 107 ? 3.137 -5.09 -17.922 1 95.19 107 LEU B O 1
ATOM 2992 N N . GLU B 1 108 ? 1.192 -4.039 -17.688 1 93.44 108 GLU B N 1
ATOM 2993 C CA . GLU B 1 108 ? 1.76 -2.777 -18.156 1 93.44 108 GLU B CA 1
ATOM 2994 C C . GLU B 1 108 ? 2.727 -2.191 -17.125 1 93.44 108 GLU B C 1
ATOM 2996 O O . GLU B 1 108 ? 3.789 -1.684 -17.5 1 93.44 108 GLU B O 1
ATOM 3001 N N . ILE B 1 109 ? 2.369 -2.207 -15.898 1 94.31 109 ILE B N 1
ATOM 3002 C CA . ILE B 1 109 ? 3.234 -1.753 -14.812 1 94.31 109 ILE B CA 1
ATOM 3003 C C . ILE B 1 109 ? 4.555 -2.518 -14.852 1 94.31 109 ILE B C 1
ATOM 3005 O O . ILE B 1 109 ? 5.621 -1.944 -14.609 1 94.31 109 ILE B O 1
ATOM 3009 N N . LEU B 1 110 ? 4.457 -3.801 -15.242 1 95.12 110 LEU B N 1
ATOM 3010 C CA . LEU B 1 110 ? 5.602 -4.699 -15.125 1 95.12 110 LEU B CA 1
ATOM 3011 C C . LEU B 1 110 ? 6.254 -4.926 -16.484 1 95.12 110 LEU B C 1
ATOM 3013 O O . LEU B 1 110 ? 6.898 -5.957 -16.703 1 95.12 110 LEU B O 1
ATOM 3017 N N . VAL B 1 111 ? 6.121 -4.035 -17.359 1 92.38 111 VAL B N 1
ATOM 3018 C CA . VAL B 1 111 ? 6.539 -4.215 -18.734 1 92.38 111 VAL B CA 1
ATOM 3019 C C . VAL B 1 111 ? 8.047 -4.473 -18.797 1 92.38 111 VAL B C 1
ATOM 3021 O O . VAL B 1 111 ? 8.516 -5.242 -19.641 1 92.38 111 VAL B O 1
ATOM 3024 N N . SER B 1 112 ? 8.828 -3.924 -17.906 1 91.69 112 SER B N 1
ATOM 3025 C CA . SER B 1 112 ? 10.281 -4.004 -17.938 1 91.69 112 SER B CA 1
ATOM 3026 C C . SER B 1 112 ? 10.789 -5.273 -17.266 1 91.69 112 SER B C 1
ATOM 3028 O O . SER B 1 112 ? 11.992 -5.539 -17.25 1 91.69 112 SER B O 1
ATOM 3030 N N . TYR B 1 113 ? 9.938 -6.102 -16.797 1 92.81 113 TYR B N 1
ATOM 3031 C CA . TYR B 1 113 ? 10.328 -7.324 -16.094 1 92.81 113 TYR B CA 1
ATOM 3032 C C . TYR B 1 113 ? 10.109 -8.547 -16.984 1 92.81 113 TYR B C 1
ATOM 3034 O O . TYR B 1 113 ? 9.258 -8.531 -17.875 1 92.81 113 TYR B O 1
ATOM 3042 N N . PRO B 1 114 ? 10.914 -9.602 -16.75 1 91.62 114 PRO B N 1
ATOM 3043 C CA . PRO B 1 114 ? 10.617 -10.867 -17.422 1 91.62 114 PRO B CA 1
ATOM 3044 C C . PRO B 1 114 ? 9.25 -11.438 -17.031 1 91.62 114 PRO B C 1
ATOM 3046 O O . PRO B 1 114 ? 8.734 -11.133 -15.953 1 91.62 114 PRO B O 1
ATOM 3049 N N . TRP B 1 115 ? 8.719 -12.281 -17.812 1 91.19 115 TRP B N 1
ATOM 3050 C CA . TRP B 1 115 ? 7.363 -12.797 -17.641 1 91.19 115 TRP B CA 1
ATOM 3051 C C . TRP B 1 115 ? 7.23 -13.539 -16.312 1 91.19 115 TRP B C 1
ATOM 3053 O O . TRP B 1 115 ? 6.238 -13.383 -15.602 1 91.19 115 TRP B O 1
ATOM 3063 N N . GLU B 1 116 ? 8.211 -14.352 -15.984 1 90.94 116 GLU B N 1
ATOM 3064 C CA . GLU B 1 116 ? 8.156 -15.094 -14.727 1 90.94 116 GLU B CA 1
ATOM 3065 C C . GLU B 1 116 ? 8.141 -14.148 -13.531 1 90.94 116 GLU B C 1
ATOM 3067 O O . GLU B 1 116 ? 7.43 -14.391 -12.555 1 90.94 116 GLU B O 1
ATOM 3072 N N . ALA B 1 117 ? 8.922 -13.102 -13.711 1 94.94 117 ALA B N 1
ATOM 3073 C CA . ALA B 1 117 ? 9 -12.125 -12.633 1 94.94 117 ALA B CA 1
ATOM 3074 C C . ALA B 1 117 ? 7.664 -11.406 -12.445 1 94.94 117 ALA B C 1
ATOM 3076 O O . ALA B 1 117 ? 7.309 -11.023 -11.336 1 94.94 117 ALA B O 1
ATOM 3077 N N . LYS B 1 118 ? 6.898 -11.242 -13.516 1 96.44 118 LYS B N 1
ATOM 3078 C CA . LYS B 1 118 ? 5.613 -10.555 -13.445 1 96.44 118 LYS B CA 1
ATOM 3079 C C . LYS B 1 118 ? 4.637 -11.305 -12.547 1 96.44 118 LYS B C 1
ATOM 3081 O O . LYS B 1 118 ? 3.963 -10.695 -11.711 1 96.44 118 LYS B O 1
ATOM 3086 N N . ALA B 1 119 ? 4.605 -12.594 -12.711 1 97.56 119 ALA B N 1
ATOM 3087 C CA . ALA B 1 119 ? 3.736 -13.414 -11.875 1 97.56 119 ALA B CA 1
ATOM 3088 C C . ALA B 1 119 ? 4.199 -13.391 -10.422 1 97.56 119 ALA B C 1
ATOM 3090 O O . ALA B 1 119 ? 3.385 -13.258 -9.5 1 97.56 119 ALA B O 1
ATOM 3091 N N . VAL B 1 120 ? 5.508 -13.461 -10.227 1 97.56 120 VAL B N 1
ATOM 3092 C CA . VAL B 1 120 ? 6.074 -13.492 -8.883 1 97.56 120 VAL B CA 1
ATOM 3093 C C . VAL B 1 120 ? 5.805 -12.164 -8.18 1 97.56 120 VAL B C 1
ATOM 3095 O O . VAL B 1 120 ? 5.402 -12.141 -7.012 1 97.56 120 VAL B O 1
ATOM 3098 N N . LEU B 1 121 ? 5.992 -11.094 -8.875 1 97.94 121 LEU B N 1
ATOM 3099 C CA . LEU B 1 121 ? 5.777 -9.773 -8.297 1 97.94 121 LEU B CA 1
ATOM 3100 C C . LEU B 1 121 ? 4.309 -9.562 -7.953 1 97.94 121 LEU B C 1
ATOM 3102 O O . LEU B 1 121 ? 3.986 -8.977 -6.914 1 97.94 121 LEU B O 1
ATOM 3106 N N . THR B 1 122 ? 3.457 -10.016 -8.789 1 98.38 122 THR B N 1
ATOM 3107 C CA . THR B 1 122 ? 2.027 -9.898 -8.516 1 98.38 122 THR B CA 1
ATOM 3108 C C . THR B 1 122 ? 1.649 -10.695 -7.27 1 98.38 122 THR B C 1
ATOM 3110 O O . THR B 1 122 ? 0.935 -10.195 -6.398 1 98.38 122 THR B O 1
ATOM 3113 N N . LEU B 1 123 ? 2.154 -11.891 -7.215 1 98.31 123 LEU B N 1
ATOM 3114 C CA . LEU B 1 123 ? 1.872 -12.719 -6.051 1 98.31 123 LEU B CA 1
ATOM 3115 C C . LEU B 1 123 ? 2.488 -12.117 -4.793 1 98.31 123 LEU B C 1
ATOM 3117 O O . LEU B 1 123 ? 1.919 -12.219 -3.703 1 98.31 123 LEU B O 1
ATOM 3121 N N . THR B 1 124 ? 3.662 -11.539 -4.961 1 97.5 124 THR B N 1
ATOM 3122 C CA . THR B 1 124 ? 4.312 -10.875 -3.84 1 97.5 124 THR B CA 1
ATOM 3123 C C . THR B 1 124 ? 3.438 -9.742 -3.299 1 97.5 124 THR B C 1
ATOM 3125 O O . THR B 1 124 ? 3.248 -9.625 -2.088 1 97.5 124 THR B O 1
ATOM 3128 N N . ALA B 1 125 ? 2.943 -8.938 -4.207 1 97.38 125 ALA B N 1
ATOM 3129 C CA . ALA B 1 125 ? 2.057 -7.855 -3.795 1 97.38 125 ALA B CA 1
ATOM 3130 C C . ALA B 1 125 ? 0.817 -8.398 -3.09 1 97.38 125 ALA B C 1
ATOM 3132 O O . ALA B 1 125 ? 0.408 -7.879 -2.049 1 97.38 125 ALA B O 1
ATOM 3133 N N . PHE B 1 126 ? 0.238 -9.414 -3.609 1 96.88 126 PHE B N 1
ATOM 3134 C CA . PHE B 1 126 ? -0.917 -10.055 -2.988 1 96.88 126 PHE B CA 1
ATOM 3135 C C . PHE B 1 126 ? -0.568 -10.57 -1.597 1 96.88 126 PHE B C 1
ATOM 3137 O O . PHE B 1 126 ? -1.298 -10.312 -0.636 1 96.88 126 PHE B O 1
ATOM 3144 N N . ALA B 1 127 ? 0.482 -11.352 -1.555 1 96.38 127 ALA B N 1
ATOM 3145 C CA . ALA B 1 127 ? 0.896 -11.953 -0.292 1 96.38 127 ALA B CA 1
ATOM 3146 C C . ALA B 1 127 ? 1.15 -10.891 0.771 1 96.38 127 ALA B C 1
ATOM 3148 O O . ALA B 1 127 ? 0.832 -11.086 1.945 1 96.38 127 ALA B O 1
ATOM 3149 N N . THR B 1 128 ? 1.759 -9.82 0.383 1 94.94 128 THR B N 1
ATOM 3150 C CA . THR B 1 128 ? 2.053 -8.734 1.312 1 94.94 128 THR B CA 1
ATOM 3151 C C . THR B 1 128 ? 0.767 -8.172 1.913 1 94.94 128 THR B C 1
ATOM 3153 O O . THR B 1 128 ? 0.67 -7.992 3.129 1 94.94 128 THR B O 1
ATOM 3156 N N . GLU B 1 129 ? -0.186 -7.918 1.075 1 92.06 129 GLU B N 1
ATOM 3157 C CA . GLU B 1 129 ? -1.465 -7.402 1.554 1 92.06 129 GLU B CA 1
ATOM 3158 C C . GLU B 1 129 ? -2.18 -8.43 2.43 1 92.06 129 GLU B C 1
ATOM 3160 O O . GLU B 1 129 ? -2.701 -8.086 3.494 1 92.06 129 GLU B O 1
ATOM 3165 N N . TYR B 1 130 ? -2.201 -9.625 1.92 1 91.06 130 TYR B N 1
ATOM 3166 C CA . TYR B 1 130 ? -2.861 -10.711 2.635 1 91.06 130 TYR B CA 1
ATOM 3167 C C . TYR B 1 130 ? -2.209 -10.945 3.992 1 91.06 130 TYR B C 1
ATOM 3169 O O . TYR B 1 130 ? -2.9 -11.039 5.012 1 91.06 130 TYR B O 1
ATOM 3177 N N . GLY B 1 131 ? -0.924 -11.039 3.994 1 91.75 131 GLY B N 1
ATOM 3178 C CA . GLY B 1 131 ? -0.192 -11.211 5.238 1 91.75 131 GLY B CA 1
ATOM 3179 C C . GLY B 1 131 ? -0.379 -10.062 6.207 1 91.75 131 GLY B C 1
ATOM 3180 O O . GLY B 1 131 ? -0.499 -10.273 7.418 1 91.75 131 GLY B O 1
ATOM 3181 N N . ASP B 1 132 ? -0.344 -8.883 5.691 1 92 132 ASP B N 1
ATOM 3182 C CA . ASP B 1 132 ? -0.509 -7.691 6.516 1 92 132 ASP B CA 1
ATOM 3183 C C . ASP B 1 132 ? -1.855 -7.707 7.234 1 92 132 ASP B C 1
ATOM 3185 O O . ASP B 1 132 ? -1.942 -7.332 8.406 1 92 132 ASP B O 1
ATOM 3189 N N . ILE B 1 133 ? -2.879 -8.062 6.535 1 88.31 133 ILE B N 1
ATOM 3190 C CA . ILE B 1 133 ? -4.219 -8.125 7.109 1 88.31 133 ILE B CA 1
ATOM 3191 C C . ILE B 1 133 ? -4.227 -9.078 8.305 1 88.31 133 ILE B C 1
ATOM 3193 O O . ILE B 1 133 ? -4.727 -8.734 9.375 1 88.31 133 ILE B O 1
ATOM 3197 N N . TRP B 1 134 ? -3.688 -10.172 8.133 1 86.75 134 TRP B N 1
ATOM 3198 C CA . TRP B 1 134 ? -3.754 -11.18 9.195 1 86.75 134 TRP B CA 1
ATOM 3199 C C . TRP B 1 134 ? -2.793 -10.836 10.328 1 86.75 134 TRP B C 1
ATOM 3201 O O . TRP B 1 134 ? -3.076 -11.109 11.492 1 86.75 134 TRP B O 1
ATOM 3211 N N . HIS B 1 135 ? -1.658 -10.281 9.984 1 89.81 135 HIS B N 1
ATOM 3212 C CA . HIS B 1 135 ? -0.728 -9.812 11 1 89.81 135 HIS B CA 1
ATOM 3213 C C . HIS B 1 135 ? -1.377 -8.766 11.898 1 89.81 135 HIS B C 1
ATOM 3215 O O . HIS B 1 135 ? -1.291 -8.852 13.125 1 89.81 135 HIS B O 1
ATOM 3221 N N . LEU B 1 136 ? -1.964 -7.801 11.289 1 90.31 136 LEU B N 1
ATOM 3222 C CA . LEU B 1 136 ? -2.611 -6.73 12.039 1 90.31 136 LEU B CA 1
ATOM 3223 C C . LEU B 1 136 ? -3.809 -7.262 12.828 1 90.31 136 LEU B C 1
ATOM 3225 O O . LEU B 1 136 ? -4.07 -6.816 13.945 1 90.31 136 LEU B O 1
ATOM 3229 N N . ASN B 1 137 ? -4.516 -8.156 12.18 1 84.94 137 ASN B N 1
ATOM 3230 C CA . ASN B 1 137 ? -5.633 -8.766 12.898 1 84.94 137 ASN B CA 1
ATOM 3231 C C . ASN B 1 137 ? -5.168 -9.453 14.18 1 84.94 137 ASN B C 1
ATOM 3233 O O . ASN B 1 137 ? -5.855 -9.398 15.195 1 84.94 137 ASN B O 1
ATOM 3237 N N . HIS B 1 138 ? -4.082 -10.07 14.141 1 83 138 HIS B N 1
ATOM 3238 C CA . HIS B 1 138 ? -3.535 -10.789 15.281 1 83 138 HIS B CA 1
ATOM 3239 C C . HIS B 1 138 ? -3.111 -9.836 16.391 1 83 138 HIS B C 1
ATOM 3241 O O . HIS B 1 138 ? -3.283 -10.133 17.578 1 83 138 HIS B O 1
ATOM 3247 N N . TYR B 1 139 ? -2.623 -8.68 16.094 1 87.25 139 TYR B N 1
ATOM 3248 C CA . TYR B 1 139 ? -1.999 -7.812 17.078 1 87.25 139 TYR B CA 1
ATOM 3249 C C . TYR B 1 139 ? -2.898 -6.629 17.422 1 87.25 139 TYR B C 1
ATOM 3251 O O . TYR B 1 139 ? -2.607 -5.859 18.344 1 87.25 139 TYR B O 1
ATOM 3259 N N . SER B 1 140 ? -3.99 -6.457 16.719 1 86.25 140 SER B N 1
ATOM 3260 C CA . SER B 1 140 ? -4.836 -5.277 16.859 1 86.25 140 SER B CA 1
ATOM 3261 C C . SER B 1 140 ? -5.355 -5.141 18.281 1 86.25 140 SER B C 1
ATOM 3263 O O . SER B 1 140 ? -5.637 -4.035 18.75 1 86.25 140 SER B O 1
ATOM 3265 N N . LEU B 1 141 ? -5.465 -6.266 18.969 1 81.88 141 LEU B N 1
ATOM 3266 C CA . LEU B 1 141 ? -5.984 -6.215 20.328 1 81.88 141 LEU B CA 1
ATOM 3267 C C . LEU B 1 141 ? -4.848 -6.09 21.344 1 81.88 141 LEU B C 1
ATOM 3269 O O . LEU B 1 141 ? -5.078 -5.773 22.5 1 81.88 141 LEU B O 1
ATOM 3273 N N . LEU B 1 142 ? -3.658 -6.27 20.891 1 83.06 142 LEU B N 1
ATOM 3274 C CA . LEU B 1 142 ? -2.521 -6.336 21.812 1 83.06 142 LEU B CA 1
ATOM 3275 C C . LEU B 1 142 ? -1.667 -5.074 21.703 1 83.06 142 LEU B C 1
ATOM 3277 O O . LEU B 1 142 ? -0.958 -4.719 22.641 1 83.06 142 LEU B O 1
ATOM 3281 N N . ASP B 1 143 ? -1.732 -4.383 20.609 1 88 143 ASP B N 1
ATOM 3282 C CA . ASP B 1 143 ? -0.861 -3.254 20.297 1 88 143 ASP B CA 1
ATOM 3283 C C . ASP B 1 143 ? -1.663 -2.078 19.75 1 88 143 ASP B C 1
ATOM 3285 O O . ASP B 1 143 ? -2.303 -2.193 18.703 1 88 143 ASP B O 1
ATOM 3289 N N . PRO B 1 144 ? -1.558 -0.925 20.453 1 88.38 144 PRO B N 1
ATOM 3290 C CA . PRO B 1 144 ? -2.338 0.233 20 1 88.38 144 PRO B CA 1
ATOM 3291 C C . PRO B 1 144 ? -1.98 0.68 18.594 1 88.38 144 PRO B C 1
ATOM 3293 O O . PRO B 1 144 ? -2.844 1.173 17.859 1 88.38 144 PRO B O 1
ATOM 3296 N N . LEU B 1 145 ? -0.73 0.606 18.266 1 91.31 145 LEU B N 1
ATOM 3297 C CA . LEU B 1 145 ? -0.338 0.954 16.906 1 91.31 145 LEU B CA 1
ATOM 3298 C C . LEU B 1 145 ? -0.992 0.016 15.898 1 91.31 145 LEU B C 1
ATOM 3300 O O . LEU B 1 145 ? -1.54 0.468 14.891 1 91.31 145 LEU B O 1
ATOM 3304 N N . ALA B 1 146 ? -0.934 -1.288 16.172 1 91.06 146 ALA B N 1
ATOM 3305 C CA . ALA B 1 146 ? -1.59 -2.262 15.312 1 91.06 146 ALA B CA 1
ATOM 3306 C C . ALA B 1 146 ? -3.094 -2.01 15.242 1 91.06 146 ALA B C 1
ATOM 3308 O O . ALA B 1 146 ? -3.711 -2.199 14.188 1 91.06 146 ALA B O 1
ATOM 3309 N N . ASN B 1 147 ? -3.635 -1.631 16.328 1 89.31 147 ASN B N 1
ATOM 3310 C CA . ASN B 1 147 ? -5.062 -1.327 16.375 1 89.31 147 ASN B CA 1
ATOM 3311 C C . ASN B 1 147 ? -5.414 -0.176 15.438 1 89.31 147 ASN B C 1
ATOM 3313 O O . ASN B 1 147 ? -6.332 -0.291 14.625 1 89.31 147 ASN B O 1
ATOM 3317 N N . SER B 1 148 ? -4.711 0.93 15.539 1 90.62 148 SER B N 1
ATOM 3318 C CA . SER B 1 148 ? -4.949 2.092 14.688 1 90.62 148 SER B CA 1
ATOM 3319 C C . SER B 1 148 ? -4.695 1.765 13.227 1 90.62 148 SER B C 1
ATOM 3321 O O . SER B 1 148 ? -5.461 2.174 12.352 1 90.62 148 SER B O 1
ATOM 3323 N N . LEU B 1 149 ? -3.641 1.029 12.938 1 92.62 149 LEU B N 1
ATOM 3324 C CA . LEU B 1 149 ? -3.32 0.631 11.57 1 92.62 149 LEU B CA 1
ATOM 3325 C C . LEU B 1 149 ? -4.422 -0.25 10.992 1 92.62 149 LEU B C 1
ATOM 3327 O O . LEU B 1 149 ? -4.789 -0.099 9.828 1 92.62 149 LEU B O 1
ATOM 3331 N N . SER B 1 150 ? -4.926 -1.177 11.797 1 90.44 150 SER B N 1
ATOM 3332 C CA . SER B 1 150 ? -5.98 -2.076 11.336 1 90.44 150 SER B CA 1
ATOM 3333 C C . SER B 1 150 ? -7.227 -1.303 10.922 1 90.44 150 SER B C 1
ATOM 3335 O O . SER B 1 150 ? -7.91 -1.685 9.969 1 90.44 150 SER B O 1
ATOM 3337 N N . MET B 1 151 ? -7.512 -0.23 11.547 1 88.88 151 MET B N 1
ATOM 3338 C CA . MET B 1 151 ? -8.68 0.588 11.234 1 88.88 151 MET B CA 1
ATOM 3339 C C . MET B 1 151 ? -8.516 1.271 9.875 1 88.88 151 MET B C 1
ATOM 3341 O O . MET B 1 151 ? -9.438 1.271 9.062 1 88.88 151 MET B O 1
ATOM 3345 N N . ILE B 1 152 ? -7.352 1.781 9.617 1 90.62 152 ILE B N 1
ATOM 3346 C CA . ILE B 1 152 ? -7.113 2.514 8.383 1 90.62 152 ILE B CA 1
ATOM 3347 C C . ILE B 1 152 ? -7.02 1.534 7.211 1 90.62 152 ILE B C 1
ATOM 3349 O O . ILE B 1 152 ? -7.457 1.843 6.102 1 90.62 152 ILE B O 1
ATOM 3353 N N . LYS B 1 153 ? -6.477 0.363 7.469 1 88.88 153 LYS B N 1
ATOM 3354 C CA . LYS B 1 153 ? -6.309 -0.62 6.402 1 88.88 153 LYS B CA 1
ATOM 3355 C C . LYS B 1 153 ? -7.574 -1.453 6.215 1 88.88 153 LYS B C 1
ATOM 3357 O O . LYS B 1 153 ? -7.613 -2.354 5.375 1 88.88 153 LYS B O 1
ATOM 3362 N N . GLY B 1 154 ? -8.57 -1.113 6.938 1 82.31 154 GLY B N 1
ATOM 3363 C CA . GLY B 1 154 ? -9.859 -1.781 6.793 1 82.31 154 GLY B CA 1
ATOM 3364 C C . GLY B 1 154 ? -9.82 -3.242 7.203 1 82.31 154 GLY B C 1
ATOM 3365 O O . GLY B 1 154 ? -10.445 -4.09 6.562 1 82.31 154 GLY B O 1
ATOM 3366 N N . VAL B 1 155 ? -8.875 -3.512 8.023 1 79.62 155 VAL B N 1
ATOM 3367 C CA . VAL B 1 155 ? -8.805 -4.883 8.523 1 79.62 155 VAL B CA 1
ATOM 3368 C C . VAL B 1 155 ? -10.062 -5.199 9.336 1 79.62 155 VAL B C 1
ATOM 3370 O O . VAL B 1 155 ? -10.445 -4.434 10.219 1 79.62 155 VAL B O 1
ATOM 3373 N N . PRO B 1 156 ? -10.984 -6.047 8.484 1 60.44 156 PRO B N 1
ATOM 3374 C CA . PRO B 1 156 ? -12.188 -6.387 9.242 1 60.44 156 PRO B CA 1
ATOM 3375 C C . PRO B 1 156 ? -11.883 -6.793 10.688 1 60.44 156 PRO B C 1
ATOM 3377 O O . PRO B 1 156 ? -10.82 -7.355 10.961 1 60.44 156 PRO B O 1
ATOM 3380 N N . PHE B 1 157 ? -12.117 -5.895 11.57 1 53.56 157 PHE B N 1
ATOM 3381 C CA . PHE B 1 157 ? -12.031 -6.574 12.859 1 53.56 157 PHE B CA 1
ATOM 3382 C C . PHE B 1 157 ? -12.562 -8 12.75 1 53.56 157 PHE B C 1
ATOM 3384 O O . PHE B 1 157 ? -13.773 -8.219 12.664 1 53.56 157 PHE B O 1
ATOM 3391 N N . LEU B 1 158 ? -12.023 -8.477 11.633 1 49.16 158 LEU B N 1
ATOM 3392 C CA . LEU B 1 158 ? -12.234 -9.906 11.422 1 49.16 158 LEU B CA 1
ATOM 3393 C C . LEU B 1 158 ? -12.516 -10.617 12.742 1 49.16 158 LEU B C 1
ATOM 3395 O O . LEU B 1 158 ? -12.695 -11.836 12.773 1 49.16 158 LEU B O 1
ATOM 3399 N N . LYS B 1 159 ? -12.039 -10.156 13.742 1 48.22 159 LYS B N 1
ATOM 3400 C CA . LYS B 1 159 ? -12.523 -10.82 14.945 1 48.22 159 LYS B CA 1
ATOM 3401 C C . LYS B 1 159 ? -13.977 -11.25 14.789 1 48.22 159 LYS B C 1
ATOM 3403 O O . LYS B 1 159 ? -14.344 -12.367 15.172 1 48.22 159 LYS B O 1
ATOM 3408 N N . LYS B 1 160 ? -14.648 -10.344 14.359 1 48.06 160 LYS B N 1
ATOM 3409 C CA . LYS B 1 160 ? -16.062 -10.727 14.383 1 48.06 160 LYS B CA 1
ATOM 3410 C C . LYS B 1 160 ? -16.375 -11.75 13.305 1 48.06 160 LYS B C 1
ATOM 3412 O O . LYS B 1 160 ? -17.094 -12.719 13.547 1 48.06 160 LYS B O 1
ATOM 3417 N N . GLN B 1 161 ? -15.875 -11.609 12.047 1 49.38 161 GLN B N 1
ATOM 3418 C CA . GLN B 1 161 ? -16.344 -12.477 10.977 1 49.38 161 GLN B CA 1
ATOM 3419 C C . GLN B 1 161 ? -15.508 -13.75 10.891 1 49.38 161 GLN B C 1
ATOM 3421 O O . GLN B 1 161 ? -16.016 -14.805 10.492 1 49.38 161 GLN B O 1
ATOM 3426 N N . LEU B 1 162 ? -14.148 -13.617 11.078 1 51.38 162 LEU B N 1
ATOM 3427 C CA . LEU B 1 162 ? -13.305 -14.797 10.922 1 51.38 162 LEU B CA 1
ATOM 3428 C C . LEU B 1 162 ? -13.727 -15.906 11.875 1 51.38 162 LEU B C 1
ATOM 3430 O O . LEU B 1 162 ? -13.438 -17.078 11.633 1 51.38 162 LEU B O 1
ATOM 3434 N N . ASN B 1 163 ? -14.273 -15.422 12.906 1 54.22 163 ASN B N 1
ATOM 3435 C CA . ASN B 1 163 ? -14.703 -16.5 13.789 1 54.22 163 ASN B CA 1
ATOM 3436 C C . ASN B 1 163 ? -15.914 -17.234 13.219 1 54.22 163 ASN B C 1
ATOM 3438 O O . ASN B 1 163 ? -16.328 -18.266 13.758 1 54.22 163 ASN B O 1
ATOM 3442 N N . SER B 1 164 ? -16.281 -16.625 12.07 1 58.19 164 SER B N 1
ATOM 3443 C CA . SER B 1 164 ? -17.453 -17.375 11.641 1 58.19 164 SER B CA 1
ATOM 3444 C C . SER B 1 164 ? -17.078 -18.453 10.633 1 58.19 164 SER B C 1
ATOM 3446 O O . SER B 1 164 ? -16.141 -18.297 9.852 1 58.19 164 SER B O 1
ATOM 3448 N N . ILE B 1 165 ? -17.422 -19.641 10.906 1 60.44 165 ILE B N 1
ATOM 3449 C CA . ILE B 1 165 ? -17.344 -20.797 10.023 1 60.44 165 ILE B CA 1
ATOM 3450 C C . ILE B 1 165 ? -17.578 -20.344 8.578 1 60.44 165 ILE B C 1
ATOM 3452 O O . ILE B 1 165 ? -16.922 -20.828 7.66 1 60.44 165 ILE B O 1
ATOM 3456 N N . LYS B 1 166 ? -18.328 -19.328 8.477 1 63.31 166 LYS B N 1
ATOM 3457 C CA . LYS B 1 166 ? -18.656 -18.859 7.133 1 63.31 166 LYS B CA 1
ATOM 3458 C C . LYS B 1 166 ? -17.453 -18.188 6.473 1 63.31 166 LYS B C 1
ATOM 3460 O O . LYS B 1 166 ? -17.188 -18.406 5.289 1 63.31 166 LYS B O 1
ATOM 3465 N N . TYR B 1 167 ? -16.688 -17.531 7.258 1 62.66 167 TYR B N 1
ATOM 3466 C CA . TYR B 1 167 ? -15.531 -16.812 6.73 1 62.66 167 TYR B CA 1
ATOM 3467 C C . TYR B 1 167 ? -14.445 -17.781 6.281 1 62.66 167 TYR B C 1
ATOM 3469 O O . TYR B 1 167 ? -13.836 -17.594 5.227 1 62.66 167 TYR B O 1
ATOM 3477 N N . ARG B 1 168 ? -14.414 -18.781 6.988 1 68.88 168 ARG B N 1
ATOM 3478 C CA . ARG B 1 168 ? -13.398 -19.766 6.648 1 68.88 168 ARG B CA 1
ATOM 3479 C C . ARG B 1 168 ? -13.75 -20.484 5.352 1 68.88 168 ARG B C 1
ATOM 3481 O O . ARG B 1 168 ? -12.867 -20.766 4.531 1 68.88 168 ARG B O 1
ATOM 3488 N N . GLN B 1 169 ? -14.938 -20.672 5.215 1 71.56 169 GLN B N 1
ATOM 3489 C CA . GLN B 1 169 ? -15.391 -21.422 4.051 1 71.56 169 GLN B CA 1
ATOM 3490 C C . GLN B 1 169 ? -15.258 -20.594 2.777 1 71.56 169 GLN B C 1
ATOM 3492 O O . GLN B 1 169 ? -14.867 -21.109 1.728 1 71.56 169 GLN B O 1
ATOM 3497 N N . VAL B 1 170 ? -15.477 -19.344 2.945 1 72.56 170 VAL B N 1
ATOM 3498 C CA . VAL B 1 170 ? -15.484 -18.484 1.766 1 72.56 170 VAL B CA 1
ATOM 3499 C C . VAL B 1 170 ? -14.062 -18.266 1.272 1 72.56 170 VAL B C 1
ATOM 3501 O O . VAL B 1 170 ? -13.836 -18.062 0.077 1 72.56 170 VAL B O 1
ATOM 3504 N N . LEU B 1 171 ? -13.109 -18.406 2.176 1 81.44 171 LEU B N 1
ATOM 3505 C CA . LEU B 1 171 ? -11.727 -18.141 1.803 1 81.44 171 LEU B CA 1
ATOM 3506 C C . LEU B 1 171 ? -11.078 -19.406 1.228 1 81.44 171 LEU B C 1
ATOM 3508 O O . LEU B 1 171 ? -9.977 -19.328 0.664 1 81.44 171 LEU B O 1
ATOM 3512 N N . LEU B 1 172 ? -11.773 -20.5 1.235 1 84.19 172 LEU B N 1
ATOM 3513 C CA . LEU B 1 172 ? -11.195 -21.781 0.801 1 84.19 172 LEU B CA 1
ATOM 3514 C C . LEU B 1 172 ? -10.844 -21.734 -0.683 1 84.19 172 LEU B C 1
ATOM 3516 O O . LEU B 1 172 ? -9.719 -22.062 -1.067 1 84.19 172 LEU B O 1
ATOM 3520 N N . CYS B 1 173 ? -11.781 -21.25 -1.424 1 87.69 173 CYS B N 1
ATOM 3521 C CA . CYS B 1 173 ? -11.586 -21.266 -2.869 1 87.69 173 CYS B CA 1
ATOM 3522 C C . CYS B 1 173 ? -10.492 -20.281 -3.277 1 87.69 173 CYS B C 1
ATOM 3524 O O . CYS B 1 173 ? -9.523 -20.672 -3.936 1 87.69 173 CYS B O 1
ATOM 3526 N N . PRO B 1 174 ? -10.562 -19.016 -2.852 1 90.25 174 PRO B N 1
ATOM 3527 C CA . PRO B 1 174 ? -9.484 -18.094 -3.223 1 90.25 174 PRO B CA 1
ATOM 3528 C C . PRO B 1 174 ? -8.117 -18.547 -2.707 1 90.25 174 PRO B C 1
ATOM 3530 O O . PRO B 1 174 ? -7.109 -18.375 -3.396 1 90.25 174 PRO B O 1
ATOM 3533 N N . ASN B 1 175 ? -8.094 -19.141 -1.571 1 89.38 175 ASN B N 1
ATOM 3534 C CA . ASN B 1 175 ? -6.82 -19.609 -1.033 1 89.38 175 ASN B CA 1
ATOM 3535 C C . ASN B 1 175 ? -6.258 -20.766 -1.85 1 89.38 175 ASN B C 1
ATOM 3537 O O . ASN B 1 175 ? -5.051 -20.844 -2.094 1 89.38 175 ASN B O 1
ATOM 3541 N N . SER B 1 176 ? -7.129 -21.656 -2.207 1 93.56 176 SER B N 1
ATOM 3542 C CA . SER B 1 176 ? -6.699 -22.766 -3.043 1 93.56 176 SER B CA 1
ATOM 3543 C C . SER B 1 176 ? -6.129 -22.281 -4.371 1 93.56 176 SER B C 1
ATOM 3545 O O . SER B 1 176 ? -5.125 -22.812 -4.852 1 93.56 176 SER B O 1
ATOM 3547 N N . LEU B 1 177 ? -6.781 -21.297 -4.922 1 96 177 LEU B N 1
ATOM 3548 C CA . LEU B 1 177 ? -6.305 -20.719 -6.172 1 96 177 LEU B CA 1
ATOM 3549 C C . LEU B 1 177 ? -4.914 -20.109 -5.992 1 96 177 LEU B C 1
ATOM 3551 O O . LEU B 1 177 ? -4.027 -20.328 -6.824 1 96 177 LEU B O 1
ATOM 3555 N N . ILE B 1 178 ? -4.711 -19.453 -4.922 1 96.62 178 ILE B N 1
ATOM 3556 C CA . ILE B 1 178 ? -3.439 -18.781 -4.656 1 96.62 178 ILE B CA 1
ATOM 3557 C C . ILE B 1 178 ? -2.342 -19.828 -4.465 1 96.62 178 ILE B C 1
ATOM 3559 O O . ILE B 1 178 ? -1.235 -19.672 -4.992 1 96.62 178 ILE B O 1
ATOM 3563 N N . TYR B 1 179 ? -2.639 -20.906 -3.787 1 95.88 179 TYR B N 1
ATOM 3564 C CA . TYR B 1 179 ? -1.659 -21.969 -3.609 1 95.88 179 TYR B CA 1
ATOM 3565 C C . TYR B 1 179 ? -1.285 -22.594 -4.949 1 95.88 179 TYR B C 1
ATOM 3567 O O . TYR B 1 179 ? -0.118 -22.906 -5.188 1 95.88 179 TYR B O 1
ATOM 3575 N N . SER B 1 180 ? -2.262 -22.781 -5.734 1 97.5 180 SER B N 1
ATOM 3576 C CA . SER B 1 180 ? -2.006 -23.344 -7.059 1 97.5 180 SER B CA 1
ATOM 3577 C C . SER B 1 180 ? -1.148 -22.406 -7.898 1 97.5 180 SER B C 1
ATOM 3579 O O . SER B 1 180 ? -0.282 -22.844 -8.648 1 97.5 180 SER B O 1
ATOM 3581 N N . CYS B 1 181 ? -1.416 -21.094 -7.781 1 98 181 CYS B N 1
ATOM 3582 C CA . CYS B 1 181 ? -0.594 -20.109 -8.477 1 98 181 CYS B CA 1
ATOM 3583 C C . CYS B 1 181 ? 0.851 -20.172 -8 1 98 181 CYS B C 1
ATOM 3585 O O . CYS B 1 181 ? 1.78 -20.094 -8.805 1 98 181 CYS B O 1
ATOM 3587 N N . LEU B 1 182 ? 1.009 -20.266 -6.684 1 97.56 182 LEU B N 1
ATOM 3588 C CA . LEU B 1 182 ? 2.35 -20.375 -6.125 1 97.56 182 LEU B CA 1
ATOM 3589 C C . LEU B 1 182 ? 3.064 -21.609 -6.676 1 97.56 182 LEU B C 1
ATOM 3591 O O . LEU B 1 182 ? 4.242 -21.547 -7.043 1 97.56 182 LEU B O 1
ATOM 3595 N N . ARG B 1 183 ? 2.373 -22.719 -6.789 1 97.12 183 ARG B N 1
ATOM 3596 C CA . ARG B 1 183 ? 2.943 -23.938 -7.34 1 97.12 183 ARG B CA 1
ATOM 3597 C C . ARG B 1 183 ? 3.322 -23.766 -8.805 1 97.12 183 ARG B C 1
ATOM 3599 O O . ARG B 1 183 ? 4.391 -24.203 -9.234 1 97.12 183 ARG B O 1
ATOM 3606 N N . ALA B 1 184 ? 2.471 -23.141 -9.539 1 97.62 184 ALA B N 1
ATOM 3607 C CA . ALA B 1 184 ? 2.752 -22.891 -10.953 1 97.62 184 ALA B CA 1
ATOM 3608 C C . ALA B 1 184 ? 4.012 -22.047 -11.125 1 97.62 184 ALA B C 1
ATOM 3610 O O . ALA B 1 184 ? 4.844 -22.328 -11.992 1 97.62 184 ALA B O 1
ATOM 3611 N N . ILE B 1 185 ? 4.133 -21.016 -10.32 1 97.56 185 ILE B N 1
ATOM 3612 C CA . ILE B 1 185 ? 5.289 -20.125 -10.359 1 97.56 185 ILE B CA 1
ATOM 3613 C C . ILE B 1 185 ? 6.555 -20.906 -10.023 1 97.56 185 ILE B C 1
ATOM 3615 O O . ILE B 1 185 ? 7.586 -20.75 -10.68 1 97.56 185 ILE B O 1
ATOM 3619 N N . LYS B 1 186 ? 6.477 -21.781 -9.047 1 96.06 186 LYS B N 1
ATOM 3620 C CA . LYS B 1 186 ? 7.609 -22.625 -8.688 1 96.06 186 LYS B CA 1
ATOM 3621 C C . LYS B 1 186 ? 8.008 -23.547 -9.844 1 96.06 186 LYS B C 1
ATOM 3623 O O . LYS B 1 186 ? 9.195 -23.688 -10.148 1 96.06 186 LYS B O 1
ATOM 3628 N N . TYR B 1 187 ? 6.996 -24.141 -10.477 1 95.75 187 TYR B N 1
ATOM 3629 C CA . TYR B 1 187 ? 7.262 -25.016 -11.617 1 95.75 187 TYR B CA 1
ATOM 3630 C C . TYR B 1 187 ? 7.934 -24.234 -12.742 1 95.75 187 TYR B C 1
ATOM 3632 O O . TYR B 1 187 ? 8.898 -24.703 -13.344 1 95.75 187 TYR B O 1
ATOM 3640 N N . MET B 1 188 ? 7.43 -23.031 -13.047 1 94.69 188 MET B N 1
ATOM 3641 C CA . MET B 1 188 ? 8.016 -22.203 -14.102 1 94.69 188 MET B CA 1
ATOM 3642 C C . MET B 1 188 ? 9.469 -21.875 -13.797 1 94.69 188 MET B C 1
ATOM 3644 O O . MET B 1 188 ? 10.328 -21.953 -14.68 1 94.69 188 MET B O 1
ATOM 3648 N N . SER B 1 189 ? 9.742 -21.5 -12.547 1 93.06 189 SER B N 1
ATOM 3649 C CA . SER B 1 189 ? 11.102 -21.156 -12.141 1 93.06 189 SER B CA 1
ATOM 3650 C C . SER B 1 189 ? 12.031 -22.359 -12.266 1 93.06 189 SER B C 1
ATOM 3652 O O . SER B 1 189 ? 13.164 -22.234 -12.727 1 93.06 189 SER B O 1
ATOM 3654 N N . GLN B 1 190 ? 11.594 -23.547 -11.883 1 92.5 190 GLN B N 1
ATOM 3655 C CA . GLN B 1 190 ? 12.383 -24.766 -11.961 1 92.5 190 GLN B CA 1
ATOM 3656 C C . GLN B 1 190 ? 12.688 -25.141 -13.414 1 92.5 190 GLN B C 1
ATOM 3658 O O . GLN B 1 190 ? 13.812 -25.516 -13.742 1 92.5 190 GLN B O 1
ATOM 3663 N N . LEU B 1 191 ? 11.695 -25.031 -14.219 1 91.25 191 LEU B N 1
ATOM 3664 C CA . LEU B 1 191 ? 11.852 -25.359 -15.633 1 91.25 191 LEU B CA 1
ATOM 3665 C C . LEU B 1 191 ? 12.859 -24.438 -16.297 1 91.25 191 LEU B C 1
ATOM 3667 O O . LEU B 1 191 ? 13.695 -24.875 -17.094 1 91.25 191 LEU B O 1
ATOM 3671 N N . LYS B 1 192 ? 12.75 -23.219 -15.992 1 87.94 192 LYS B N 1
ATOM 3672 C CA . LYS B 1 192 ? 13.688 -22.25 -16.562 1 87.94 192 LYS B CA 1
ATOM 3673 C C . LYS B 1 192 ? 15.125 -22.578 -16.172 1 87.94 192 LYS B C 1
ATOM 3675 O O . LYS B 1 192 ? 16.031 -22.453 -16.984 1 87.94 192 LYS B O 1
ATOM 3680 N N . LYS B 1 193 ? 15.344 -22.953 -14.969 1 86.44 193 LYS B N 1
ATOM 3681 C CA . LYS B 1 193 ? 16.672 -23.297 -14.484 1 86.44 193 LYS B CA 1
ATOM 3682 C C . LYS B 1 193 ? 17.203 -24.547 -15.188 1 86.44 193 LYS B C 1
ATOM 3684 O O . LYS B 1 193 ? 18.375 -24.625 -15.531 1 86.44 193 LYS B O 1
ATOM 3689 N N . HIS B 1 194 ? 16.328 -25.453 -15.461 1 84.94 194 HIS B N 1
ATOM 3690 C CA . HIS B 1 194 ? 16.703 -26.688 -16.141 1 84.94 194 HIS B CA 1
ATOM 3691 C C . HIS B 1 194 ? 17.062 -26.422 -17.594 1 84.94 194 HIS B C 1
ATOM 3693 O O . HIS B 1 194 ? 18.016 -27 -18.109 1 84.94 194 HIS B O 1
ATOM 3699 N N . PHE B 1 195 ? 16.281 -25.641 -18.219 1 82.69 195 PHE B N 1
ATOM 3700 C CA . PHE B 1 195 ? 16.5 -25.391 -19.625 1 82.69 195 PHE B CA 1
ATOM 3701 C C . PHE B 1 195 ? 17.734 -24.516 -19.844 1 82.69 195 PHE B C 1
ATOM 3703 O O . PHE B 1 195 ? 18.375 -24.562 -20.891 1 82.69 195 PHE B O 1
ATOM 3710 N N . LYS B 1 196 ? 18.047 -23.672 -18.922 1 75.25 196 LYS B N 1
ATOM 3711 C CA . LYS B 1 196 ? 19.266 -22.875 -19.016 1 75.25 196 LYS B CA 1
ATOM 3712 C C . LYS B 1 196 ? 20.5 -23.766 -18.953 1 75.25 196 LYS B C 1
ATOM 3714 O O . LYS B 1 196 ? 21.5 -23.484 -19.609 1 75.25 196 LYS B O 1
ATOM 3719 N N . HIS B 1 197 ? 20.438 -24.812 -18.203 1 68.69 197 HIS B N 1
ATOM 3720 C CA . HIS B 1 197 ? 21.594 -25.672 -18 1 68.69 197 HIS B CA 1
ATOM 3721 C C . HIS B 1 197 ? 21.703 -26.703 -19.125 1 68.69 197 HIS B C 1
ATOM 3723 O O . HIS B 1 197 ? 22.797 -27.172 -19.438 1 68.69 197 HIS B O 1
ATOM 3729 N N . ASP B 1 198 ? 20.453 -27.125 -19.688 1 63.34 198 ASP B N 1
ATOM 3730 C CA . ASP B 1 198 ? 20.516 -28.219 -20.641 1 63.34 198 ASP B CA 1
ATOM 3731 C C . ASP B 1 198 ? 20.406 -27.703 -22.078 1 63.34 198 ASP B C 1
ATOM 3733 O O . ASP B 1 198 ? 19.328 -27.734 -22.672 1 63.34 198 ASP B O 1
ATOM 3737 N N . VAL B 1 199 ? 21.297 -26.812 -22.609 1 57.94 199 VAL B N 1
ATOM 3738 C CA . VAL B 1 199 ? 21.359 -26.094 -23.891 1 57.94 199 VAL B CA 1
ATOM 3739 C C . VAL B 1 199 ? 21.094 -27.062 -25.031 1 57.94 199 VAL B C 1
ATOM 3741 O O . VAL B 1 199 ? 20.391 -26.734 -25.984 1 57.94 199 VAL B O 1
ATOM 3744 N N . ASN B 1 200 ? 21.656 -28.172 -25.094 1 56.75 200 ASN B N 1
ATOM 3745 C CA . ASN B 1 200 ? 21.75 -28.906 -26.359 1 56.75 200 ASN B CA 1
ATOM 3746 C C . ASN B 1 200 ? 20.547 -29.812 -26.578 1 56.75 200 ASN B C 1
ATOM 3748 O O . ASN B 1 200 ? 19.969 -29.844 -27.672 1 56.75 200 ASN B O 1
ATOM 3752 N N . GLN B 1 201 ? 20.109 -30.656 -25.656 1 56 201 GLN B N 1
ATOM 3753 C CA . GLN B 1 201 ? 19.281 -31.828 -25.922 1 56 201 GLN B CA 1
ATOM 3754 C C . GLN B 1 201 ? 17.797 -31.5 -25.844 1 56 201 GLN B C 1
ATOM 3756 O O . GLN B 1 201 ? 16.969 -32.156 -26.469 1 56 201 GLN B O 1
ATOM 3761 N N . LEU B 1 202 ? 17.516 -30.219 -25.266 1 64.06 202 LEU B N 1
ATOM 3762 C CA . LEU B 1 202 ? 16.094 -30.016 -25.031 1 64.06 202 LEU B CA 1
ATOM 3763 C C . LEU B 1 202 ? 15.609 -28.703 -25.641 1 64.06 202 LEU B C 1
ATOM 3765 O O . LEU B 1 202 ? 14.703 -28.062 -25.109 1 64.06 202 LEU B O 1
ATOM 3769 N N . SER B 1 203 ? 16.281 -28.594 -26.781 1 72.19 203 SER B N 1
ATOM 3770 C CA . SER B 1 203 ? 16.094 -27.266 -27.391 1 72.19 203 SER B CA 1
ATOM 3771 C C . SER B 1 203 ? 14.648 -27.047 -27.828 1 72.19 203 SER B C 1
ATOM 3773 O O . SER B 1 203 ? 14.078 -25.984 -27.578 1 72.19 203 SER B O 1
ATOM 3775 N N . GLU B 1 204 ? 14.07 -28.125 -28.422 1 78.75 204 GLU B N 1
ATOM 3776 C CA . GLU B 1 204 ? 12.695 -27.969 -28.906 1 78.75 204 GLU B CA 1
ATOM 3777 C C . GLU B 1 204 ? 11.727 -27.797 -27.734 1 78.75 204 GLU B C 1
ATOM 3779 O O . GLU B 1 204 ? 10.805 -26.969 -27.812 1 78.75 204 GLU B O 1
ATOM 3784 N N . LEU B 1 205 ? 12.016 -28.562 -26.781 1 78.88 205 LEU B N 1
ATOM 3785 C CA . LEU B 1 205 ? 11.18 -28.516 -25.594 1 78.88 205 LEU B CA 1
ATOM 3786 C C . LEU B 1 205 ? 11.305 -27.156 -24.906 1 78.88 205 LEU B C 1
ATOM 3788 O O . LEU B 1 205 ? 10.305 -26.578 -24.469 1 78.88 205 LEU B O 1
ATOM 3792 N N . SER B 1 206 ? 12.484 -26.656 -24.906 1 80.94 206 SER B N 1
ATOM 3793 C CA . SER B 1 206 ? 12.75 -25.359 -24.297 1 80.94 206 SER B CA 1
ATOM 3794 C C . SER B 1 206 ? 12.062 -24.234 -25.062 1 80.94 206 SER B C 1
ATOM 3796 O O . SER B 1 206 ? 11.539 -23.297 -24.453 1 80.94 206 SER B O 1
ATOM 3798 N N . SER B 1 207 ? 12.078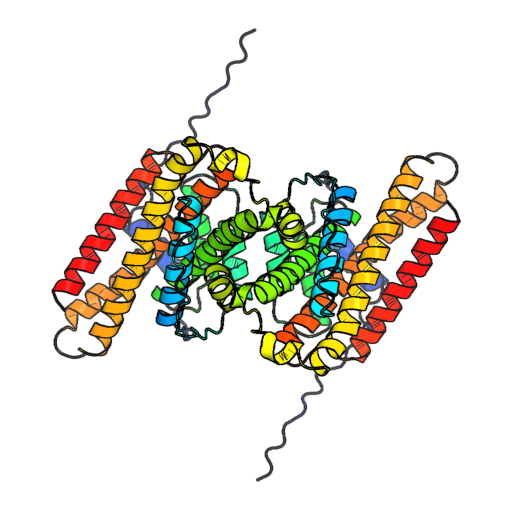 -24.406 -26.297 1 82.31 207 SER B N 1
ATOM 3799 C CA . SER B 1 207 ? 11.43 -23.391 -27.125 1 82.31 207 SER B CA 1
ATOM 3800 C C . SER B 1 207 ? 9.914 -23.438 -26.953 1 82.31 207 SER B C 1
ATOM 3802 O O . SER B 1 207 ? 9.266 -22.391 -26.906 1 82.31 207 SER B O 1
ATOM 3804 N N . ALA B 1 208 ? 9.383 -24.594 -26.938 1 81.81 208 ALA B N 1
ATOM 3805 C CA . ALA B 1 208 ? 7.941 -24.766 -26.734 1 81.81 208 ALA B CA 1
ATOM 3806 C C . ALA B 1 208 ? 7.504 -24.172 -25.391 1 81.81 208 ALA B C 1
ATOM 3808 O O . ALA B 1 208 ? 6.477 -23.5 -25.312 1 81.81 208 ALA B O 1
ATOM 3809 N N . PHE B 1 209 ? 8.312 -24.453 -24.406 1 85.88 209 PHE B N 1
ATOM 3810 C CA . PHE B 1 209 ? 8.031 -23.922 -23.078 1 85.88 209 PHE B CA 1
ATOM 3811 C C . PHE B 1 209 ? 8.109 -22.406 -23.078 1 85.88 209 PHE B C 1
ATOM 3813 O O . PHE B 1 209 ? 7.219 -21.734 -22.547 1 85.88 209 PHE B O 1
ATOM 3820 N N . SER B 1 210 ? 9.078 -21.875 -23.734 1 84.44 210 SER B N 1
ATOM 3821 C CA . SER B 1 210 ? 9.305 -20.438 -23.75 1 84.44 210 SER B CA 1
ATOM 3822 C C . SER B 1 210 ? 8.148 -19.703 -24.406 1 84.44 210 SER B C 1
ATOM 3824 O O . SER B 1 210 ? 7.809 -18.578 -24.016 1 84.44 210 SER B O 1
ATOM 3826 N N . ARG B 1 211 ? 7.512 -20.359 -25.297 1 84.88 211 ARG B N 1
ATOM 3827 C CA . ARG B 1 211 ? 6.414 -19.734 -26.031 1 84.88 211 ARG B CA 1
ATOM 3828 C C . ARG B 1 211 ? 5.148 -19.672 -25.172 1 84.88 211 ARG B C 1
ATOM 3830 O O . ARG B 1 211 ? 4.277 -18.844 -25.422 1 84.88 211 ARG B O 1
ATOM 3837 N N . GLN B 1 212 ? 5.078 -20.484 -24.172 1 89.69 212 GLN B N 1
ATOM 3838 C CA . GLN B 1 212 ? 3.873 -20.562 -23.359 1 89.69 212 GLN B CA 1
ATOM 3839 C C . GLN B 1 212 ? 3.973 -19.656 -22.141 1 89.69 212 GLN B C 1
ATOM 3841 O O . GLN B 1 212 ? 2.963 -19.359 -21.5 1 89.69 212 GLN B O 1
ATOM 3846 N N . ILE B 1 213 ? 5.121 -19.141 -21.844 1 91.25 213 ILE B N 1
ATOM 3847 C CA . ILE B 1 213 ? 5.395 -18.453 -20.594 1 91.25 213 ILE B CA 1
ATOM 3848 C C . ILE B 1 213 ? 4.543 -17.188 -20.484 1 91.25 213 ILE B C 1
ATOM 3850 O O . ILE B 1 213 ? 3.938 -16.922 -19.453 1 91.25 213 ILE B O 1
ATOM 3854 N N . PRO B 1 214 ? 4.406 -16.422 -21.594 1 92.44 214 PRO B N 1
ATOM 3855 C CA . PRO B 1 214 ? 3.59 -15.219 -21.5 1 92.44 214 PRO B CA 1
ATOM 3856 C C . PRO B 1 214 ? 2.125 -15.516 -21.188 1 92.44 214 PRO B C 1
ATOM 3858 O O . PRO B 1 214 ? 1.521 -14.852 -20.344 1 92.44 214 PRO B O 1
ATOM 3861 N N . LEU B 1 215 ? 1.609 -16.484 -21.781 1 93.69 215 LEU B N 1
ATOM 3862 C CA . LEU B 1 215 ? 0.212 -16.859 -21.578 1 93.69 215 LEU B CA 1
ATOM 3863 C C . LEU B 1 215 ? -0.002 -17.406 -20.172 1 93.69 215 LEU B C 1
ATOM 3865 O O . LEU B 1 215 ? -0.986 -17.062 -19.516 1 93.69 215 LEU B O 1
ATOM 3869 N N . VAL B 1 216 ? 0.887 -18.281 -19.75 1 95.62 216 VAL B N 1
ATOM 3870 C CA . VAL B 1 216 ? 0.811 -18.844 -18.406 1 95.62 216 VAL B CA 1
ATOM 3871 C C . VAL B 1 216 ? 0.891 -17.719 -17.375 1 95.62 216 VAL B C 1
ATOM 3873 O O . VAL B 1 216 ? 0.118 -17.688 -16.422 1 95.62 216 VAL B O 1
ATOM 3876 N N . SER B 1 217 ? 1.846 -16.781 -17.609 1 95.94 217 SER B N 1
ATOM 3877 C CA . SER B 1 217 ? 1.997 -15.656 -16.703 1 95.94 217 SER B CA 1
ATOM 3878 C C . SER B 1 217 ? 0.718 -14.828 -16.625 1 95.94 217 SER B C 1
ATOM 3880 O O . SER B 1 217 ? 0.297 -14.422 -15.539 1 95.94 217 SER B O 1
ATOM 3882 N N . TYR B 1 218 ? 0.126 -14.633 -17.734 1 95.5 218 TYR B N 1
ATOM 3883 C CA . TYR B 1 218 ? -1.135 -13.898 -17.766 1 95.5 218 TYR B CA 1
ATOM 3884 C C . TYR B 1 218 ? -2.186 -14.586 -16.906 1 95.5 218 TYR B C 1
ATOM 3886 O O . TYR B 1 218 ? -2.834 -13.945 -16.078 1 95.5 218 TYR B O 1
ATOM 3894 N N . TRP B 1 219 ? -2.389 -15.805 -17.109 1 96.12 219 TRP B N 1
ATOM 3895 C CA . TRP B 1 219 ? -3.451 -16.516 -16.406 1 96.12 219 TRP B CA 1
ATOM 3896 C C . TRP B 1 219 ? -3.166 -16.562 -14.906 1 96.12 219 TRP B C 1
ATOM 3898 O O . TRP B 1 219 ? -4.082 -16.453 -14.094 1 96.12 219 TRP B O 1
ATOM 3908 N N . VAL B 1 220 ? -1.949 -16.781 -14.578 1 97.88 220 VAL B N 1
ATOM 3909 C CA . VAL B 1 220 ? -1.581 -16.781 -13.164 1 97.88 220 VAL B CA 1
ATOM 3910 C C . VAL B 1 220 ? -1.934 -15.43 -12.539 1 97.88 220 VAL B C 1
ATOM 3912 O O . VAL B 1 220 ? -2.566 -15.375 -11.484 1 97.88 220 VAL B O 1
ATOM 3915 N N . ILE B 1 221 ? -1.587 -14.344 -13.18 1 97.75 221 ILE B N 1
ATOM 3916 C CA . ILE B 1 221 ? -1.876 -13.008 -12.672 1 97.75 221 ILE B CA 1
ATOM 3917 C C . ILE B 1 221 ? -3.387 -12.797 -12.617 1 97.75 221 ILE B C 1
ATOM 3919 O O . ILE B 1 221 ? -3.908 -12.258 -11.633 1 97.75 221 ILE B O 1
ATOM 3923 N N . HIS B 1 222 ? -4.043 -13.227 -13.656 1 96.5 222 HIS B N 1
ATOM 3924 C CA . HIS B 1 222 ? -5.492 -13.094 -13.711 1 96.5 222 HIS B CA 1
ATOM 3925 C C . HIS B 1 222 ? -6.152 -13.812 -12.531 1 96.5 222 HIS B C 1
ATOM 3927 O O . HIS B 1 222 ? -7.098 -13.289 -11.938 1 96.5 222 HIS B O 1
ATOM 3933 N N . ILE B 1 223 ? -5.711 -14.953 -12.25 1 96.88 223 ILE B N 1
ATOM 3934 C CA . ILE B 1 223 ? -6.273 -15.742 -11.164 1 96.88 223 ILE B CA 1
ATOM 3935 C C . ILE B 1 223 ? -5.992 -15.062 -9.828 1 96.88 223 ILE B C 1
ATOM 3937 O O . ILE B 1 223 ? -6.863 -15.008 -8.953 1 96.88 223 ILE B O 1
ATOM 3941 N N . ILE B 1 224 ? -4.785 -14.531 -9.633 1 96.88 224 ILE B N 1
ATOM 3942 C CA . ILE B 1 224 ? -4.449 -13.797 -8.422 1 96.88 224 ILE B CA 1
ATOM 3943 C C . ILE B 1 224 ? -5.398 -12.609 -8.25 1 96.88 224 ILE B C 1
ATOM 3945 O O . ILE B 1 224 ? -5.918 -12.375 -7.16 1 96.88 224 ILE B O 1
ATOM 3949 N N . VAL B 1 225 ? -5.621 -11.891 -9.352 1 95.88 225 VAL B N 1
ATOM 3950 C CA . VAL B 1 225 ? -6.512 -10.727 -9.344 1 95.88 225 VAL B CA 1
ATOM 3951 C C . VAL B 1 225 ? -7.918 -11.164 -8.945 1 95.88 225 VAL B C 1
ATOM 3953 O O . VAL B 1 225 ? -8.539 -10.547 -8.078 1 95.88 225 VAL B O 1
ATOM 3956 N N . ALA B 1 226 ? -8.375 -12.203 -9.531 1 93.69 226 ALA B N 1
ATOM 3957 C CA . ALA B 1 226 ? -9.727 -12.695 -9.25 1 93.69 226 ALA B CA 1
ATOM 3958 C C . ALA B 1 226 ? -9.859 -13.125 -7.797 1 93.69 226 ALA B C 1
ATOM 3960 O O . ALA B 1 226 ? -10.867 -12.852 -7.145 1 93.69 226 ALA B O 1
ATOM 3961 N N . ALA B 1 227 ? -8.852 -13.844 -7.34 1 93.31 227 ALA B N 1
ATOM 3962 C CA . ALA B 1 227 ? -8.852 -14.281 -5.945 1 93.31 227 ALA B CA 1
ATOM 3963 C C . ALA B 1 227 ? -8.867 -13.086 -4.992 1 93.31 227 ALA B C 1
ATOM 3965 O O . ALA B 1 227 ? -9.602 -13.078 -4.004 1 93.31 227 ALA B O 1
ATOM 3966 N N . GLN B 1 228 ? -8.031 -12.094 -5.262 1 93 228 GLN B N 1
ATOM 3967 C CA . GLN B 1 228 ? -7.984 -10.891 -4.441 1 93 228 GLN B CA 1
ATOM 3968 C C . GLN B 1 228 ? -9.344 -10.188 -4.418 1 93 228 GLN B C 1
ATOM 3970 O O . GLN B 1 228 ? -9.789 -9.727 -3.365 1 93 228 GLN B O 1
ATOM 3975 N N . PHE B 1 229 ? -9.945 -10.062 -5.59 1 90.06 229 PHE B N 1
ATOM 3976 C CA . PHE B 1 229 ? -11.25 -9.414 -5.672 1 90.06 229 PHE B CA 1
ATOM 3977 C C . PHE B 1 229 ? -12.281 -10.164 -4.84 1 90.06 229 PHE B C 1
ATOM 3979 O O . PHE B 1 229 ? -13.125 -9.555 -4.188 1 90.06 229 PHE B O 1
ATOM 3986 N N . GLU B 1 230 ? -12.203 -11.492 -4.875 1 88.75 230 GLU B N 1
ATOM 3987 C CA . GLU B 1 230 ? -13.109 -12.312 -4.082 1 88.75 230 GLU B CA 1
ATOM 3988 C C . GLU B 1 230 ? -12.906 -12.086 -2.588 1 88.75 230 GLU B C 1
ATOM 3990 O O . GLU B 1 230 ? -13.875 -11.922 -1.842 1 88.75 230 GLU B O 1
ATOM 3995 N N . ILE B 1 231 ? -11.719 -12.07 -2.133 1 85.94 231 ILE B N 1
ATOM 3996 C CA . ILE B 1 231 ? -11.391 -11.844 -0.729 1 85.94 231 ILE B CA 1
ATOM 3997 C C . ILE B 1 231 ? -11.875 -10.461 -0.304 1 85.94 231 ILE B C 1
ATOM 3999 O O . ILE B 1 231 ? -12.484 -10.305 0.759 1 85.94 231 ILE B O 1
ATOM 4003 N N . SER B 1 232 ? -11.57 -9.469 -1.138 1 83.5 232 SER B N 1
ATOM 4004 C CA . SER B 1 232 ? -11.961 -8.094 -0.844 1 83.5 232 SER B CA 1
ATOM 4005 C C . SER B 1 232 ? -13.477 -7.969 -0.729 1 83.5 232 SER B C 1
ATOM 4007 O O . SER B 1 232 ? -13.984 -7.223 0.112 1 83.5 232 SER B O 1
ATOM 4009 N N . SER B 1 233 ? -14.18 -8.578 -1.646 1 82.56 233 SER B N 1
ATOM 4010 C CA . SER B 1 233 ? -15.633 -8.531 -1.597 1 82.56 233 SER B CA 1
ATOM 4011 C C . SER B 1 233 ? -16.156 -9.086 -0.276 1 82.56 233 SER B C 1
ATOM 4013 O O . SER B 1 233 ? -17.109 -8.547 0.294 1 82.56 233 SER B O 1
ATOM 4015 N N . TYR B 1 234 ? -15.586 -10.094 0.161 1 77.75 234 TYR B N 1
ATOM 4016 C CA . TYR B 1 234 ? -15.984 -10.695 1.427 1 77.75 234 TYR B CA 1
ATOM 4017 C C . TYR B 1 234 ? -15.664 -9.773 2.596 1 77.75 234 TYR B C 1
ATOM 4019 O O . TYR B 1 234 ? -16.484 -9.602 3.502 1 77.75 234 TYR B O 1
ATOM 4027 N N . LEU B 1 235 ? -14.508 -9.242 2.633 1 74.31 235 LEU B N 1
ATOM 4028 C CA . LEU B 1 235 ? -14.07 -8.367 3.713 1 74.31 235 LEU B CA 1
ATOM 4029 C C . LEU B 1 235 ? -14.938 -7.113 3.781 1 74.31 235 LEU B C 1
ATOM 4031 O O . LEU B 1 235 ? -15.148 -6.555 4.859 1 74.31 235 LEU B O 1
ATOM 4035 N N . ASN B 1 236 ? -15.453 -6.738 2.639 1 73.69 236 ASN B N 1
ATOM 4036 C CA . ASN B 1 236 ? -16.266 -5.523 2.578 1 73.69 236 ASN B CA 1
ATOM 4037 C C . ASN B 1 236 ? -17.75 -5.844 2.564 1 73.69 236 ASN B C 1
ATOM 4039 O O . ASN B 1 236 ? -18.578 -4.945 2.41 1 73.69 236 ASN B O 1
ATOM 4043 N N . ASP B 1 237 ? -18.062 -7.098 2.678 1 75.31 237 ASP B N 1
ATOM 4044 C CA . ASP B 1 237 ? -19.438 -7.57 2.711 1 75.31 237 ASP B CA 1
ATOM 4045 C C . ASP B 1 237 ? -20.188 -7.164 1.444 1 75.31 237 ASP B C 1
ATOM 4047 O O . ASP B 1 237 ? -21.297 -6.613 1.519 1 75.31 237 ASP B O 1
ATOM 4051 N N . THR B 1 238 ? -19.484 -7.238 0.354 1 77.56 238 THR B N 1
ATOM 4052 C CA . THR B 1 238 ? -20.094 -7.004 -0.952 1 77.56 238 THR B CA 1
ATOM 4053 C C . THR B 1 238 ? -20.172 -8.305 -1.753 1 77.56 238 THR B C 1
ATOM 4055 O O . THR B 1 238 ? -19.641 -9.328 -1.332 1 77.56 238 THR B O 1
ATOM 4058 N N . GLU B 1 239 ? -20.938 -8.203 -2.791 1 76.62 239 GLU B N 1
ATOM 4059 C CA . GLU B 1 239 ? -21.094 -9.391 -3.625 1 76.62 239 GLU B CA 1
ATOM 4060 C C . GLU B 1 239 ? -19.766 -9.805 -4.242 1 76.62 239 GLU B C 1
ATOM 4062 O O . GLU B 1 239 ? -19 -8.961 -4.723 1 76.62 239 GLU B O 1
ATOM 4067 N N . GLY B 1 240 ? -19.5 -11.078 -4.184 1 78.06 240 GLY B N 1
ATOM 4068 C CA . GLY B 1 240 ? -18.281 -11.617 -4.742 1 78.06 240 GLY B CA 1
ATOM 4069 C C . GLY B 1 240 ? -18.391 -11.969 -6.211 1 78.06 240 GLY B C 1
ATOM 4070 O O . GLY B 1 240 ? -19.297 -11.5 -6.898 1 78.06 240 GLY B O 1
ATOM 4071 N N . GLN B 1 241 ? -17.406 -12.68 -6.633 1 82.25 241 GLN B N 1
ATOM 4072 C CA . GLN B 1 241 ? -17.375 -13.156 -8.008 1 82.25 241 GLN B CA 1
ATOM 4073 C C . GLN B 1 241 ? -18.375 -14.289 -8.227 1 82.25 241 GLN B C 1
ATOM 4075 O O . GLN B 1 241 ? -18.656 -15.055 -7.297 1 82.25 241 GLN B O 1
ATOM 4080 N N . PRO B 1 242 ? -18.875 -14.383 -9.469 1 83.44 242 PRO B N 1
ATOM 4081 C CA . PRO B 1 242 ? -19.719 -15.539 -9.758 1 83.44 242 PRO B CA 1
ATOM 4082 C C . PRO B 1 242 ? -19 -16.875 -9.555 1 83.44 242 PRO B C 1
ATOM 4084 O O . PRO B 1 242 ? -17.844 -17.016 -9.938 1 83.44 242 PRO B O 1
ATOM 4087 N N . GLN B 1 243 ? -19.719 -17.859 -8.984 1 84.25 243 GLN B N 1
ATOM 4088 C CA . GLN B 1 243 ? -19.125 -19.156 -8.672 1 84.25 243 GLN B CA 1
ATOM 4089 C C . GLN B 1 243 ? -18.625 -19.844 -9.938 1 84.25 243 GLN B C 1
ATOM 4091 O O . GLN B 1 243 ? -17.578 -20.516 -9.922 1 84.25 243 GLN B O 1
ATOM 4096 N N . ASN B 1 244 ? -19.375 -19.766 -10.945 1 87.5 244 ASN B N 1
ATOM 4097 C CA . ASN B 1 244 ? -18.953 -20.375 -12.211 1 87.5 244 ASN B CA 1
ATOM 4098 C C . ASN B 1 244 ? -17.625 -19.828 -12.688 1 87.5 244 ASN B C 1
ATOM 4100 O O . ASN B 1 244 ? -16.797 -20.562 -13.242 1 87.5 244 ASN B O 1
ATOM 4104 N N . TYR B 1 245 ? -17.422 -18.594 -12.469 1 90.19 245 TYR B N 1
ATOM 4105 C CA . TYR B 1 245 ? -16.172 -17.953 -12.82 1 90.19 245 TYR B CA 1
ATOM 4106 C C . TYR B 1 245 ? -15.016 -18.516 -12 1 90.19 245 TYR B C 1
ATOM 4108 O O . TYR B 1 245 ? -13.961 -18.844 -12.539 1 90.19 245 TYR B O 1
ATOM 4116 N N . LEU B 1 246 ? -15.195 -18.703 -10.789 1 90.31 246 LEU B N 1
ATOM 4117 C CA . LEU B 1 246 ? -14.164 -19.25 -9.906 1 90.31 246 LEU B CA 1
ATOM 4118 C C . LEU B 1 246 ? -13.867 -20.703 -10.25 1 90.31 246 LEU B C 1
ATOM 4120 O O . LEU B 1 246 ? -12.711 -21.125 -10.203 1 90.31 246 LEU B O 1
ATOM 4124 N N . ASP B 1 247 ? -14.836 -21.391 -10.594 1 91.31 247 ASP B N 1
ATOM 4125 C CA . ASP B 1 247 ? -14.664 -22.781 -11.008 1 91.31 247 ASP B CA 1
ATOM 4126 C C . ASP B 1 247 ? -13.828 -22.875 -12.289 1 91.31 247 ASP B C 1
ATOM 4128 O O . ASP B 1 247 ? -12.969 -23.75 -12.406 1 91.31 247 ASP B O 1
ATOM 4132 N N . GLU B 1 248 ? -14.148 -22.047 -13.164 1 93 248 GLU B N 1
ATOM 4133 C CA . GLU B 1 248 ? -13.406 -22.016 -14.422 1 93 248 GLU B CA 1
ATOM 4134 C C . GLU B 1 248 ? -11.938 -21.672 -14.188 1 93 248 GLU B C 1
ATOM 4136 O O . GLU B 1 248 ? -11.055 -22.203 -14.852 1 93 248 GLU B O 1
ATOM 4141 N N . LEU B 1 249 ? -11.742 -20.812 -13.312 1 94.5 249 LEU B N 1
ATOM 4142 C CA . LEU B 1 249 ? -10.367 -20.453 -12.977 1 94.5 249 LEU B CA 1
ATOM 4143 C C . LEU B 1 249 ? -9.633 -21.625 -12.344 1 94.5 249 LEU B C 1
ATOM 4145 O O . LEU B 1 249 ? -8.453 -21.844 -12.609 1 94.5 249 LEU B O 1
ATOM 4149 N N . SER B 1 250 ? -10.336 -22.391 -11.547 1 95.19 250 SER B N 1
ATOM 4150 C CA . SER B 1 250 ? -9.758 -23.578 -10.945 1 95.19 250 SER B CA 1
ATOM 4151 C C . SER B 1 250 ? -9.367 -24.594 -12.008 1 95.19 250 SER B C 1
ATOM 4153 O O . SER B 1 250 ? -8.297 -25.203 -11.93 1 95.19 250 SER B O 1
ATOM 4155 N N . GLU B 1 251 ? -10.195 -24.703 -12.945 1 95.06 251 GLU B N 1
ATOM 4156 C CA . GLU B 1 251 ? -9.898 -25.625 -14.047 1 95.06 251 GLU B CA 1
ATOM 4157 C C . GLU B 1 251 ? -8.695 -25.141 -14.852 1 95.06 251 GLU B C 1
ATOM 4159 O O . GLU B 1 251 ? -7.863 -25.938 -15.273 1 95.06 251 GLU B O 1
ATOM 4164 N N . LYS B 1 252 ? -8.68 -23.906 -15.109 1 94.69 252 LYS B N 1
ATOM 4165 C CA . LYS B 1 252 ? -7.594 -23.328 -15.883 1 94.69 252 LYS B CA 1
ATOM 4166 C C . LYS B 1 252 ? -6.25 -23.531 -15.188 1 94.69 252 LYS B C 1
ATOM 4168 O O . LYS B 1 252 ? -5.27 -23.938 -15.828 1 94.69 252 LYS B O 1
ATOM 4173 N N . ILE B 1 253 ? -6.168 -23.25 -13.914 1 97.19 253 ILE B N 1
ATOM 4174 C CA . ILE B 1 253 ? -4.898 -23.359 -13.203 1 97.19 253 ILE B CA 1
ATOM 4175 C C . ILE B 1 253 ? -4.492 -24.828 -13.102 1 97.19 253 ILE B C 1
ATOM 4177 O O . ILE B 1 253 ? -3.305 -25.156 -13.133 1 97.19 253 ILE B O 1
ATOM 4181 N N . ASP B 1 254 ? -5.438 -25.688 -12.992 1 96.81 254 ASP B N 1
ATOM 4182 C CA . ASP B 1 254 ? -5.133 -27.109 -12.984 1 96.81 254 ASP B CA 1
ATOM 4183 C C . ASP B 1 254 ? -4.531 -27.547 -14.32 1 96.81 254 ASP B C 1
ATOM 4185 O O . ASP B 1 254 ? -3.59 -28.344 -14.344 1 96.81 254 ASP B O 1
ATOM 4189 N N . SER B 1 255 ? -5.133 -27.078 -15.336 1 96.06 255 SER B N 1
ATOM 4190 C CA . SER B 1 255 ? -4.602 -27.391 -16.656 1 96.06 255 SER B CA 1
ATOM 4191 C C . SER B 1 255 ? -3.17 -26.875 -16.812 1 96.06 255 SER B C 1
ATOM 4193 O O . SER B 1 255 ? -2.316 -27.578 -17.375 1 96.06 255 SER B O 1
ATOM 4195 N N . ILE B 1 256 ? -2.912 -25.719 -16.359 1 96.12 256 ILE B N 1
ATOM 4196 C CA . ILE B 1 256 ? -1.581 -25.125 -16.406 1 96.12 256 ILE B CA 1
ATOM 4197 C C . ILE B 1 256 ? -0.604 -25.984 -15.594 1 96.12 256 ILE B C 1
ATOM 4199 O O . ILE B 1 256 ? 0.489 -26.297 -16.062 1 96.12 256 ILE B O 1
ATOM 4203 N N . LEU B 1 257 ? -1.013 -26.359 -14.445 1 97.25 257 LEU B N 1
ATOM 4204 C CA . LEU B 1 257 ? -0.163 -27.156 -13.57 1 97.25 257 LEU B CA 1
ATOM 4205 C C . LEU B 1 257 ? 0.142 -28.516 -14.203 1 97.25 257 LEU B C 1
ATOM 4207 O O . LEU B 1 257 ? 1.271 -29 -14.117 1 97.25 257 LEU B O 1
ATOM 4211 N N . ASN B 1 258 ? -0.834 -29.047 -14.82 1 95.88 258 ASN B N 1
ATOM 4212 C CA . ASN B 1 258 ? -0.621 -30.312 -15.508 1 95.88 258 ASN B CA 1
ATOM 4213 C C . ASN B 1 258 ? 0.378 -30.172 -16.656 1 95.88 258 ASN B C 1
ATOM 4215 O O . ASN B 1 258 ? 1.259 -31.016 -16.828 1 95.88 258 ASN B O 1
ATOM 4219 N N . THR B 1 259 ? 0.219 -29.172 -17.406 1 93.94 259 THR B N 1
ATOM 4220 C CA . THR B 1 259 ? 1.129 -28.922 -18.516 1 93.94 259 THR B CA 1
ATOM 4221 C C . THR B 1 259 ? 2.551 -28.688 -18.016 1 93.94 259 THR B C 1
ATOM 4223 O O . THR B 1 259 ? 3.498 -29.297 -18.516 1 93.94 259 THR B O 1
ATOM 4226 N N . LEU B 1 260 ? 2.715 -27.859 -17.047 1 94.56 260 LEU B N 1
ATOM 4227 C CA . LEU B 1 260 ? 4.035 -27.578 -16.5 1 94.56 260 LEU B CA 1
ATOM 4228 C C . LEU B 1 260 ? 4.625 -28.812 -15.844 1 94.56 260 LEU B C 1
ATOM 4230 O O . LEU B 1 260 ? 5.828 -29.078 -15.961 1 94.56 260 LEU B O 1
ATOM 4234 N N . GLY B 1 261 ? 3.76 -29.516 -15.18 1 93.69 261 GLY B N 1
ATOM 4235 C CA . GLY B 1 261 ? 4.191 -30.75 -14.57 1 93.69 261 GLY B CA 1
ATOM 4236 C C . GLY B 1 261 ? 4.703 -31.766 -15.578 1 93.69 261 GLY B C 1
ATOM 4237 O O . GLY B 1 261 ? 5.668 -32.469 -15.312 1 93.69 261 GLY B O 1
ATOM 4238 N N . SER B 1 262 ? 4.055 -31.812 -16.672 1 91.62 262 SER B N 1
ATOM 4239 C CA . SER B 1 262 ? 4.492 -32.719 -17.734 1 91.62 262 SER B CA 1
ATOM 4240 C C . SER B 1 262 ? 5.883 -32.344 -18.234 1 91.62 262 SER B C 1
ATOM 4242 O O . SER B 1 262 ? 6.707 -33.219 -18.516 1 91.62 262 SER B O 1
ATOM 4244 N N . TYR B 1 263 ? 6.145 -31.094 -18.359 1 88.69 263 TYR B N 1
ATOM 4245 C CA . TYR B 1 263 ? 7.473 -30.641 -18.766 1 88.69 263 TYR B CA 1
ATOM 4246 C C . TYR B 1 263 ? 8.516 -31.016 -17.719 1 88.69 263 TYR B C 1
ATOM 4248 O O . TYR B 1 263 ? 9.625 -31.438 -18.062 1 88.69 263 TYR B O 1
ATOM 4256 N N . LEU B 1 264 ? 8.156 -30.891 -16.531 1 90.06 264 LEU B N 1
ATOM 4257 C CA . LEU B 1 264 ? 9.094 -31.172 -15.445 1 90.06 264 LEU B CA 1
ATOM 4258 C C . LEU B 1 264 ? 9.43 -32.656 -15.398 1 90.06 264 LEU B C 1
ATOM 4260 O O . LEU B 1 264 ? 10.547 -33.031 -15.023 1 90.06 264 LEU B O 1
ATOM 4264 N N . ASN B 1 265 ? 8.492 -33.469 -15.773 1 88.56 265 ASN B N 1
ATOM 4265 C CA . ASN B 1 265 ? 8.711 -34.906 -15.773 1 88.56 265 ASN B CA 1
ATOM 4266 C C . ASN B 1 265 ? 9.641 -35.312 -16.906 1 88.56 265 ASN B C 1
ATOM 4268 O O . ASN B 1 265 ? 10.258 -36.375 -16.844 1 88.56 265 ASN B O 1
ATOM 4272 N N . ILE B 1 266 ? 9.688 -34.531 -17.891 1 81.94 266 ILE B N 1
ATOM 4273 C CA . ILE B 1 266 ? 10.516 -34.844 -19.047 1 81.94 266 ILE B CA 1
ATOM 4274 C C . ILE B 1 266 ? 11.953 -34.375 -18.797 1 81.94 266 ILE B C 1
ATOM 4276 O O . ILE B 1 266 ? 12.906 -35.062 -19.203 1 81.94 266 ILE B O 1
ATOM 4280 N N . VAL B 1 267 ? 12.086 -33.312 -18.219 1 78.19 267 VAL B N 1
ATOM 4281 C CA . VAL B 1 267 ? 13.422 -32.75 -18 1 78.19 267 VAL B CA 1
ATOM 4282 C C . VAL B 1 267 ? 14.055 -33.438 -16.781 1 78.19 267 VAL B C 1
ATOM 4284 O O . VAL B 1 267 ? 15.266 -33.656 -16.75 1 78.19 267 VAL B O 1
#

Nearest PDB structures (foldseek):
  3i2w-assembly1_A  TM=2.862E-01  e=2.036E+00  Drosophila melanogaster
  8dt0-assembly1_A  TM=4.562E-01  e=7.815E+00  synthetic construct
  6z0c-assembly1_A  TM=2.050E-01  e=1.787E+00  Escherichia coli
  4xyd-assembly1_A  TM=2.795E-01  e=9.296E+00  Roseobacter denitrificans OCh 114
  8dt0-assembly1_A  TM=4.718E-01  e=7.408E+00  synthetic construct

pLDDT: mean 81.59, std 16.74, range [24.56, 98.38]

Foldseek 3Di:
DDPPPPPPCPPQDACVVVDLVNLVVLLVVQADDDAADDADLVLLLVVLVLLLVCLVCLLVVNPPDNDDPPPPSDGDDPVVLLVQLLVLLLPQDADLVSLLVSLSVLCNSRSRHDLLVSLSSNSSSLSVLSSLLSVLLVCLVPDVVSVVVCVVSLNQVCCVVSVPPVLVVLLVLLSVLSVLLSLLSVLLVVLVVVCVVVVPPCPVVNVVSVVCSNSSSSLSSSSNSLSSSSNSCVSVVHDHYDPSRSVVSVVVSVVSSVVSVVSVVVD/DDPPPPPPCPPQDACVVVDLVNLVVLLVVQADDDAADDADLVLLLVVLVLLLVCLVCLLVVNPPDNDDPPPPSDGDDPVVLLVQLLVLLLPQDEDLVSLLVSLSVLCNSRSRHDLLVSLSSNSSSLSVLSSLLSVLLVCLVPDVVSVVVCVVSLSQVCCVVSPDPVLVVLLVLLSVLSVLLSLLSVLLVVLVVVCVVVPPPCPVVVVVSVVCSNSNSSLSSSSNSLSSSSNSCVSVVHDHYDPSRSVSSVVVSVVSSVVSVVSVVVD

Solvent-accessible surface area (backbone atoms only — not comparable to full-atom values): 29425 Å² total; per-residue (Å²): 137,81,83,75,78,77,73,72,76,75,78,79,72,52,68,73,77,58,36,70,67,59,46,48,55,58,50,58,72,69,54,65,92,64,81,58,54,88,71,73,55,67,58,50,52,54,41,36,52,49,25,49,53,47,40,51,31,54,75,70,68,49,78,79,75,77,69,61,70,82,64,79,64,83,65,86,51,62,55,42,60,38,32,50,45,39,27,55,52,49,47,89,50,81,50,65,68,42,26,51,51,45,35,53,51,46,50,57,76,38,51,51,40,45,51,71,49,44,33,50,48,50,48,40,29,48,30,47,54,55,29,48,42,49,53,27,59,69,33,31,86,78,31,46,53,34,30,46,47,24,36,58,70,55,38,52,70,31,71,69,48,57,70,28,70,64,45,54,56,64,44,47,58,39,50,51,53,46,51,50,41,52,50,43,51,50,48,51,55,52,47,52,56,49,44,66,72,44,62,75,90,40,46,68,59,44,50,57,52,60,67,43,41,58,56,51,30,48,52,45,38,32,49,50,40,45,30,44,42,34,53,49,17,55,68,66,72,44,80,56,62,60,65,70,54,55,51,51,49,53,52,51,55,49,52,50,41,49,54,50,48,54,52,58,73,70,106,135,81,82,74,77,78,74,73,76,74,75,80,72,53,69,72,77,58,37,70,66,58,47,47,54,59,50,60,71,68,54,63,93,65,82,58,54,88,72,73,56,66,57,50,50,53,42,36,51,49,27,49,53,46,40,51,30,54,76,69,67,49,76,78,76,77,65,62,72,81,66,78,66,82,64,84,51,61,55,41,61,38,32,49,46,40,26,55,52,47,47,88,51,78,50,65,67,44,27,50,50,46,36,52,51,46,50,58,77,39,50,51,40,45,52,70,49,44,34,51,49,50,49,39,29,48,30,48,55,54,30,48,43,49,52,27,59,70,32,31,84,76,33,48,53,34,30,46,45,25,37,56,70,55,36,49,70,33,71,70,47,58,71,29,72,63,45,55,57,63,45,47,60,40,49,51,50,47,52,51,41,53,51,42,52,52,48,53,54,51,48,52,56,49,47,68,72,44,64,77,88,40,46,68,60,44,51,57,51,60,68,44,42,60,56,52,28,47,51,45,38,32,49,50,42,46,29,43,42,35,51,51,17,56,66,66,72,44,78,56,61,58,64,69,53,54,51,51,49,53,52,50,53,49,51,50,40,50,54,52,48,53,51,58,71,69,106

Radius of gyration: 25.09 Å; Cα contacts (8 Å, |Δi|>4): 612; chains: 2; bounding box: 92×73×57 Å

Sequence (534 aa):
MSLSFSTNPASIRSLKHFSDEAVARSIYARHRDGKKIKFDIDNYIALVDSIITTADRITKGNKEGFKFSDDFLNVDPPIFTLNQISTELTRKAPGIEKAHQTTLNILEILVSYPWEAKAVLTLTAFATEYGDIWHLNHYSLLDPLANSLSMIKGVPFLKKQLNSIKYRQVLLCPNSLIYSCLRAIKYMSQLKKHFKHDVNQLSELSSAFSRQIPLVSYWVIHIIVAAQFEISSYLNDTEGQPQNYLDELSEKIDSILNTLGSYLNIVMSLSFSTNPASIRSLKHFSDEAVARSIYARHRDGKKIKFDIDNYIALVDSIITTADRITKGNKEGFKFSDDFLNVDPPIFTLNQISTELTRKAPGIEKAHQTTLNILEILVSYPWEAKAVLTLTAFATEYGDIWHLNHYSLLDPLANSLSMIKGVPFLKKQLNSIKYRQVLLCPNSLIYSCLRAIKYMSQLKKHFKHDVNQLSELSSAFSRQIPLVSYWVIHIIVAAQFEISSYLNDTEGQPQNYLDELSEKIDSILNTLGSYLNIV

Organism: Cucurbita maxima (NCBI:txid3661)

Secondary structure (DSSP, 8-state):
--------------GGGS-HHHHHHHHHHH----PPPP--HHHHHHHHHHHHHHHHHHHTT--S-----SS-------HHHHHHHHHHHT----SHHHHHHHHHHHHHHTTTS-HHHHHHHHHHHHHHHHHHHHHHHHHTTT-HHHHHHHHHTT---HHHHHTSHHHHHHHHHHHHHHHHHHHHHHHHHHHHHHHHH-TTTTHHHHHHHHHHHHHHHHHHHHHHHHHHHHHHHHHTT-----HHHHHHHHHHHHHHHHHHHHHHHH-/--------------GGGS-HHHHHHHHHHH----PPPP--HHHHHHHHHHHHHHHHHHHTT--TT----SS-------HHHHHHHHHHHT----SHHHHHHHHHHHHHHTTTS-HHHHHHHHHHHHHHHHHHHHHHHHHTTT-HHHHHHHHHTT---HHHHHTSHHHHHHHHHHHHHHHHHHHHHHHHHHHHHHHHH-TTTTHHHHHHHHHHHHHHHHHHHHHHHHHHHHHHHHHTT-----HHHHHHHHHHHHHHHHHHHHHHHH-

InterPro domains:
  IPR027942 Sieve element occlusion, N-terminal [PF14576] (19-265)
  IPR039299 Protein SIEVE ELEMENT OCCLUSION [PTHR33232] (13-265)